Protein AF-A0A6A7C7D3-F1 (afdb_monomer)

Organism: NCBI:txid1314780

Sequence (423 aa):
MATLRCARLTAHRVACPFKRHGLRRAFGSSGRDDGAHNLPMPALSPTMTEGNISRWQVKEGDSYSAGDVLLEIETDKATMDVEAQDDGIIMKVVKGDGSKGVKVGQRIAVFADPGDDVSQLEIPPDDSAQASKPTKDAEPKKARSEPSAKPESKAEGISKPTTQSKDKPAPGSYRRPLYPSVEHLLNVNGLSEADAEGMKATGPGGRLLKGDVLAHIGKIEQSKPTESAIRLEKLSHLDLSNIKRAPPKQTKPAESKLPESKQEPPKIMNFAIPISFTAVAQTQKRVKDTLGITLPLSVFVARATELANEDLPRSRHSPPTADELFDSVIGLDKLPKPTQGHFMPVVTAPIPASKAPPGKKVDIIDILTSAPKQQHKPQPALVTSPDENVFSVSAPAADKHSARVFLERLKLTLEQEPGRLII

Foldseek 3Di:
DDDDDDDDDDDDDDDDDDDDDDPPPDPDPDDPPQDKAFDFAADPDPPDFWWWWAAAPADAFDWDAFQDFGTWIHDPVDIDTDGHHGTWGFLFAPAHHGRGGRGGRATGGITGHDPHDSVPDDDDDGPPPPDDDDDDDDDDDDDDDDDDDDDDDDDDDDDDPDDDDPPDDDQQAADDDADPLVVVLCVVVVHDVNNVSNWQQLDDSRHRDNQRSCCVVVVDPNCVSVVVSVVVVVVVDPPCVPDDPDDDPPDDDDDDDDDDPPDDDFPKDKDKDWAFQPQVVVVQVVCCVPPVDRDDVVLLLVLLLQVLQWQFQDFPPDDDDPVCVVCVVVVNNPDRDGDGDDWDKDKAQPDPPDPPDPDDDCDPVNVVPDDDDDDPDDDPDDPDDNRIIMIMTIDGPRCVRRRVSSVVSSRCCSPPNSVVSVD

Secondary structure (DSSP, 8-state):
------------------------------------EEEE---SSTT-SEEEEEEESS-TT-EE-TT-EEEEEE-SS-EEEEE-SS-EEEEEESS-TT--SEETT-EEEEEE-TT--TTTPPPPPP----S---------------------------PPPP-----PPPTT-PPSSPPHHHHHHHHHHT--HHHHHTS---BTTTB--HHHHHHHTTSS-TTHHHHHHHHHHHHHS---TT-PPPPP---------S-----PPP-EEEEEEEEE-HHHHHHHHHHHHHHS----HHHHHHHHHHHHHTTBPPPTTSPPPHHHHHHHHHT-TTS---B------EEEPPPP---PPPPPP--HHHHHH----------------TTEEEEEEEEEGGGHHHHHHHHHHHHHHHHT-GGGGT-

Mean predicted aligned error: 23.64 Å

InterPro domains:
  IPR000089 Biotin/lipoyl attachment [PF00364] (38-110)
  IPR000089 Biotin/lipoyl attachment [PS50968] (36-112)
  IPR004167 Peripheral subunit-binding domain [PS51826] (177-217)
  IPR011053 Single hybrid motif [SSF51230] (37-130)
  IPR036625 E3-binding domain superfamily [G3DSA:4.10.320.10] (174-219)
  IPR036625 E3-binding domain superfamily [SSF47005] (171-218)
  IPR045257 Dihydrolipoamide acetyltransferase/Pyruvate dehydrogenase protein X component [PTHR23151] (30-314)

Nearest PDB structures (foldseek):
  2dnc-assembly1_A  TM=8.683E-01  e=2.398E-09  Homo sapiens
  1y8n-assembly1_B-2  TM=9.453E-01  e=3.054E-08  Homo sapiens
  2dne-assembly1_A  TM=7.996E-01  e=2.398E-09  Homo sapiens
  1y8p-assembly1_B  TM=9.444E-01  e=1.509E-07  Homo sapiens
  3crl-assembly1_D  TM=9.554E-01  e=2.571E-07  Homo sapiens

Radius of gyration: 41.08 Å; Cα contacts (8 Å, |Δi|>4): 466; chains: 1; bounding box: 118×127×91 Å

pLDDT: mean 73.75, std 20.69, range [31.52, 95.94]

Structure (mmCIF, N/CA/C/O backbone):
data_AF-A0A6A7C7D3-F1
#
_entry.id   AF-A0A6A7C7D3-F1
#
loop_
_atom_site.group_PDB
_atom_site.id
_atom_site.type_symbol
_atom_site.label_atom_id
_atom_site.label_alt_id
_atom_site.label_comp_id
_atom_site.label_asym_id
_atom_site.label_entity_id
_atom_site.label_seq_id
_atom_site.pdbx_PDB_ins_code
_atom_site.Cartn_x
_atom_site.Cartn_y
_atom_site.Cartn_z
_atom_site.occupancy
_atom_site.B_iso_or_equiv
_atom_site.auth_seq_id
_atom_site.auth_comp_id
_atom_site.auth_asym_id
_atom_site.auth_atom_id
_atom_site.pdbx_PDB_model_num
ATOM 1 N N . MET A 1 1 ? -31.965 -80.478 -15.214 1.00 37.16 1 MET A N 1
ATOM 2 C CA . MET A 1 1 ? -30.611 -81.082 -15.216 1.00 37.16 1 MET A CA 1
ATOM 3 C C . MET A 1 1 ? -29.607 -80.083 -14.655 1.00 37.16 1 MET A C 1
ATOM 5 O O . MET A 1 1 ? -29.882 -78.897 -14.728 1.00 37.16 1 MET A O 1
ATOM 9 N N . ALA A 1 2 ? -28.470 -80.581 -14.154 1.00 39.78 2 ALA A N 1
ATOM 10 C CA . ALA A 1 2 ? -27.215 -79.857 -13.901 1.00 39.78 2 ALA A CA 1
ATOM 11 C C . ALA A 1 2 ? -27.260 -78.597 -13.005 1.00 39.78 2 ALA A C 1
ATOM 13 O O . ALA A 1 2 ? -27.394 -77.463 -13.454 1.00 39.78 2 ALA A O 1
ATOM 14 N N . THR A 1 3 ? -26.997 -78.816 -11.718 1.00 41.03 3 THR A N 1
ATOM 15 C CA . THR A 1 3 ? -26.426 -77.817 -10.804 1.00 41.03 3 THR A CA 1
ATOM 16 C C . THR A 1 3 ? -25.016 -77.401 -11.234 1.00 41.03 3 THR A C 1
ATOM 18 O O . THR A 1 3 ? -24.199 -78.276 -11.519 1.00 41.03 3 THR A O 1
ATOM 21 N N . LEU A 1 4 ? -24.667 -76.117 -11.112 1.00 42.81 4 LEU A N 1
ATOM 22 C CA . LEU A 1 4 ? -23.271 -75.666 -11.063 1.00 42.81 4 LEU A CA 1
ATOM 23 C C . LEU A 1 4 ? -23.031 -74.811 -9.813 1.00 42.81 4 LEU A C 1
ATOM 25 O O . LEU A 1 4 ? -23.526 -73.694 -9.690 1.00 42.81 4 LEU A O 1
ATOM 29 N N . ARG A 1 5 ? -22.258 -75.364 -8.872 1.00 44.41 5 ARG A N 1
ATOM 30 C CA . ARG A 1 5 ? -21.625 -74.614 -7.779 1.00 44.41 5 ARG A CA 1
ATOM 31 C C . ARG A 1 5 ? -20.337 -73.989 -8.316 1.00 44.41 5 ARG A C 1
ATOM 33 O O . ARG A 1 5 ? -19.579 -74.699 -8.968 1.00 44.41 5 ARG A O 1
ATOM 40 N N . CYS A 1 6 ? -20.009 -72.758 -7.926 1.00 36.47 6 CYS A N 1
ATOM 41 C CA . CYS A 1 6 ? -18.601 -72.384 -7.775 1.00 36.47 6 CYS A CA 1
ATOM 42 C C . CYS A 1 6 ? -18.386 -71.327 -6.680 1.00 36.47 6 CYS A C 1
ATOM 44 O O . CYS A 1 6 ? -19.290 -70.578 -6.320 1.00 36.47 6 CYS A O 1
ATOM 46 N N . ALA A 1 7 ? -17.191 -71.368 -6.102 1.00 39.59 7 ALA A N 1
ATOM 47 C CA . ALA A 1 7 ? -16.793 -70.860 -4.795 1.00 39.59 7 ALA A CA 1
ATOM 48 C C . ALA A 1 7 ? -17.066 -69.371 -4.485 1.00 39.59 7 ALA A C 1
ATOM 50 O O . ALA A 1 7 ? -16.800 -68.479 -5.287 1.00 39.59 7 ALA A O 1
ATOM 51 N N . ARG A 1 8 ? -17.445 -69.101 -3.225 1.00 39.00 8 ARG A N 1
ATOM 52 C CA . ARG A 1 8 ? -17.222 -67.797 -2.578 1.00 39.00 8 ARG A CA 1
ATOM 53 C C . ARG A 1 8 ? -15.755 -67.699 -2.153 1.00 39.00 8 ARG A C 1
ATOM 55 O O . ARG A 1 8 ? -15.329 -68.453 -1.284 1.00 39.00 8 ARG A O 1
ATOM 62 N N . LEU A 1 9 ? -15.019 -66.742 -2.711 1.00 39.44 9 LEU A N 1
ATOM 63 C CA . LEU A 1 9 ? -13.683 -66.358 -2.250 1.00 39.44 9 LEU A CA 1
ATOM 64 C C . LEU A 1 9 ? -13.804 -65.165 -1.290 1.00 39.44 9 LEU A C 1
ATOM 66 O O . LEU A 1 9 ? -14.065 -64.038 -1.704 1.00 39.44 9 LEU A O 1
ATOM 70 N N . THR A 1 10 ? -13.648 -65.418 0.009 1.00 40.28 10 THR A N 1
ATOM 71 C CA . THR A 1 10 ? -13.638 -64.382 1.050 1.00 40.28 10 THR A CA 1
ATOM 72 C C . THR A 1 10 ? -12.240 -63.789 1.199 1.00 40.28 10 THR A C 1
ATOM 74 O O . THR A 1 10 ? -11.379 -64.380 1.847 1.00 40.28 10 THR A O 1
ATOM 77 N N . ALA A 1 11 ? -12.014 -62.604 0.632 1.00 40.50 11 ALA A N 1
ATOM 78 C CA . ALA A 1 11 ? -10.792 -61.840 0.866 1.00 40.50 11 ALA A CA 1
ATOM 79 C C . ALA A 1 11 ? -10.929 -60.980 2.136 1.00 40.50 11 ALA A C 1
ATOM 81 O O . ALA A 1 11 ? -11.657 -59.984 2.146 1.00 40.50 11 ALA A O 1
ATOM 82 N N . HIS A 1 12 ? -10.213 -61.331 3.208 1.00 38.19 12 HIS A N 1
ATOM 83 C CA . HIS A 1 12 ? -10.052 -60.440 4.358 1.00 38.19 12 HIS A CA 1
ATOM 84 C C . HIS A 1 12 ? -9.154 -59.255 3.978 1.00 38.19 12 HIS A C 1
ATOM 86 O O . HIS A 1 12 ? -7.940 -59.393 3.846 1.00 38.19 12 HIS A O 1
ATOM 92 N N . ARG A 1 13 ? -9.749 -58.065 3.830 1.00 39.88 13 ARG A N 1
ATOM 93 C CA . ARG A 1 13 ? -8.997 -56.806 3.793 1.00 39.88 13 ARG A CA 1
ATOM 94 C C . ARG A 1 13 ? -8.610 -56.405 5.215 1.00 39.88 13 ARG A C 1
ATOM 96 O O . ARG A 1 13 ? -9.460 -55.953 5.977 1.00 39.88 13 ARG A O 1
ATOM 103 N N . VAL A 1 14 ? -7.325 -56.521 5.539 1.00 42.94 14 VAL A N 1
ATOM 104 C CA . VAL A 1 14 ? -6.734 -55.844 6.700 1.00 42.94 14 VAL A CA 1
ATOM 105 C C . VAL A 1 14 ? -6.758 -54.339 6.430 1.00 42.94 14 VAL A C 1
ATOM 107 O O . VAL A 1 14 ? -6.226 -53.874 5.423 1.00 42.94 14 VAL A O 1
ATOM 110 N N . ALA A 1 15 ? -7.411 -53.578 7.306 1.00 39.06 15 ALA A N 1
ATOM 111 C CA . ALA A 1 15 ? -7.516 -52.130 7.191 1.00 39.06 15 ALA A CA 1
ATOM 112 C C . ALA A 1 15 ? -6.400 -51.445 7.995 1.00 39.06 15 ALA A C 1
ATOM 114 O O . ALA A 1 15 ? -6.501 -51.313 9.213 1.00 39.06 15 ALA A O 1
ATOM 115 N N . CYS A 1 16 ? -5.355 -50.970 7.314 1.00 36.25 16 CYS A N 1
ATOM 116 C CA . CYS A 1 16 ? -4.383 -50.055 7.913 1.00 36.25 16 CYS A CA 1
ATOM 117 C C . CYS A 1 16 ? -4.901 -48.604 7.815 1.00 36.25 16 CYS A C 1
ATOM 119 O O . CYS A 1 16 ? -5.254 -48.166 6.715 1.00 36.25 16 CYS A O 1
ATOM 121 N N . PRO A 1 17 ? -4.944 -47.829 8.916 1.00 37.66 17 PRO A N 1
ATOM 122 C CA . PRO A 1 17 ? -5.416 -46.449 8.893 1.00 37.66 17 PRO A CA 1
ATOM 123 C C . PRO A 1 17 ? -4.353 -45.519 8.293 1.00 37.66 17 PRO A C 1
ATOM 125 O O . PRO A 1 17 ? -3.452 -45.038 8.980 1.00 37.66 17 PRO A O 1
ATOM 128 N N . PHE A 1 18 ? -4.467 -45.237 6.995 1.00 34.31 18 PHE A N 1
ATOM 129 C CA . PHE A 1 18 ? -3.604 -44.272 6.315 1.00 34.31 18 PHE A CA 1
ATOM 130 C C . PHE A 1 18 ? -3.925 -42.848 6.807 1.00 34.31 18 PHE A C 1
ATOM 132 O O . PHE A 1 18 ? -4.943 -42.262 6.423 1.00 34.31 18 PHE A O 1
ATOM 139 N N . LYS A 1 19 ? -3.076 -42.287 7.683 1.00 41.31 19 LYS A N 1
ATOM 140 C CA . LYS A 1 19 ? -3.199 -40.894 8.145 1.00 41.31 19 LYS A CA 1
ATOM 141 C C . LYS A 1 19 ? -3.119 -39.950 6.943 1.00 41.31 19 LYS A C 1
ATOM 143 O O . LYS A 1 19 ? -2.084 -39.841 6.291 1.00 41.31 19 LYS A O 1
ATOM 148 N N . ARG A 1 20 ? -4.213 -39.239 6.668 1.00 44.19 20 ARG A N 1
ATOM 149 C CA . ARG A 1 20 ? -4.277 -38.199 5.634 1.00 44.19 20 ARG A CA 1
ATOM 150 C C . ARG A 1 20 ? -3.576 -36.925 6.113 1.00 44.19 20 ARG A C 1
ATOM 152 O O . ARG A 1 20 ? -4.244 -35.989 6.540 1.00 44.19 20 ARG A O 1
ATOM 159 N N . HIS A 1 21 ? -2.250 -36.866 6.006 1.00 41.69 21 HIS A N 1
ATOM 160 C CA . HIS A 1 21 ? -1.579 -35.567 5.952 1.00 41.69 21 HIS A CA 1
ATOM 161 C C . HIS A 1 21 ? -1.791 -34.963 4.563 1.00 41.69 21 HIS A C 1
ATOM 163 O O . HIS A 1 21 ? -1.484 -35.576 3.540 1.00 41.69 21 HIS A O 1
ATOM 169 N N . GLY A 1 22 ? -2.399 -33.778 4.533 1.00 45.03 22 GLY A N 1
ATOM 170 C CA . GLY A 1 22 ? -2.717 -33.078 3.297 1.00 45.03 22 GLY A CA 1
ATOM 171 C C . GLY A 1 22 ? -1.460 -32.520 2.646 1.00 45.03 22 GLY A C 1
ATOM 172 O O . GLY A 1 22 ? -1.027 -31.426 2.994 1.00 45.03 22 GLY A O 1
ATOM 173 N N . LEU A 1 23 ? -0.919 -33.239 1.661 1.00 45.44 23 LEU A N 1
ATOM 174 C CA . LEU A 1 23 ? 0.073 -32.700 0.734 1.00 45.44 23 LEU A CA 1
ATOM 175 C C . LEU A 1 23 ? -0.566 -31.580 -0.100 1.00 45.44 23 LEU A C 1
ATOM 177 O O . LEU A 1 23 ? -1.109 -31.819 -1.182 1.00 45.44 23 LEU A O 1
ATOM 181 N N . ARG A 1 24 ? -0.471 -30.338 0.389 1.00 43.03 24 ARG A N 1
ATOM 182 C CA . ARG A 1 24 ? -0.538 -29.160 -0.478 1.00 43.03 24 ARG A CA 1
ATOM 183 C C . ARG A 1 24 ? 0.673 -29.233 -1.406 1.00 43.03 24 ARG A C 1
ATOM 185 O O . ARG A 1 24 ? 1.774 -28.873 -1.008 1.00 43.03 24 ARG A O 1
ATOM 192 N N . ARG A 1 25 ? 0.478 -29.709 -2.639 1.00 39.62 25 ARG A N 1
ATOM 193 C CA . ARG A 1 25 ? 1.466 -29.504 -3.704 1.00 39.62 25 ARG A CA 1
ATOM 194 C C . ARG A 1 25 ? 1.538 -28.007 -3.988 1.00 39.62 25 ARG A C 1
ATOM 196 O O . ARG A 1 25 ? 0.678 -27.478 -4.689 1.00 39.62 25 ARG A O 1
ATOM 203 N N . ALA A 1 26 ? 2.540 -27.338 -3.431 1.00 48.38 26 ALA A N 1
ATOM 204 C CA . ALA A 1 26 ? 2.980 -26.064 -3.967 1.00 48.38 26 ALA A CA 1
ATOM 205 C C . ALA A 1 26 ? 3.533 -26.311 -5.379 1.00 48.38 26 ALA A C 1
ATOM 207 O O . ALA A 1 26 ? 4.279 -27.267 -5.599 1.00 48.38 26 ALA A O 1
ATOM 208 N N . PHE A 1 27 ? 3.150 -25.472 -6.339 1.00 48.41 27 PHE A N 1
ATOM 209 C CA . PHE A 1 27 ? 3.799 -25.437 -7.647 1.00 48.41 27 PHE A CA 1
ATOM 210 C C . PHE A 1 27 ? 5.141 -24.711 -7.497 1.00 48.41 27 PHE A C 1
ATOM 212 O O . PHE A 1 27 ? 5.233 -23.510 -7.731 1.00 48.41 27 PHE A O 1
ATOM 219 N N . GLY A 1 28 ? 6.166 -25.449 -7.075 1.00 42.53 28 GLY A N 1
ATOM 220 C CA . GLY A 1 28 ? 7.565 -25.041 -7.149 1.00 42.53 28 GLY A CA 1
ATOM 221 C C . GLY A 1 28 ? 8.301 -25.976 -8.100 1.00 42.53 28 GLY A C 1
ATOM 222 O O . GLY A 1 28 ? 8.293 -27.186 -7.892 1.00 42.53 28 GLY A O 1
ATOM 223 N N . SER A 1 29 ? 8.903 -25.427 -9.155 1.00 47.59 29 SER A N 1
ATOM 224 C CA . SER A 1 29 ? 9.822 -26.153 -10.040 1.00 47.59 29 SER A CA 1
ATOM 225 C C . SER A 1 29 ? 11.259 -25.679 -9.823 1.00 47.59 29 SER A C 1
ATOM 227 O O . SER A 1 29 ? 11.944 -25.289 -10.768 1.00 47.59 29 SER A O 1
ATOM 229 N N . SER A 1 30 ? 11.697 -25.682 -8.568 1.00 46.66 30 SER A N 1
ATOM 230 C CA . SER A 1 30 ? 13.104 -25.876 -8.230 1.00 46.66 30 SER A CA 1
ATOM 231 C C . SER A 1 30 ? 13.338 -27.374 -8.025 1.00 46.66 30 SER A C 1
ATOM 233 O O . SER A 1 30 ? 12.397 -28.128 -7.749 1.00 46.66 30 SER A O 1
ATOM 235 N N . GLY A 1 31 ? 14.585 -27.822 -8.160 1.00 47.53 31 GLY A N 1
ATOM 236 C CA . GLY A 1 31 ? 14.959 -29.094 -7.552 1.00 47.53 31 GLY A CA 1
ATOM 237 C C . GLY A 1 31 ? 14.778 -29.020 -6.034 1.00 47.53 31 GLY A C 1
ATOM 238 O O . GLY A 1 31 ? 14.599 -27.939 -5.464 1.00 47.53 31 GLY A O 1
ATOM 239 N N . ARG A 1 32 ? 14.885 -30.173 -5.376 1.00 44.94 32 ARG A N 1
ATOM 240 C CA . ARG A 1 32 ? 15.545 -30.165 -4.074 1.00 44.94 32 ARG A CA 1
ATOM 241 C C . ARG A 1 32 ? 17.001 -29.813 -4.362 1.00 44.94 32 ARG A C 1
ATOM 243 O O . ARG A 1 32 ? 17.737 -30.661 -4.858 1.00 44.94 32 ARG A O 1
ATOM 250 N N . ASP A 1 33 ? 17.349 -28.544 -4.197 1.00 50.25 33 ASP A N 1
ATOM 251 C CA . ASP A 1 33 ? 18.699 -28.229 -3.758 1.00 50.25 33 ASP A CA 1
ATOM 252 C C . ASP A 1 33 ? 18.713 -28.662 -2.294 1.00 50.25 33 ASP A C 1
ATOM 254 O O . ASP A 1 33 ? 18.013 -28.058 -1.486 1.00 50.25 33 ASP A O 1
ATOM 258 N N . ASP A 1 34 ? 19.411 -29.757 -1.986 1.00 54.88 34 ASP A N 1
ATOM 259 C CA . ASP A 1 34 ? 19.628 -30.173 -0.601 1.00 54.88 34 ASP A CA 1
ATOM 260 C C . ASP A 1 34 ? 20.576 -29.112 0.011 1.00 54.88 34 ASP A C 1
ATOM 262 O O . ASP A 1 34 ? 21.769 -29.028 -0.311 1.00 54.88 34 ASP A O 1
ATOM 266 N N . GLY A 1 35 ? 19.987 -28.176 0.758 1.00 65.06 35 GLY A N 1
ATOM 267 C CA . GLY A 1 35 ? 20.444 -26.788 0.873 1.00 65.06 35 GLY A CA 1
ATOM 268 C C . GLY A 1 35 ? 21.502 -26.571 1.949 1.00 65.06 35 GLY A C 1
ATOM 269 O O . GLY A 1 35 ? 21.212 -26.037 3.016 1.00 65.06 35 GLY A O 1
ATOM 270 N N . ALA A 1 36 ? 22.753 -26.962 1.692 1.00 76.19 36 ALA A N 1
ATOM 271 C CA . ALA A 1 36 ? 23.846 -26.747 2.646 1.00 76.19 36 ALA A CA 1
ATOM 272 C C . ALA A 1 36 ? 24.302 -25.268 2.697 1.00 76.19 36 ALA A C 1
ATOM 274 O O . ALA A 1 36 ? 25.117 -24.811 1.888 1.00 76.19 36 ALA A O 1
ATOM 275 N N . HIS A 1 37 ? 23.826 -24.519 3.693 1.00 82.25 37 HIS A N 1
ATOM 276 C CA . HIS A 1 37 ? 24.154 -23.109 3.912 1.00 82.25 37 HIS A CA 1
ATOM 277 C C . HIS A 1 37 ? 25.323 -22.933 4.896 1.00 82.25 37 HIS A C 1
ATOM 279 O O . HIS A 1 37 ? 25.316 -23.449 6.011 1.00 82.25 37 HIS A O 1
ATOM 285 N N . ASN A 1 38 ? 26.355 -22.173 4.516 1.00 87.75 38 ASN A N 1
ATOM 286 C CA . ASN A 1 38 ? 27.475 -21.861 5.413 1.00 87.75 38 ASN A CA 1
ATOM 287 C C . ASN A 1 38 ? 27.104 -20.709 6.365 1.00 87.75 38 ASN A C 1
ATOM 289 O O . ASN A 1 38 ? 26.747 -19.634 5.887 1.00 87.75 38 ASN A O 1
ATOM 293 N N . LEU A 1 39 ? 27.308 -20.876 7.678 1.00 88.88 39 LEU A N 1
ATOM 294 C CA . LEU A 1 39 ? 27.285 -19.775 8.648 1.00 88.88 39 LEU A CA 1
ATOM 295 C C . LEU A 1 39 ? 28.700 -19.182 8.809 1.00 88.88 39 LEU A C 1
ATOM 297 O O . LEU A 1 39 ? 29.567 -19.836 9.406 1.00 88.88 39 LEU A O 1
ATOM 301 N N . PRO A 1 40 ? 28.973 -17.959 8.317 1.00 91.75 40 PRO A N 1
ATOM 302 C CA . PRO A 1 40 ? 30.189 -17.219 8.641 1.00 91.75 40 PRO A CA 1
ATOM 303 C C . PRO A 1 40 ? 30.091 -16.505 10.000 1.00 91.75 40 PRO A C 1
ATOM 305 O O . PRO A 1 40 ? 29.004 -16.211 10.486 1.00 91.75 40 PRO A O 1
ATOM 308 N N . MET A 1 41 ? 31.240 -16.147 10.577 1.00 91.62 41 MET A N 1
ATOM 309 C CA . MET A 1 41 ? 31.349 -15.282 11.758 1.00 91.62 41 MET A CA 1
ATOM 310 C C . MET A 1 41 ? 30.694 -13.910 11.502 1.00 91.62 41 MET A C 1
ATOM 312 O O . MET A 1 41 ? 31.205 -13.167 10.650 1.00 91.62 41 MET A O 1
ATOM 316 N N . PRO A 1 42 ? 29.603 -13.551 12.211 1.00 89.12 42 PRO A N 1
ATOM 317 C CA . PRO A 1 42 ? 28.871 -12.313 11.970 1.00 89.12 42 PRO A CA 1
ATOM 318 C C . PRO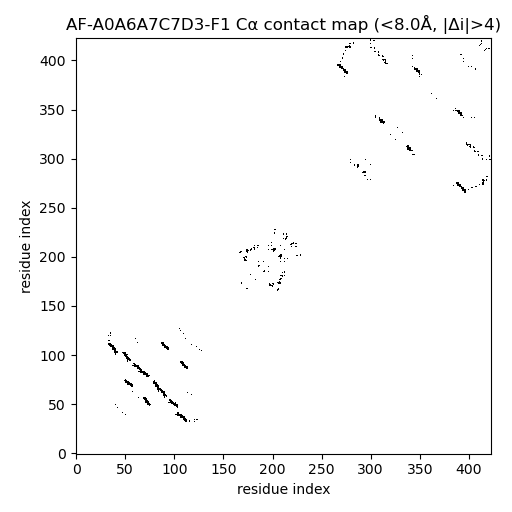 A 1 42 ? 29.637 -11.071 12.446 1.00 89.12 42 PRO A C 1
ATOM 320 O O . PRO A 1 42 ? 30.369 -11.084 13.436 1.00 89.12 42 PRO A O 1
ATOM 323 N N . ALA A 1 43 ? 29.432 -9.956 11.746 1.00 88.75 43 ALA A N 1
ATOM 324 C CA . ALA A 1 43 ? 30.016 -8.663 12.088 1.00 88.75 43 ALA A CA 1
ATOM 325 C C . ALA A 1 43 ? 29.143 -7.916 13.115 1.00 88.75 43 ALA A C 1
ATOM 327 O O . ALA A 1 43 ? 28.342 -7.058 12.754 1.00 88.75 43 ALA A O 1
ATOM 328 N N . LEU A 1 44 ? 29.312 -8.222 14.405 1.00 84.81 44 LEU A N 1
ATOM 329 C CA . LEU A 1 44 ? 28.547 -7.596 15.499 1.00 84.81 44 LEU A CA 1
ATOM 330 C C . LEU A 1 44 ? 28.898 -6.114 15.761 1.00 84.81 44 LEU A C 1
ATOM 332 O O . LEU A 1 44 ? 28.202 -5.424 16.501 1.00 84.81 44 LEU A O 1
ATOM 336 N N . SER A 1 45 ? 29.973 -5.599 15.158 1.00 80.19 45 SER A N 1
ATOM 337 C CA . SER A 1 45 ? 30.367 -4.189 15.236 1.00 80.19 45 SER A CA 1
ATOM 338 C C . SER A 1 45 ? 31.095 -3.755 13.955 1.00 80.19 45 SER A C 1
ATOM 340 O O . SER A 1 45 ? 31.893 -4.533 13.425 1.00 80.19 45 SER A O 1
ATOM 342 N N . PRO A 1 46 ? 30.895 -2.511 13.464 1.00 79.50 46 PRO A N 1
ATOM 343 C CA . PRO A 1 46 ? 31.502 -2.016 12.222 1.00 79.50 46 PRO A CA 1
ATOM 344 C C . PRO A 1 46 ? 33.037 -1.910 12.251 1.00 79.50 46 PRO A C 1
ATOM 346 O O . PRO A 1 46 ? 33.642 -1.650 11.213 1.00 79.50 46 PRO A O 1
ATOM 349 N N . THR A 1 47 ? 33.677 -2.088 13.411 1.00 82.31 47 THR A N 1
ATOM 350 C CA . THR A 1 47 ? 35.144 -2.089 13.560 1.00 82.31 47 THR A CA 1
ATOM 351 C C . THR A 1 47 ? 35.710 -3.441 14.008 1.00 82.31 47 THR A C 1
ATOM 353 O O . THR A 1 47 ? 36.881 -3.510 14.377 1.00 82.31 47 THR A O 1
ATOM 356 N N . MET A 1 48 ? 34.904 -4.507 14.032 1.00 86.38 48 MET A N 1
ATOM 357 C CA . MET A 1 48 ? 35.340 -5.832 14.482 1.00 86.38 48 MET A CA 1
ATOM 358 C C . MET A 1 48 ? 36.035 -6.605 13.355 1.00 86.38 48 MET A C 1
ATOM 360 O O . MET A 1 48 ? 35.474 -6.777 12.277 1.00 86.38 48 MET A O 1
ATOM 364 N N . THR A 1 49 ? 37.246 -7.103 13.614 1.00 84.25 49 THR A N 1
ATOM 365 C CA . THR A 1 49 ? 37.993 -7.970 12.682 1.00 84.25 49 THR A CA 1
ATOM 366 C C . THR A 1 49 ? 37.978 -9.440 13.098 1.00 84.25 49 THR A C 1
ATOM 368 O O . THR A 1 49 ? 38.000 -10.321 12.239 1.00 84.25 49 THR A O 1
ATOM 371 N N . GLU A 1 50 ? 37.941 -9.713 14.405 1.00 87.62 50 GLU A N 1
ATOM 372 C CA . GLU A 1 50 ? 38.008 -11.050 15.006 1.00 87.62 50 GLU A CA 1
ATOM 373 C C . GLU A 1 50 ? 37.086 -11.118 16.238 1.00 87.62 50 GLU A C 1
ATOM 375 O O . GLU A 1 50 ? 36.878 -10.102 16.904 1.00 87.62 50 GLU A O 1
ATOM 380 N N . GLY A 1 51 ? 36.544 -12.302 16.536 1.00 88.25 51 GLY A N 1
ATOM 381 C CA . GLY A 1 51 ? 35.689 -12.581 17.697 1.00 88.25 51 GLY A CA 1
ATOM 382 C C . GLY A 1 51 ? 36.010 -13.932 18.352 1.00 88.25 51 GLY A C 1
ATOM 383 O O . GLY A 1 51 ? 36.727 -14.759 17.779 1.00 88.25 51 GLY A O 1
ATOM 384 N N . ASN A 1 52 ? 35.501 -14.158 19.565 1.00 89.75 52 ASN A N 1
ATOM 385 C CA . ASN A 1 52 ? 35.622 -15.417 20.304 1.00 89.75 52 ASN A CA 1
ATOM 386 C C . ASN A 1 52 ? 34.248 -16.097 20.418 1.00 89.75 52 ASN A C 1
ATOM 388 O 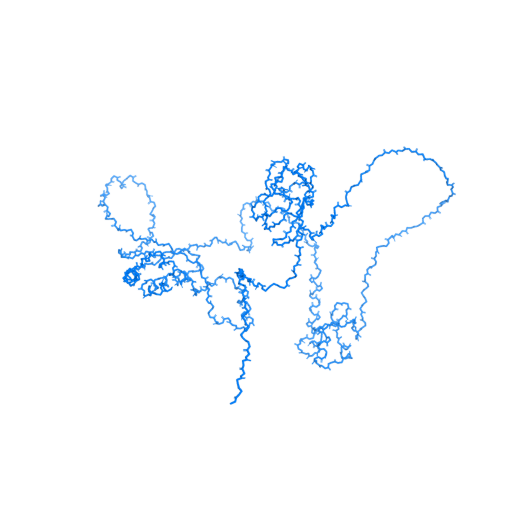O . ASN A 1 52 ? 33.264 -15.438 20.735 1.00 89.75 52 ASN A O 1
ATOM 392 N N . ILE A 1 53 ? 34.168 -17.408 20.194 1.00 91.31 53 ILE A N 1
ATOM 393 C CA . ILE A 1 53 ? 32.940 -18.172 20.459 1.00 91.31 53 ILE A CA 1
ATOM 394 C C . ILE A 1 53 ? 32.951 -18.562 21.939 1.00 91.31 53 ILE A C 1
ATOM 396 O O . ILE A 1 53 ? 33.794 -19.361 22.346 1.00 91.31 53 ILE A O 1
ATOM 400 N N . SER A 1 54 ? 32.034 -18.007 22.737 1.00 89.00 54 SER A N 1
ATOM 401 C CA . SER A 1 54 ? 31.871 -18.368 24.152 1.00 89.00 54 SER A CA 1
ATOM 402 C C . SER A 1 54 ? 31.322 -19.790 24.246 1.00 89.00 54 SER A C 1
ATOM 404 O O . SER A 1 54 ? 32.009 -20.701 24.721 1.00 89.00 54 SER A O 1
ATOM 406 N N . ARG A 1 55 ? 30.107 -19.995 23.720 1.00 90.00 55 ARG A N 1
ATOM 407 C CA . ARG A 1 55 ? 29.366 -21.249 23.851 1.00 90.00 55 ARG A CA 1
ATOM 408 C C . ARG A 1 55 ? 28.280 -21.409 22.785 1.00 90.00 55 ARG A C 1
ATOM 410 O O . ARG A 1 55 ? 27.539 -20.472 22.512 1.00 90.00 55 ARG A O 1
ATOM 417 N N 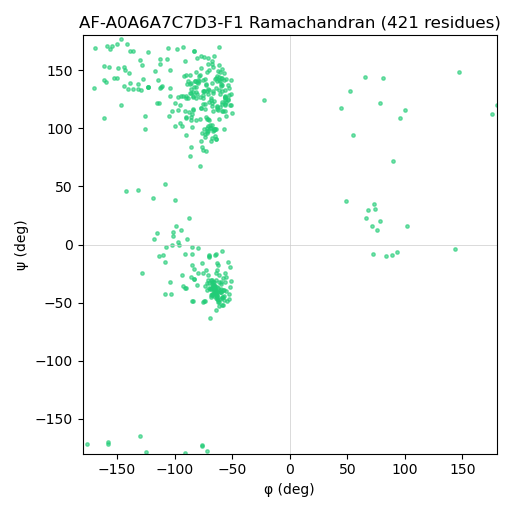. TRP A 1 56 ? 28.129 -22.622 22.270 1.00 90.88 56 TRP A N 1
ATOM 418 C CA . TRP A 1 56 ? 26.974 -23.077 21.501 1.00 90.88 56 TRP A CA 1
ATOM 419 C C . TRP A 1 56 ? 25.818 -23.493 22.420 1.00 90.88 56 TRP A C 1
ATOM 421 O O . TRP A 1 56 ? 26.012 -24.204 23.412 1.00 90.88 56 TRP A O 1
ATOM 431 N N . GLN A 1 57 ? 24.600 -23.069 22.079 1.00 87.75 57 GLN A N 1
ATOM 432 C CA . GLN A 1 57 ? 23.371 -23.516 22.747 1.00 87.75 57 GLN A CA 1
ATOM 433 C C . GLN A 1 57 ? 22.723 -24.706 22.021 1.00 87.75 57 GLN A C 1
ATOM 435 O O . GLN A 1 57 ? 22.062 -25.525 22.658 1.00 87.75 57 GLN A O 1
ATOM 440 N N . VAL A 1 58 ? 22.967 -24.829 20.712 1.00 86.38 58 VAL A N 1
ATOM 441 C CA . VAL A 1 58 ? 22.414 -25.855 19.811 1.00 86.38 58 VAL A CA 1
ATOM 442 C C . VAL A 1 58 ? 23.549 -26.758 19.302 1.00 86.38 58 VAL A C 1
ATOM 444 O O . VAL A 1 58 ? 24.658 -26.271 19.071 1.00 86.38 58 VAL A O 1
ATOM 447 N N . LYS A 1 59 ? 23.320 -28.072 19.162 1.00 86.19 59 LYS A N 1
ATOM 448 C CA . LYS A 1 59 ? 24.353 -29.055 18.772 1.00 86.19 59 LYS A CA 1
ATOM 449 C C . LYS A 1 59 ? 24.191 -29.538 17.331 1.00 86.19 59 LYS A C 1
ATOM 451 O O . LYS A 1 59 ? 23.173 -29.318 16.688 1.00 86.19 59 LYS A O 1
ATOM 456 N N . GLU A 1 60 ? 25.204 -30.250 16.837 1.00 86.62 60 GLU A N 1
ATOM 457 C CA . GLU A 1 60 ? 25.136 -30.968 15.559 1.00 86.62 60 GLU A CA 1
ATOM 458 C C . GLU A 1 60 ? 23.959 -31.962 15.551 1.00 86.62 60 GLU A C 1
ATOM 460 O O . GLU A 1 60 ? 23.848 -32.807 16.440 1.00 86.62 60 GLU A O 1
ATOM 465 N N . GLY A 1 61 ? 23.093 -31.855 14.542 1.00 82.06 61 GLY A N 1
ATOM 466 C CA . GLY A 1 61 ? 21.869 -32.640 14.381 1.00 82.06 61 GLY A CA 1
ATOM 467 C C . GLY A 1 61 ? 20.612 -32.050 15.031 1.00 82.06 61 GLY A C 1
ATOM 468 O O . GLY A 1 61 ? 19.524 -32.560 14.767 1.00 82.06 61 GLY A O 1
ATOM 469 N N . ASP A 1 62 ? 20.719 -30.989 15.838 1.00 85.56 62 ASP A N 1
ATOM 470 C CA . ASP A 1 62 ? 19.550 -30.334 16.439 1.00 85.56 62 ASP A CA 1
ATOM 471 C C . ASP A 1 62 ? 18.853 -29.401 15.424 1.00 85.56 62 ASP A C 1
ATOM 473 O O . ASP A 1 62 ? 19.500 -28.683 14.653 1.00 85.56 62 ASP A O 1
ATOM 477 N N . SER A 1 63 ? 17.516 -29.392 15.451 1.00 87.44 63 SER A N 1
ATOM 478 C CA . SER A 1 63 ? 16.668 -28.453 14.705 1.00 87.44 63 SER A CA 1
ATOM 479 C C . SER A 1 63 ? 16.398 -27.183 15.513 1.00 87.44 63 SER A C 1
ATOM 481 O O . SER A 1 63 ? 16.052 -27.285 16.692 1.00 87.44 63 SER A O 1
ATOM 483 N N . TYR A 1 64 ? 16.455 -26.020 14.870 1.00 88.62 64 TYR A N 1
ATOM 484 C CA . TYR A 1 64 ? 16.189 -24.705 15.461 1.00 88.62 64 TYR A CA 1
ATOM 485 C C . TYR A 1 64 ? 15.195 -23.905 14.602 1.00 88.62 64 TYR A C 1
ATOM 487 O O . TYR A 1 64 ? 15.026 -24.183 13.412 1.00 88.62 64 TYR A O 1
ATOM 495 N N . SER A 1 65 ? 14.541 -22.914 15.208 1.00 89.75 65 SER A N 1
ATOM 496 C CA . SER A 1 65 ? 13.604 -22.001 14.539 1.00 89.75 65 SER A CA 1
ATOM 497 C C . SER A 1 65 ? 14.163 -20.576 14.485 1.00 89.75 65 SER A C 1
ATOM 499 O O . SER A 1 65 ? 15.016 -20.204 15.292 1.00 89.75 65 SER A O 1
ATOM 501 N N . ALA A 1 66 ? 13.651 -19.748 13.577 1.00 89.50 66 ALA A N 1
ATOM 502 C CA . ALA A 1 66 ? 13.989 -18.330 13.507 1.00 89.50 66 ALA A CA 1
ATOM 503 C C . ALA A 1 66 ? 13.708 -17.619 14.851 1.00 89.50 66 ALA A C 1
ATOM 505 O O . ALA A 1 66 ? 12.602 -17.686 15.393 1.00 89.50 66 ALA A O 1
ATOM 506 N N . GLY A 1 67 ? 14.718 -16.922 15.380 1.00 88.50 67 GLY A N 1
ATOM 507 C CA . GLY A 1 67 ? 14.708 -16.287 16.702 1.00 88.50 67 GLY A CA 1
ATOM 508 C C . GLY A 1 67 ? 15.278 -17.133 17.852 1.00 88.50 67 GLY A C 1
ATOM 509 O O . GLY A 1 67 ? 15.450 -16.598 18.947 1.00 88.50 67 GLY A O 1
ATOM 510 N N . ASP A 1 68 ? 15.617 -18.411 17.643 1.00 89.75 68 ASP A N 1
ATOM 511 C CA . ASP A 1 68 ? 16.336 -19.201 18.653 1.00 89.75 68 ASP A CA 1
ATOM 512 C C . ASP A 1 68 ? 17.805 -18.750 18.761 1.00 89.75 68 ASP A C 1
ATOM 514 O O . ASP A 1 68 ? 18.480 -18.533 17.753 1.00 89.75 68 ASP A O 1
ATOM 518 N N . VAL A 1 69 ? 18.343 -18.642 19.982 1.00 91.44 69 VAL A N 1
ATOM 519 C CA . VAL A 1 69 ? 19.767 -18.325 20.202 1.00 91.44 69 VAL A CA 1
ATOM 520 C C . VAL A 1 69 ? 20.628 -19.542 19.864 1.00 91.44 69 VAL A C 1
ATOM 522 O O . VAL A 1 69 ? 20.558 -20.569 20.536 1.00 91.44 69 VAL A O 1
ATOM 525 N N . LEU A 1 70 ? 21.486 -19.411 18.851 1.00 90.06 70 LEU A N 1
ATOM 526 C CA . LEU A 1 70 ? 22.354 -20.483 18.361 1.00 90.06 70 LEU A CA 1
ATOM 527 C C . LEU A 1 70 ? 23.652 -20.589 19.172 1.00 90.06 70 LEU A C 1
ATOM 529 O O . LEU A 1 70 ? 24.054 -21.682 19.587 1.00 90.06 70 LEU A O 1
ATOM 533 N N . LEU A 1 71 ? 24.316 -19.451 19.389 1.00 91.12 71 LEU A N 1
ATOM 534 C CA . LEU A 1 71 ? 25.608 -19.357 20.072 1.00 91.12 71 LEU A CA 1
ATOM 535 C C . LEU A 1 71 ? 25.850 -17.955 20.655 1.00 91.12 71 LEU A C 1
ATOM 537 O O . LEU A 1 71 ? 25.366 -16.956 20.127 1.00 91.12 71 LEU A O 1
ATOM 541 N N . GLU A 1 72 ? 26.653 -17.888 21.713 1.00 90.50 72 GLU A N 1
ATOM 542 C CA . GLU A 1 72 ? 27.116 -16.653 22.354 1.00 90.50 72 GLU A CA 1
ATOM 543 C C . GLU A 1 72 ? 28.519 -16.284 21.830 1.00 90.50 72 GLU A C 1
ATOM 545 O O . GLU A 1 72 ? 29.451 -17.098 21.884 1.00 90.50 72 GLU A O 1
ATOM 550 N N . ILE A 1 73 ? 28.695 -15.052 21.341 1.00 90.81 73 ILE A N 1
ATOM 551 C CA . ILE A 1 73 ? 29.989 -14.502 20.910 1.00 90.81 73 ILE A CA 1
ATOM 552 C C . ILE A 1 73 ? 30.509 -13.531 21.965 1.00 90.81 73 ILE A C 1
ATOM 554 O O . ILE A 1 73 ? 29.849 -12.557 22.317 1.00 90.81 73 ILE A O 1
ATOM 558 N N . GLU A 1 74 ? 31.745 -13.742 22.406 1.00 88.62 74 GLU A N 1
ATOM 559 C CA . GLU A 1 74 ? 32.503 -12.789 23.208 1.00 88.62 74 GLU A CA 1
ATOM 560 C C . GLU A 1 74 ? 33.360 -11.898 22.290 1.00 88.62 74 GLU A C 1
ATOM 562 O O . GLU A 1 74 ? 34.136 -12.369 21.451 1.00 88.62 74 GLU A O 1
ATOM 567 N N . THR A 1 75 ? 33.230 -10.582 22.456 1.00 88.00 75 THR A N 1
ATOM 568 C CA . THR A 1 75 ? 34.011 -9.563 21.741 1.00 88.00 75 THR A CA 1
ATOM 569 C C . THR A 1 75 ? 34.730 -8.653 22.740 1.00 88.00 75 THR A C 1
ATOM 571 O O . THR A 1 75 ? 34.363 -8.583 23.909 1.00 88.00 75 THR A O 1
ATOM 574 N N . ASP A 1 76 ? 35.706 -7.867 22.277 1.00 83.06 76 ASP A N 1
ATOM 575 C CA . ASP A 1 76 ? 36.459 -6.884 23.086 1.00 83.06 76 ASP A CA 1
ATOM 576 C C . ASP A 1 76 ? 35.586 -5.781 23.750 1.00 83.06 76 ASP A C 1
ATOM 578 O O . ASP A 1 76 ? 36.080 -4.941 24.510 1.00 83.06 76 ASP A O 1
ATOM 582 N N . LYS A 1 77 ? 34.279 -5.725 23.453 1.00 79.44 77 LYS A N 1
ATOM 583 C CA . LYS A 1 77 ? 33.361 -4.710 23.996 1.00 79.44 77 LYS A CA 1
ATOM 584 C C . LYS A 1 77 ? 32.088 -5.266 24.636 1.00 79.44 77 LYS A C 1
ATOM 586 O O . LYS A 1 77 ? 31.537 -4.582 25.494 1.00 79.44 77 LYS A O 1
ATOM 591 N N . ALA A 1 78 ? 31.637 -6.460 24.254 1.00 82.75 78 ALA A N 1
ATOM 592 C CA . ALA A 1 78 ? 30.455 -7.112 24.819 1.00 82.75 78 ALA A CA 1
ATOM 593 C C . ALA A 1 78 ? 30.446 -8.619 24.519 1.00 82.75 78 ALA A C 1
ATOM 595 O O . ALA A 1 78 ? 30.974 -9.046 23.488 1.00 82.75 78 ALA A O 1
ATOM 596 N N . THR A 1 79 ? 29.783 -9.403 25.369 1.00 87.44 79 THR A N 1
ATOM 597 C CA . THR A 1 79 ? 29.177 -10.670 24.943 1.00 87.44 79 THR A CA 1
ATOM 598 C C . THR A 1 79 ? 27.841 -10.374 24.261 1.00 87.44 79 THR A C 1
ATOM 600 O O . THR A 1 79 ? 27.119 -9.463 24.671 1.00 87.44 79 THR A O 1
ATOM 603 N N . MET A 1 80 ? 27.539 -11.086 23.177 1.00 89.94 80 MET A N 1
ATOM 604 C CA . MET A 1 80 ? 26.294 -10.946 22.424 1.00 89.94 80 MET A CA 1
ATOM 605 C C . MET A 1 80 ? 25.833 -12.304 21.904 1.00 89.94 80 MET A C 1
ATOM 607 O O . MET A 1 80 ? 26.626 -13.074 21.359 1.00 89.94 80 MET A O 1
ATOM 611 N N . ASP A 1 81 ? 24.537 -12.550 22.029 1.00 91.19 81 ASP A N 1
ATOM 612 C CA . ASP A 1 81 ? 23.878 -13.742 21.515 1.00 91.19 81 ASP A CA 1
ATOM 613 C C . ASP A 1 81 ? 23.609 -13.609 20.008 1.00 91.19 81 ASP A C 1
ATOM 615 O O . ASP A 1 81 ? 23.235 -12.540 19.518 1.00 91.19 81 ASP A O 1
ATOM 619 N N . VAL A 1 82 ? 23.818 -14.695 19.261 1.00 89.62 82 VAL A N 1
ATOM 620 C CA . VAL A 1 82 ? 23.495 -14.787 17.832 1.00 89.62 82 VAL A CA 1
ATOM 621 C C . VAL A 1 82 ? 22.236 -15.625 17.666 1.00 89.62 82 VAL A C 1
ATOM 623 O O . VAL A 1 82 ? 22.248 -16.838 17.878 1.00 89.62 82 VAL A O 1
ATOM 626 N N . GLU A 1 83 ? 21.156 -14.960 17.273 1.00 91.81 83 GLU A N 1
ATOM 627 C CA . GLU A 1 83 ? 19.863 -15.568 16.961 1.00 91.81 83 GLU A CA 1
ATOM 628 C C . GLU A 1 83 ? 19.842 -16.145 15.534 1.00 91.81 83 GLU A C 1
ATOM 630 O O . GLU A 1 83 ? 20.489 -15.627 14.618 1.00 91.81 83 GLU A O 1
ATOM 635 N N . ALA A 1 84 ? 19.078 -17.218 15.336 1.00 89.06 84 ALA A N 1
ATOM 636 C CA . ALA A 1 84 ? 18.788 -17.787 14.028 1.00 89.06 84 ALA A CA 1
ATOM 637 C C . ALA A 1 84 ? 17.934 -16.827 13.184 1.00 89.06 84 ALA A C 1
ATOM 639 O O . ALA A 1 84 ? 16.913 -16.324 13.653 1.00 89.06 84 ALA A O 1
ATOM 640 N N . GLN A 1 85 ? 18.324 -16.596 11.928 1.00 87.38 85 GLN A N 1
ATOM 641 C CA . GLN A 1 85 ? 17.545 -15.760 11.001 1.00 87.38 85 GLN A CA 1
ATOM 642 C C . GLN A 1 85 ? 16.407 -16.536 10.318 1.00 87.38 85 GLN A C 1
ATOM 644 O O . GLN A 1 85 ? 15.367 -15.950 10.030 1.00 87.38 85 GLN A O 1
ATOM 649 N N . ASP A 1 86 ? 16.601 -17.840 10.118 1.00 87.75 86 ASP A N 1
ATOM 650 C CA . ASP A 1 86 ? 15.720 -18.761 9.395 1.00 87.75 86 ASP A CA 1
ATOM 651 C C . ASP A 1 86 ? 15.572 -20.079 10.188 1.00 87.75 86 ASP A C 1
ATOM 653 O O . ASP A 1 86 ? 16.348 -20.332 11.112 1.00 87.75 86 ASP A O 1
ATOM 657 N N . ASP A 1 87 ? 14.600 -20.924 9.834 1.00 87.12 87 ASP A N 1
ATOM 658 C CA . ASP A 1 87 ? 14.427 -22.269 10.413 1.00 87.12 87 ASP A CA 1
ATOM 659 C C . ASP A 1 87 ? 15.407 -23.271 9.768 1.00 87.12 87 ASP A C 1
ATOM 661 O O . ASP A 1 87 ? 15.608 -23.234 8.554 1.00 87.12 87 ASP A O 1
ATOM 665 N N . GLY A 1 88 ? 15.981 -24.214 10.526 1.00 88.25 88 GLY A N 1
ATOM 666 C CA . GLY A 1 88 ? 16.917 -25.191 9.950 1.00 88.25 88 GLY A CA 1
ATOM 667 C C . GLY A 1 88 ? 17.431 -26.272 10.903 1.00 88.25 88 GLY A C 1
ATOM 668 O O . GLY A 1 88 ? 16.963 -26.421 12.033 1.00 88.25 88 GLY A O 1
ATOM 669 N N . ILE A 1 89 ? 18.404 -27.056 10.429 1.00 86.38 89 ILE A N 1
ATOM 670 C CA . ILE A 1 89 ? 19.104 -28.098 11.200 1.00 86.38 89 ILE A CA 1
ATOM 671 C C . ILE A 1 89 ? 20.609 -27.817 11.176 1.00 86.38 89 ILE A C 1
ATOM 673 O O . ILE A 1 89 ? 21.179 -27.532 10.119 1.00 86.38 89 ILE A O 1
ATOM 677 N N . ILE A 1 90 ? 21.291 -27.927 12.323 1.00 87.00 90 ILE A N 1
ATOM 678 C CA . ILE A 1 90 ? 22.755 -27.804 12.354 1.00 87.00 90 ILE A CA 1
ATOM 679 C C . ILE A 1 90 ? 23.387 -29.057 11.749 1.00 87.00 90 ILE A C 1
ATOM 681 O O . ILE A 1 90 ? 23.393 -30.119 12.366 1.00 87.00 90 ILE A O 1
ATOM 685 N N . MET A 1 91 ? 23.982 -28.929 10.563 1.00 82.75 91 MET A N 1
ATOM 686 C CA . MET A 1 91 ? 24.661 -30.040 9.897 1.00 82.75 91 MET A CA 1
ATOM 687 C C . MET A 1 91 ? 26.011 -30.346 10.555 1.00 82.75 91 MET A C 1
ATOM 689 O O . MET A 1 91 ? 26.315 -31.504 10.836 1.00 82.75 91 MET A O 1
ATOM 693 N N . LYS A 1 92 ? 26.840 -29.316 10.780 1.00 83.50 92 LYS A N 1
ATOM 694 C CA . LYS A 1 92 ? 28.169 -29.475 11.391 1.00 83.50 92 LYS A CA 1
ATOM 695 C C . LYS A 1 92 ? 28.734 -28.174 11.952 1.00 83.50 92 LYS A C 1
ATOM 697 O O . LYS A 1 92 ? 28.658 -27.133 11.301 1.00 83.50 92 LYS A O 1
ATOM 702 N N . VAL A 1 93 ? 29.408 -28.254 13.095 1.00 87.19 93 VAL A N 1
ATOM 703 C CA . VAL A 1 93 ? 30.148 -27.153 13.717 1.00 87.19 93 VAL A CA 1
ATOM 704 C C . VAL A 1 93 ? 31.635 -27.258 13.351 1.00 87.19 93 VAL A C 1
ATOM 706 O O . VAL A 1 93 ? 32.341 -28.193 13.720 1.00 87.19 93 VAL A O 1
ATOM 709 N N . VAL A 1 94 ? 32.144 -26.269 12.612 1.00 83.50 94 VAL A N 1
ATOM 710 C CA . VAL A 1 94 ? 33.559 -26.175 12.194 1.00 83.50 94 VAL A CA 1
ATOM 711 C C . VAL A 1 94 ? 34.417 -25.505 13.280 1.00 83.50 94 VAL A C 1
ATOM 713 O O . VAL A 1 94 ? 35.616 -25.777 13.392 1.00 83.50 94 VAL A O 1
ATOM 716 N N . LYS A 1 95 ? 33.811 -24.634 14.100 1.00 84.12 95 LYS A N 1
ATOM 717 C CA . LYS A 1 95 ? 34.434 -23.950 15.244 1.00 84.12 95 LYS A CA 1
ATOM 718 C C . LYS A 1 95 ? 33.618 -24.189 16.517 1.00 84.12 95 LYS A C 1
ATOM 720 O O . LYS A 1 95 ? 32.600 -23.540 16.736 1.00 84.12 95 LYS A O 1
ATOM 725 N N . GLY A 1 96 ? 34.070 -25.139 17.336 1.00 83.50 96 GLY A N 1
ATOM 726 C CA . GLY A 1 96 ? 33.423 -25.502 18.602 1.00 83.50 96 GLY A CA 1
ATOM 727 C C . GLY A 1 96 ? 33.580 -24.455 19.712 1.00 83.50 96 GLY A C 1
ATOM 728 O O . GLY A 1 96 ? 34.192 -23.401 19.514 1.00 83.50 96 GLY A O 1
ATOM 729 N N . ASP A 1 97 ? 33.042 -24.777 20.887 1.00 84.62 97 ASP A N 1
ATOM 730 C CA . ASP A 1 97 ? 33.065 -23.933 22.090 1.00 84.62 97 ASP A CA 1
ATOM 731 C C . ASP A 1 97 ? 34.471 -23.422 22.451 1.00 84.62 97 ASP A C 1
ATOM 733 O O . ASP A 1 97 ? 35.466 -24.142 22.336 1.00 84.62 97 ASP A O 1
ATOM 737 N N . GLY A 1 98 ? 34.566 -22.171 22.913 1.00 82.12 98 GLY A N 1
ATOM 738 C CA . GLY A 1 98 ? 35.829 -21.547 23.325 1.00 82.12 98 GLY A CA 1
ATOM 739 C C . GLY A 1 98 ? 36.802 -21.202 22.185 1.00 82.12 98 GLY A C 1
ATOM 740 O O . GLY A 1 98 ? 37.991 -20.983 22.447 1.00 82.12 98 GLY A O 1
ATOM 741 N N . SER A 1 99 ? 36.345 -21.177 20.927 1.00 85.69 99 SER A N 1
ATOM 742 C CA . SER A 1 99 ? 37.180 -20.862 19.755 1.00 85.69 99 SER A CA 1
ATOM 743 C C . SER A 1 99 ? 37.569 -19.379 19.690 1.00 85.69 99 SER A C 1
ATOM 745 O O . SER A 1 99 ? 36.808 -18.542 19.200 1.00 85.69 99 SER A O 1
ATOM 747 N N . LYS A 1 100 ? 38.800 -19.069 20.116 1.00 85.62 100 LYS A N 1
ATOM 748 C CA . LYS A 1 100 ? 39.374 -17.711 20.143 1.00 85.62 100 LYS A CA 1
ATOM 749 C C . LYS A 1 100 ? 39.936 -17.268 18.790 1.00 85.62 100 LYS A C 1
ATOM 751 O O . LYS A 1 100 ? 40.625 -18.041 18.126 1.00 85.62 100 LYS A O 1
ATOM 756 N N . GLY A 1 101 ? 39.732 -15.995 18.439 1.00 82.94 101 GLY A N 1
ATOM 757 C CA . GLY A 1 101 ? 40.376 -15.353 17.282 1.00 82.94 101 GLY A CA 1
ATOM 758 C C . GLY A 1 101 ? 39.815 -15.796 15.928 1.00 82.94 101 GLY A C 1
ATOM 759 O O . GLY A 1 101 ? 40.561 -15.933 14.959 1.00 82.94 101 GLY A O 1
ATOM 760 N N . VAL A 1 102 ? 38.510 -16.064 15.853 1.00 87.50 102 VAL A N 1
ATOM 761 C CA . VAL A 1 102 ? 37.831 -16.384 14.590 1.00 87.50 102 VAL A CA 1
ATOM 762 C C . VAL A 1 102 ? 37.595 -15.085 13.822 1.00 87.50 102 VAL A C 1
ATOM 764 O O . VAL A 1 102 ? 37.029 -14.133 14.360 1.00 87.50 102 VAL A O 1
ATOM 767 N N . LYS A 1 103 ? 38.031 -15.027 12.561 1.00 89.31 103 LYS A N 1
ATOM 768 C CA . LYS A 1 103 ? 37.907 -13.819 11.728 1.00 89.31 103 LYS A CA 1
ATOM 769 C C . LYS A 1 103 ? 36.469 -13.601 11.279 1.00 89.31 103 LYS A C 1
ATOM 771 O O . LYS A 1 103 ? 35.792 -14.558 10.917 1.00 89.31 103 LYS A O 1
ATOM 776 N N . VAL A 1 104 ? 36.023 -12.347 11.232 1.00 88.19 104 VAL A N 1
ATOM 777 C CA . VAL A 1 104 ? 34.727 -11.988 10.630 1.00 88.19 104 VAL A CA 1
ATOM 778 C C . VAL A 1 104 ? 34.676 -12.493 9.183 1.00 88.19 104 VAL A C 1
ATOM 780 O O . VAL A 1 104 ? 35.642 -12.343 8.435 1.00 88.19 104 VAL A O 1
ATOM 783 N N . GLY A 1 105 ? 33.573 -13.143 8.803 1.00 86.38 105 GLY A N 1
ATOM 784 C CA . GLY A 1 105 ? 33.434 -13.816 7.506 1.00 86.38 105 GLY A CA 1
ATOM 785 C C . GLY A 1 105 ? 34.007 -15.242 7.428 1.00 86.38 105 GLY A C 1
ATOM 786 O O . GLY A 1 105 ? 33.736 -15.938 6.454 1.00 86.38 105 GLY A O 1
ATOM 787 N N . GLN A 1 106 ? 34.762 -15.722 8.424 1.00 87.50 106 GLN A N 1
ATOM 788 C CA . GLN A 1 106 ? 35.241 -17.110 8.458 1.00 87.50 106 GLN A CA 1
ATOM 789 C C . GLN A 1 106 ? 34.095 -18.073 8.788 1.00 87.50 106 GLN A C 1
ATOM 791 O O . GLN A 1 106 ? 33.318 -17.805 9.701 1.00 87.50 106 GLN A O 1
ATOM 796 N N . ARG A 1 107 ? 34.014 -19.217 8.098 1.00 89.00 107 ARG A N 1
ATOM 797 C CA . ARG A 1 107 ? 33.005 -20.248 8.369 1.00 89.00 107 ARG A CA 1
ATOM 798 C C . ARG A 1 107 ? 33.117 -20.812 9.791 1.00 89.00 107 ARG A C 1
ATOM 800 O O . ARG A 1 107 ? 34.192 -21.229 10.227 1.00 89.00 107 ARG A O 1
ATOM 807 N N . ILE A 1 108 ? 31.981 -20.842 10.481 1.00 88.31 108 ILE A N 1
ATOM 808 C CA . ILE A 1 108 ? 31.802 -21.338 11.849 1.00 88.31 108 ILE A CA 1
ATOM 809 C C . ILE A 1 108 ? 31.028 -22.659 11.861 1.00 88.31 108 ILE A C 1
ATOM 811 O O . ILE A 1 108 ? 31.415 -23.579 12.582 1.00 88.31 108 ILE A O 1
ATOM 815 N N . ALA A 1 109 ? 29.971 -22.770 11.056 1.00 86.56 109 ALA A N 1
ATOM 816 C CA . ALA A 1 109 ? 29.141 -23.966 10.936 1.00 86.56 109 ALA A CA 1
ATOM 817 C C . ALA A 1 109 ? 28.530 -24.092 9.533 1.00 86.56 109 ALA A C 1
ATOM 819 O O . ALA A 1 109 ? 28.660 -23.191 8.699 1.00 86.56 109 ALA A O 1
ATOM 820 N N . VAL A 1 110 ? 27.878 -25.225 9.286 1.00 86.31 110 VAL A N 1
ATOM 821 C CA . VAL A 1 110 ? 27.033 -25.484 8.117 1.00 86.31 110 VAL A CA 1
ATOM 822 C C . VAL A 1 110 ? 25.645 -25.884 8.613 1.00 86.31 110 VAL A C 1
ATOM 824 O O . VAL A 1 110 ? 25.525 -26.677 9.550 1.00 86.31 110 VAL A O 1
ATOM 827 N N . PHE A 1 111 ? 24.621 -25.322 7.985 1.00 87.50 111 PHE A N 1
ATOM 828 C CA . PHE A 1 111 ? 23.205 -25.566 8.225 1.00 87.50 111 PHE A CA 1
ATOM 829 C C . PHE A 1 111 ? 22.579 -26.263 7.016 1.00 87.50 111 PHE A C 1
ATOM 831 O O . PHE A 1 111 ? 23.103 -26.155 5.908 1.00 87.50 111 PHE A O 1
ATOM 838 N N . ALA A 1 112 ? 21.486 -26.981 7.245 1.00 83.25 112 ALA A N 1
ATOM 839 C CA . ALA A 1 112 ? 20.683 -27.628 6.214 1.00 83.25 112 ALA A CA 1
ATOM 840 C C . ALA A 1 112 ? 19.206 -27.238 6.364 1.00 83.25 112 ALA A C 1
ATOM 842 O O . ALA A 1 112 ? 18.754 -26.917 7.472 1.00 83.25 112 ALA A O 1
ATOM 843 N N . ASP A 1 113 ? 18.473 -27.292 5.254 1.00 81.00 113 ASP A N 1
ATOM 844 C CA . ASP A 1 113 ? 17.062 -26.917 5.188 1.00 81.00 113 ASP A CA 1
ATOM 845 C C . ASP A 1 113 ? 16.153 -27.889 5.975 1.00 81.00 113 ASP A C 1
ATOM 847 O O . ASP A 1 113 ? 16.493 -29.061 6.199 1.00 81.00 113 ASP A O 1
ATOM 851 N N . PRO A 1 114 ? 14.965 -27.429 6.420 1.00 68.69 114 PRO A N 1
ATOM 852 C CA . PRO A 1 114 ? 14.043 -28.223 7.230 1.00 68.69 114 PRO A CA 1
ATOM 853 C C . PRO A 1 114 ? 13.420 -29.384 6.436 1.00 68.69 114 PRO A C 1
ATOM 855 O O . PRO A 1 114 ? 12.329 -29.284 5.866 1.00 68.69 114 PRO A O 1
ATOM 858 N N . GLY A 1 115 ? 14.101 -30.530 6.453 1.00 64.50 115 GLY A N 1
ATOM 859 C CA . GLY A 1 115 ? 13.671 -31.765 5.794 1.00 64.50 115 GLY A CA 1
ATOM 860 C C . GLY A 1 115 ? 14.797 -32.604 5.186 1.00 64.50 115 GLY A C 1
ATOM 861 O O . GLY A 1 115 ? 14.500 -33.698 4.700 1.00 64.50 115 GLY A O 1
ATOM 862 N N . ASP A 1 116 ? 16.041 -32.121 5.225 1.00 63.75 116 ASP A N 1
ATOM 863 C CA . ASP A 1 116 ? 17.196 -32.795 4.630 1.00 63.75 116 ASP A CA 1
ATOM 864 C C . ASP A 1 116 ? 17.862 -33.792 5.594 1.00 63.75 116 ASP A C 1
ATOM 866 O O . ASP A 1 116 ? 18.016 -33.545 6.794 1.00 63.75 116 ASP A O 1
ATOM 870 N N . ASP A 1 117 ? 18.284 -34.943 5.062 1.00 57.72 117 ASP A N 1
ATOM 871 C CA . ASP A 1 117 ? 18.942 -35.994 5.841 1.00 57.72 117 ASP A CA 1
ATOM 872 C C . ASP A 1 117 ? 20.435 -35.667 6.018 1.00 57.72 117 ASP A C 1
ATOM 874 O O . ASP A 1 117 ? 21.252 -35.832 5.107 1.00 57.72 117 ASP A O 1
ATOM 878 N 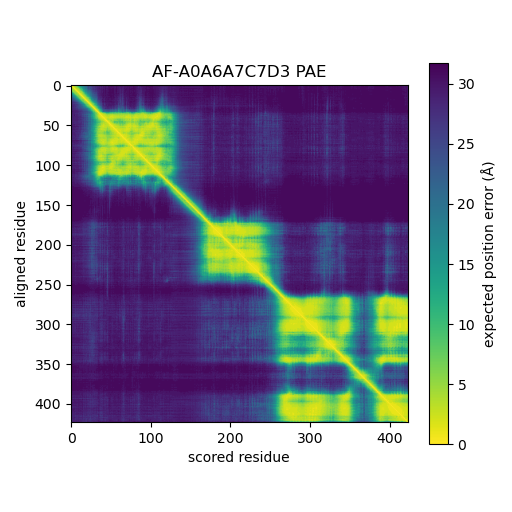N . VAL A 1 118 ? 20.813 -35.266 7.237 1.00 58.16 118 VAL A N 1
ATOM 879 C CA . VAL A 1 118 ? 22.165 -34.809 7.641 1.00 58.16 118 VAL A CA 1
ATOM 880 C C . VAL A 1 118 ? 23.303 -35.793 7.300 1.00 58.16 118 VAL A C 1
ATOM 882 O O . VAL A 1 118 ? 24.477 -35.435 7.329 1.00 58.16 118 VAL A O 1
ATOM 885 N N . SER A 1 119 ? 22.964 -37.048 6.986 1.00 57.75 119 SER A N 1
ATOM 886 C CA . SER A 1 119 ? 23.901 -38.120 6.621 1.00 57.75 119 SER A CA 1
ATOM 887 C C . SER A 1 119 ? 24.190 -38.245 5.115 1.00 57.75 119 SER A C 1
ATOM 889 O O . SER A 1 119 ? 25.045 -39.050 4.749 1.00 57.75 119 SER A O 1
ATOM 891 N N . GLN A 1 120 ? 23.480 -37.518 4.241 1.00 53.78 120 GLN A N 1
ATOM 892 C CA . GLN A 1 120 ? 23.642 -37.601 2.776 1.00 53.78 120 GLN A CA 1
ATOM 893 C C . GLN A 1 120 ? 24.272 -36.351 2.137 1.00 53.78 120 GLN A C 1
ATOM 895 O O . GLN A 1 120 ? 24.633 -36.385 0.963 1.00 53.78 120 GLN A O 1
ATOM 900 N N . LEU A 1 121 ? 24.442 -35.274 2.905 1.00 56.75 121 LEU A N 1
ATOM 901 C CA . LEU A 1 121 ? 25.006 -34.004 2.448 1.00 56.75 121 LEU A CA 1
ATOM 902 C C . LEU A 1 121 ? 26.546 -34.006 2.481 1.00 56.75 121 LEU A C 1
ATOM 904 O O . LEU A 1 121 ? 27.162 -34.325 3.501 1.00 56.75 121 LEU A O 1
ATOM 908 N N . GLU A 1 122 ? 27.185 -33.587 1.384 1.00 56.16 122 GLU A N 1
ATOM 909 C CA . GLU A 1 122 ? 28.631 -33.333 1.346 1.00 56.16 122 GLU A CA 1
ATOM 910 C C . GLU A 1 122 ? 28.947 -31.908 1.826 1.00 56.16 122 GLU A C 1
ATOM 912 O O . GLU A 1 122 ? 28.373 -30.927 1.358 1.00 56.16 122 GLU A O 1
ATOM 917 N N . ILE A 1 123 ? 29.895 -31.778 2.759 1.00 59.06 123 ILE A N 1
ATOM 918 C CA . ILE A 1 123 ? 30.321 -30.479 3.298 1.00 59.06 123 ILE A CA 1
ATOM 919 C C . ILE A 1 123 ? 31.088 -29.710 2.207 1.00 59.06 123 ILE A C 1
ATOM 921 O O . ILE A 1 123 ? 32.138 -30.198 1.774 1.00 59.06 123 ILE A O 1
ATOM 925 N N . PRO A 1 124 ? 30.673 -28.488 1.815 1.00 59.34 124 PRO A N 1
ATOM 926 C CA . PRO A 1 124 ? 31.420 -27.696 0.841 1.00 59.34 124 PRO A CA 1
ATOM 927 C C . PRO A 1 124 ? 32.864 -27.428 1.318 1.00 59.34 124 PRO A C 1
ATOM 929 O O . PRO A 1 124 ? 33.060 -27.114 2.502 1.00 59.34 124 PRO A O 1
ATOM 932 N N . PRO A 1 125 ? 33.889 -27.530 0.452 1.00 55.19 125 PRO A N 1
ATOM 933 C CA . PRO A 1 125 ? 35.278 -27.277 0.839 1.00 55.19 125 PRO A CA 1
ATOM 934 C C . PRO A 1 125 ? 35.501 -25.814 1.274 1.00 55.19 125 PRO A C 1
ATOM 936 O O . PRO A 1 125 ? 34.904 -24.896 0.719 1.00 55.19 125 PRO A O 1
ATOM 939 N N . ASP A 1 126 ? 36.359 -25.593 2.280 1.00 50.81 126 ASP A N 1
ATOM 940 C CA . ASP A 1 126 ? 36.694 -24.246 2.775 1.00 50.81 126 ASP A CA 1
ATOM 941 C C . ASP A 1 126 ? 37.602 -23.491 1.795 1.00 50.81 126 ASP A C 1
ATOM 943 O O . ASP A 1 126 ? 38.747 -23.885 1.568 1.00 50.81 126 ASP A O 1
ATOM 947 N N . ASP A 1 127 ? 37.142 -22.337 1.313 1.00 53.47 127 ASP A N 1
ATOM 948 C CA . ASP A 1 127 ? 37.882 -21.479 0.373 1.00 53.47 127 ASP A CA 1
ATOM 949 C C . ASP A 1 127 ? 38.823 -20.472 1.087 1.00 53.47 127 ASP A C 1
ATOM 951 O O . ASP A 1 127 ? 39.180 -19.416 0.567 1.00 53.47 127 ASP A O 1
ATOM 955 N N . SER A 1 128 ? 39.226 -20.762 2.335 1.00 48.69 128 SER A N 1
ATOM 956 C CA . SER A 1 128 ? 39.960 -19.822 3.208 1.00 48.69 128 SER A CA 1
ATOM 957 C C . SER A 1 128 ? 41.486 -20.028 3.247 1.00 48.69 128 SER A C 1
ATOM 959 O O . SER A 1 128 ? 42.159 -19.533 4.158 1.00 48.69 128 SER A O 1
ATOM 961 N N . ALA A 1 129 ? 42.058 -20.777 2.301 1.00 44.06 129 ALA A N 1
ATOM 962 C CA . ALA A 1 129 ? 43.449 -21.246 2.339 1.00 44.06 129 ALA A CA 1
ATOM 963 C C . ALA A 1 129 ? 44.436 -20.422 1.481 1.00 44.06 129 ALA A C 1
ATOM 965 O O . ALA A 1 129 ? 45.355 -20.984 0.882 1.00 44.06 129 ALA A O 1
ATOM 966 N N . GLN A 1 130 ? 44.296 -19.089 1.422 1.00 43.31 130 GLN A N 1
ATOM 967 C CA . GLN A 1 130 ? 45.252 -18.246 0.681 1.00 43.31 130 GLN A CA 1
ATOM 968 C C . GLN A 1 130 ? 45.591 -16.891 1.334 1.00 43.31 130 GLN A C 1
ATOM 970 O O . GLN A 1 130 ? 45.678 -15.863 0.669 1.00 43.31 130 GLN A O 1
ATOM 975 N N . ALA A 1 131 ? 45.870 -16.888 2.644 1.00 38.69 131 ALA A N 1
ATOM 976 C CA . ALA A 1 131 ? 46.535 -15.759 3.298 1.00 38.69 131 ALA A CA 1
ATOM 977 C C . ALA A 1 131 ? 47.451 -16.191 4.462 1.00 38.69 131 ALA A C 1
ATOM 979 O O . ALA A 1 131 ? 46.981 -16.699 5.476 1.00 38.69 131 ALA A O 1
ATOM 980 N N . SER A 1 132 ? 48.743 -15.853 4.334 1.00 36.47 132 SER A N 1
ATOM 981 C CA . SER A 1 132 ? 49.839 -15.871 5.330 1.00 36.47 132 SER A CA 1
ATOM 982 C C . SER A 1 132 ? 50.790 -17.089 5.411 1.00 36.47 132 SER A C 1
ATOM 984 O O . SER A 1 132 ? 50.493 -18.134 5.980 1.00 36.47 132 SER A O 1
ATOM 986 N N . LYS A 1 133 ? 52.038 -16.855 4.973 1.00 34.50 133 LYS A N 1
ATOM 987 C CA . LYS A 1 133 ? 53.257 -17.182 5.738 1.00 34.50 133 LYS A CA 1
ATOM 988 C C . LYS A 1 133 ? 54.192 -15.952 5.726 1.00 34.50 133 LYS A C 1
ATOM 990 O O . LYS A 1 133 ? 54.265 -15.302 4.684 1.00 34.50 133 LYS A O 1
ATOM 995 N N . PRO A 1 134 ? 54.843 -15.587 6.849 1.00 46.59 134 PRO A N 1
ATOM 996 C CA . PRO A 1 134 ? 55.589 -14.330 6.983 1.00 46.59 134 PRO A CA 1
ATOM 997 C C . PRO A 1 134 ? 57.108 -14.465 6.753 1.00 46.59 134 PRO A C 1
ATOM 999 O O . PRO A 1 134 ? 57.659 -15.564 6.738 1.00 46.59 134 PRO A O 1
ATOM 1002 N N . THR A 1 135 ? 57.782 -13.317 6.628 1.00 33.12 135 THR A N 1
ATOM 1003 C CA . THR A 1 135 ? 59.226 -13.168 6.355 1.00 33.12 135 THR A CA 1
ATOM 1004 C C . THR A 1 135 ? 60.025 -12.776 7.604 1.00 33.12 135 THR A C 1
ATOM 1006 O O . THR A 1 135 ? 59.613 -11.833 8.279 1.00 33.12 135 THR A O 1
ATOM 1009 N N . LYS A 1 136 ? 61.178 -13.442 7.831 1.00 34.62 136 LYS A N 1
ATOM 1010 C CA . LYS A 1 136 ? 62.419 -13.059 8.577 1.00 34.62 136 LYS A CA 1
ATOM 1011 C C . LYS A 1 136 ? 63.043 -14.307 9.241 1.00 34.62 136 LYS A C 1
ATOM 1013 O O . LYS A 1 136 ? 62.290 -15.161 9.687 1.00 34.62 136 LYS A O 1
ATOM 1018 N N . ASP A 1 137 ? 64.354 -14.467 9.441 1.00 33.78 137 ASP A N 1
ATOM 1019 C CA . ASP A 1 137 ? 65.585 -13.896 8.847 1.00 33.78 137 ASP A CA 1
ATOM 1020 C C . ASP A 1 137 ? 66.779 -14.734 9.387 1.00 33.78 137 ASP A C 1
ATOM 1022 O O . ASP A 1 137 ? 66.763 -15.015 10.586 1.00 33.78 137 ASP A O 1
ATOM 1026 N N . ALA A 1 138 ? 67.757 -15.158 8.564 1.00 31.52 138 ALA A N 1
ATOM 1027 C CA . ALA A 1 138 ? 69.086 -15.667 8.992 1.00 31.52 138 ALA A CA 1
ATOM 1028 C C . ALA A 1 138 ? 70.003 -16.087 7.806 1.00 31.52 138 ALA A C 1
ATOM 1030 O O . ALA A 1 138 ? 69.704 -17.013 7.053 1.00 31.52 138 ALA A O 1
ATOM 1031 N N . GLU A 1 139 ? 71.158 -15.427 7.703 1.00 40.97 139 GLU A N 1
ATOM 1032 C CA . GLU A 1 139 ? 72.324 -15.640 6.810 1.00 40.97 139 GLU A CA 1
ATOM 1033 C C . GLU A 1 139 ? 73.246 -16.847 7.210 1.00 40.97 139 GLU A C 1
ATOM 1035 O O . GLU A 1 139 ? 72.982 -17.483 8.231 1.00 40.97 139 GLU A O 1
ATOM 1040 N N . PRO A 1 140 ? 74.439 -17.104 6.595 1.00 49.16 140 PRO A N 1
ATOM 1041 C CA . PRO A 1 140 ? 74.830 -17.134 5.164 1.00 49.16 140 PRO A CA 1
ATOM 1042 C C . PRO A 1 140 ? 75.834 -18.282 4.786 1.00 49.16 140 PRO A C 1
ATOM 1044 O O . PRO A 1 140 ? 76.433 -18.907 5.661 1.00 49.16 140 PRO A O 1
ATOM 1047 N N . LYS A 1 141 ? 76.131 -18.479 3.478 1.00 32.97 141 LYS A N 1
ATOM 1048 C CA . LYS A 1 141 ? 77.430 -18.941 2.863 1.00 32.97 141 LYS A CA 1
ATOM 1049 C C . LYS A 1 141 ? 77.253 -19.120 1.332 1.00 32.97 141 LYS A C 1
ATOM 1051 O O . LYS A 1 141 ? 76.383 -19.871 0.921 1.00 32.97 141 LYS A O 1
ATOM 1056 N N . LYS A 1 142 ? 77.878 -18.318 0.446 1.00 33.53 142 LYS A N 1
ATOM 1057 C CA . LYS A 1 142 ? 79.237 -18.447 -0.170 1.00 33.53 142 LYS A CA 1
ATOM 1058 C C . LYS A 1 142 ? 79.526 -19.817 -0.841 1.00 33.53 142 LYS A C 1
ATOM 1060 O O . LYS A 1 142 ? 79.379 -20.823 -0.166 1.00 33.53 142 LYS A O 1
ATOM 1065 N N . ALA A 1 143 ? 80.052 -19.927 -2.079 1.00 33.84 143 ALA A N 1
ATOM 1066 C CA . ALA A 1 143 ? 80.435 -18.917 -3.094 1.00 33.84 143 ALA A CA 1
ATOM 1067 C C . ALA A 1 143 ? 80.764 -19.525 -4.497 1.00 33.84 143 ALA A C 1
ATOM 1069 O O . ALA A 1 143 ? 81.082 -20.708 -4.574 1.00 33.84 143 ALA A O 1
ATOM 1070 N N . ARG A 1 144 ? 80.894 -18.629 -5.508 1.00 34.59 144 ARG A N 1
ATOM 1071 C CA . ARG A 1 144 ? 81.660 -18.699 -6.797 1.00 34.59 144 ARG A CA 1
ATOM 1072 C C . ARG A 1 144 ? 81.025 -19.455 -7.993 1.00 34.59 144 ARG A C 1
ATOM 1074 O O . ARG A 1 144 ? 80.376 -20.463 -7.778 1.00 34.59 144 ARG A O 1
ATOM 1081 N N . SER A 1 145 ? 81.181 -19.024 -9.262 1.00 33.94 145 SER A N 1
ATOM 1082 C CA . SER A 1 145 ? 82.078 -17.999 -9.869 1.00 33.94 145 SER A CA 1
ATOM 1083 C C . SER A 1 145 ? 81.550 -17.335 -11.171 1.00 33.94 145 SER A C 1
ATOM 1085 O O . SER A 1 145 ? 80.997 -18.017 -12.025 1.00 33.94 145 SER A O 1
ATOM 1087 N N . GLU A 1 146 ? 81.832 -16.033 -11.332 1.00 34.91 146 GLU A N 1
ATOM 1088 C CA . GLU A 1 146 ? 81.881 -15.215 -12.581 1.00 34.91 146 GLU A CA 1
ATOM 1089 C C . GLU A 1 146 ? 83.174 -15.486 -13.413 1.00 34.91 146 GLU A C 1
ATOM 1091 O O . GLU A 1 146 ? 83.940 -16.349 -12.966 1.00 34.91 146 GLU A O 1
ATOM 1096 N N . PRO A 1 147 ? 83.529 -14.773 -14.529 1.00 47.22 147 PRO A N 1
ATOM 1097 C CA . PRO A 1 147 ? 82.902 -13.631 -15.257 1.00 47.22 147 PRO A CA 1
ATOM 1098 C C . PRO A 1 147 ? 82.675 -13.927 -16.774 1.00 47.22 147 PRO A C 1
ATOM 1100 O O . PRO A 1 147 ? 82.990 -15.018 -17.230 1.00 47.22 147 PRO A O 1
ATOM 1103 N N . SER A 1 148 ? 82.150 -13.076 -17.671 1.00 34.94 148 SER A N 1
ATOM 1104 C CA . SER A 1 148 ? 81.967 -11.607 -17.781 1.00 34.94 148 SER A CA 1
ATOM 1105 C C . SER A 1 148 ? 80.804 -11.333 -18.801 1.00 34.94 148 SER A C 1
ATOM 1107 O O . SER A 1 148 ? 80.166 -12.299 -19.206 1.00 34.94 148 SER A O 1
ATOM 1109 N N . ALA A 1 149 ? 80.415 -10.150 -19.315 1.00 36.56 149 ALA A N 1
ATOM 1110 C CA . ALA A 1 149 ? 80.965 -8.783 -19.331 1.00 36.56 149 ALA A CA 1
ATOM 1111 C C . ALA A 1 149 ? 79.869 -7.699 -19.589 1.00 36.56 149 ALA A C 1
ATOM 1113 O O . ALA A 1 149 ? 78.675 -7.987 -19.625 1.00 36.56 149 ALA A O 1
ATOM 1114 N N . LYS A 1 150 ? 80.306 -6.453 -19.830 1.00 36.28 150 LYS A N 1
ATOM 1115 C CA . LYS A 1 150 ? 79.579 -5.250 -20.323 1.00 36.28 150 LYS A CA 1
ATOM 1116 C C . LYS A 1 150 ? 80.569 -4.413 -21.188 1.00 36.28 150 LYS A C 1
ATOM 1118 O O . LYS A 1 150 ? 81.740 -4.806 -21.183 1.00 36.28 150 LYS A O 1
ATOM 1123 N N . PRO A 1 151 ? 80.228 -3.274 -21.856 1.00 41.81 151 PRO A N 1
ATOM 1124 C CA . PRO A 1 151 ? 79.006 -2.432 -21.832 1.00 41.81 151 PRO A CA 1
ATOM 1125 C C . PRO A 1 151 ? 78.471 -2.143 -23.285 1.00 41.81 151 PRO A C 1
ATOM 1127 O O . PRO A 1 151 ? 78.894 -2.836 -24.201 1.00 41.81 151 PRO A O 1
ATOM 1130 N N . GLU A 1 152 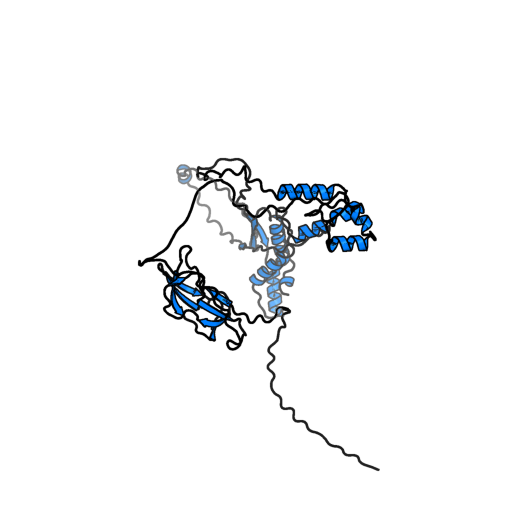? 77.572 -1.203 -23.650 1.00 37.31 152 GLU A N 1
ATOM 1131 C CA . GLU A 1 152 ? 76.612 -0.329 -22.936 1.00 37.31 152 GLU A CA 1
ATOM 1132 C C . GLU A 1 152 ? 75.411 0.084 -23.842 1.00 37.31 152 GLU A C 1
ATOM 1134 O O . GLU A 1 152 ? 75.458 -0.085 -25.054 1.00 37.31 152 GLU A O 1
ATOM 1139 N N . SER A 1 153 ? 74.385 0.713 -23.249 1.00 32.72 153 SER A N 1
ATOM 1140 C CA . SER A 1 153 ? 73.393 1.656 -23.837 1.00 32.72 153 SER A CA 1
ATOM 1141 C C . SER A 1 153 ? 72.719 1.382 -25.208 1.00 32.72 153 SER A C 1
ATOM 1143 O O . SER A 1 153 ? 73.312 1.612 -26.260 1.00 32.72 153 SER A O 1
ATOM 1145 N N . LYS A 1 154 ? 71.382 1.229 -25.204 1.00 32.91 154 LYS A N 1
ATOM 1146 C CA . LYS A 1 154 ? 70.440 2.331 -25.532 1.00 32.91 154 LYS A CA 1
ATOM 1147 C C . LYS A 1 154 ? 69.041 2.033 -24.952 1.00 32.91 154 LYS A C 1
ATOM 1149 O O . LYS A 1 154 ? 68.840 0.981 -24.356 1.00 32.91 154 LYS A O 1
ATOM 1154 N N . ALA A 1 155 ? 68.139 3.010 -25.010 1.00 32.03 155 ALA A N 1
ATOM 1155 C CA . ALA A 1 155 ? 66.908 3.076 -24.220 1.00 32.03 155 ALA A CA 1
ATOM 1156 C C . ALA A 1 155 ? 65.666 2.429 -24.878 1.00 32.03 155 ALA A C 1
ATOM 1158 O O . ALA A 1 155 ? 65.721 1.985 -26.018 1.00 32.03 155 ALA A O 1
ATOM 1159 N N . GLU A 1 156 ? 64.552 2.527 -24.135 1.00 34.03 156 GLU A N 1
ATOM 1160 C CA . GLU A 1 156 ? 63.131 2.422 -24.529 1.00 34.03 156 GLU A CA 1
ATOM 1161 C C . GLU A 1 156 ? 62.374 1.097 -24.287 1.00 34.03 156 GLU A C 1
ATOM 1163 O O . GLU A 1 156 ? 62.579 0.078 -24.933 1.00 34.03 156 GLU A O 1
ATOM 1168 N N . GLY A 1 157 ? 61.360 1.200 -23.413 1.00 31.55 157 GLY A N 1
ATOM 1169 C CA . GLY A 1 157 ? 59.985 0.905 -23.832 1.00 31.55 157 GLY A CA 1
ATOM 1170 C C . GLY A 1 157 ? 59.464 -0.526 -23.693 1.00 31.55 157 GLY A C 1
ATOM 1171 O O . GLY A 1 157 ? 59.153 -1.158 -24.698 1.00 31.55 157 GLY A O 1
ATOM 1172 N N . ILE A 1 158 ? 59.207 -0.994 -22.464 1.00 35.25 158 ILE A N 1
ATOM 1173 C CA . ILE A 1 158 ? 58.326 -2.159 -22.263 1.00 35.25 158 ILE A CA 1
ATOM 1174 C C . ILE A 1 158 ? 56.897 -1.784 -22.682 1.00 35.25 158 ILE A C 1
ATOM 1176 O O . ILE A 1 158 ? 56.248 -0.925 -22.079 1.00 35.25 158 ILE A O 1
ATOM 1180 N N . SER A 1 159 ? 56.415 -2.446 -23.730 1.00 39.09 159 SER A N 1
ATOM 1181 C CA . SER A 1 159 ? 55.089 -2.270 -24.308 1.00 39.09 159 SER A CA 1
ATOM 1182 C C . SER A 1 159 ? 53.981 -2.817 -23.400 1.00 39.09 159 SER A C 1
ATOM 1184 O O . SER A 1 159 ? 53.992 -3.970 -22.972 1.00 39.09 159 SER A O 1
ATOM 1186 N N . LYS A 1 160 ? 52.963 -1.984 -23.152 1.00 40.59 160 LYS A N 1
ATOM 1187 C CA . LYS A 1 160 ? 51.644 -2.448 -22.692 1.00 40.59 160 LYS A CA 1
ATOM 1188 C C . LYS A 1 160 ? 50.960 -3.261 -23.806 1.00 40.59 160 LYS A C 1
ATOM 1190 O O . LYS A 1 160 ? 51.213 -2.978 -24.978 1.00 40.59 160 LYS A O 1
ATOM 1195 N N . PRO A 1 161 ? 50.063 -4.211 -23.473 1.00 36.91 161 PRO A N 1
ATOM 1196 C CA . PRO A 1 161 ? 49.306 -4.956 -24.474 1.00 36.91 161 PRO A CA 1
ATOM 1197 C C . PRO A 1 161 ? 48.451 -4.023 -25.342 1.00 36.91 161 PRO A C 1
ATOM 1199 O O . PRO A 1 161 ? 47.825 -3.079 -24.856 1.00 36.91 161 PRO A O 1
ATOM 1202 N N . THR A 1 162 ? 48.469 -4.298 -26.643 1.00 31.72 162 THR A N 1
ATOM 1203 C CA . THR A 1 162 ? 48.020 -3.388 -27.696 1.00 31.72 162 THR A CA 1
ATOM 1204 C C . THR A 1 162 ? 46.502 -3.220 -27.751 1.00 31.72 162 THR A C 1
ATOM 1206 O O . THR A 1 162 ? 45.741 -4.184 -27.816 1.00 31.72 162 THR A O 1
ATOM 1209 N N . THR A 1 163 ? 46.096 -1.953 -27.814 1.00 33.09 163 THR A N 1
ATOM 1210 C CA . THR A 1 163 ? 44.857 -1.413 -28.389 1.00 33.09 163 THR A CA 1
ATOM 1211 C C . THR A 1 163 ? 44.192 -2.327 -29.427 1.00 33.09 163 THR A C 1
ATOM 1213 O O . THR A 1 163 ? 44.799 -2.631 -30.452 1.00 33.09 163 THR A O 1
ATOM 1216 N N . GLN A 1 164 ? 42.919 -2.693 -29.234 1.00 41.19 164 GLN A N 1
ATOM 1217 C CA . GLN A 1 164 ? 42.147 -3.334 -30.305 1.00 41.19 164 GLN A CA 1
ATOM 1218 C C . GLN A 1 164 ? 41.879 -2.335 -31.441 1.00 41.19 164 GLN A C 1
ATOM 1220 O O . GLN A 1 164 ? 41.340 -1.247 -31.223 1.00 41.19 164 GLN A O 1
ATOM 1225 N N . SER A 1 165 ? 42.283 -2.719 -32.651 1.00 36.72 165 SER A N 1
ATOM 1226 C CA . SER A 1 165 ? 42.215 -1.910 -33.867 1.00 36.72 165 SER A CA 1
ATOM 1227 C C . SER A 1 165 ? 40.791 -1.485 -34.225 1.00 36.72 165 SER A C 1
ATOM 1229 O O . SER A 1 165 ? 39.854 -2.284 -34.202 1.00 36.72 165 SER A O 1
ATOM 1231 N N . LYS A 1 166 ? 40.639 -0.225 -34.650 1.00 44.69 166 LYS A N 1
ATOM 1232 C CA . LYS A 1 166 ? 39.430 0.263 -35.328 1.00 44.69 166 LYS A CA 1
ATOM 1233 C C . LYS A 1 166 ? 39.423 -0.181 -36.795 1.00 44.69 166 LYS A C 1
ATOM 1235 O O . LYS A 1 166 ? 39.490 0.660 -37.691 1.00 44.69 166 LYS A O 1
ATOM 1240 N N . ASP A 1 167 ? 39.290 -1.479 -37.039 1.00 42.66 167 ASP A N 1
ATOM 1241 C CA . ASP A 1 167 ? 38.993 -1.978 -38.382 1.00 42.66 167 ASP A CA 1
ATOM 1242 C C . ASP A 1 167 ? 37.524 -1.684 -38.709 1.00 42.66 167 ASP A C 1
ATOM 1244 O O . ASP A 1 167 ? 36.608 -2.436 -38.367 1.00 42.66 167 ASP A O 1
ATOM 1248 N N . LYS A 1 168 ? 37.291 -0.534 -39.353 1.00 48.50 168 LYS A N 1
ATOM 1249 C CA . LYS A 1 168 ? 36.038 -0.285 -40.071 1.00 48.50 168 LYS A CA 1
ATOM 1250 C C . LYS A 1 168 ? 35.975 -1.264 -41.251 1.00 48.50 168 LYS A C 1
ATOM 1252 O O . LYS A 1 168 ? 36.885 -1.215 -42.080 1.00 48.50 168 LYS A O 1
ATOM 1257 N N . PRO A 1 169 ? 34.928 -2.098 -41.386 1.00 46.38 169 PRO A N 1
ATOM 1258 C CA . PRO A 1 169 ? 34.712 -2.821 -42.631 1.00 46.38 169 PRO A CA 1
ATOM 1259 C C . PRO A 1 169 ? 34.478 -1.834 -43.785 1.00 46.38 169 PRO A C 1
ATOM 1261 O O . PRO A 1 169 ? 34.052 -0.691 -43.576 1.00 46.38 169 PRO A O 1
ATOM 1264 N N . ALA A 1 170 ? 34.789 -2.279 -45.002 1.00 47.38 170 ALA A N 1
ATOM 1265 C CA . ALA A 1 170 ? 34.617 -1.496 -46.220 1.00 47.38 170 ALA A CA 1
ATOM 1266 C C . ALA A 1 170 ? 33.144 -1.068 -46.423 1.00 47.38 170 ALA A C 1
ATOM 1268 O O . ALA A 1 170 ? 32.233 -1.778 -45.984 1.00 47.38 170 ALA A O 1
ATOM 1269 N N . PRO A 1 171 ? 32.880 0.076 -47.085 1.00 48.44 171 PRO A N 1
ATOM 1270 C CA . PRO A 1 171 ? 31.513 0.500 -47.378 1.00 48.44 171 PRO A CA 1
ATOM 1271 C C . PRO A 1 171 ? 30.813 -0.544 -48.262 1.00 48.44 171 PRO A C 1
ATOM 1273 O O . PRO A 1 171 ? 31.262 -0.799 -49.375 1.00 48.44 171 PRO A O 1
ATOM 1276 N N . GLY A 1 172 ? 29.725 -1.135 -47.756 1.00 58.28 172 GLY A N 1
ATOM 1277 C CA . GLY A 1 172 ? 28.979 -2.210 -48.431 1.00 58.28 172 GLY A CA 1
ATOM 1278 C C . GLY A 1 172 ? 29.240 -3.630 -47.908 1.00 58.28 172 GLY A C 1
ATOM 1279 O O . GLY A 1 172 ? 28.911 -4.590 -48.591 1.00 58.28 172 GLY A O 1
ATOM 1280 N N . SER A 1 173 ? 29.842 -3.802 -46.724 1.00 67.31 173 SER A N 1
ATOM 1281 C CA . SER A 1 173 ? 29.927 -5.117 -46.072 1.00 67.31 173 SER A CA 1
ATOM 1282 C C . SER A 1 173 ? 29.723 -5.020 -44.558 1.00 67.31 173 SER A C 1
ATOM 1284 O O . SER A 1 173 ? 30.309 -4.165 -43.890 1.00 67.31 173 SER A O 1
ATOM 1286 N N . TYR A 1 174 ? 28.895 -5.911 -44.006 1.00 81.44 174 TYR A N 1
ATOM 1287 C CA . TYR A 1 174 ? 28.625 -6.014 -42.571 1.00 81.44 174 TYR A CA 1
ATOM 1288 C C . TYR A 1 174 ? 29.360 -7.202 -41.937 1.00 81.44 174 TYR A C 1
ATOM 1290 O O . TYR A 1 174 ? 29.589 -8.249 -42.544 1.00 81.44 174 TYR A O 1
ATOM 1298 N N . ARG A 1 175 ? 29.707 -7.076 -40.655 1.00 85.75 175 ARG A N 1
ATOM 1299 C CA . ARG A 1 175 ? 30.429 -8.121 -39.923 1.00 85.75 175 ARG A CA 1
ATOM 1300 C C . ARG A 1 175 ? 29.502 -9.275 -39.515 1.00 85.75 175 ARG A C 1
ATOM 1302 O O . ARG A 1 175 ? 28.610 -9.094 -38.687 1.00 85.75 175 ARG A O 1
ATOM 1309 N N . ARG A 1 176 ? 29.765 -10.485 -40.026 1.00 84.75 176 ARG A N 1
ATOM 1310 C CA . ARG A 1 176 ? 29.100 -11.744 -39.614 1.00 84.75 176 ARG A CA 1
ATOM 1311 C C . ARG A 1 176 ? 29.580 -12.253 -38.231 1.00 84.75 176 ARG A C 1
ATOM 1313 O O . ARG A 1 176 ? 30.620 -11.800 -37.738 1.00 84.75 176 ARG A O 1
ATOM 1320 N N . PRO A 1 177 ? 28.845 -13.150 -37.539 1.00 87.25 177 PRO A N 1
ATOM 1321 C CA . PRO A 1 177 ? 27.466 -13.574 -37.815 1.00 87.25 177 PRO A CA 1
ATOM 1322 C C . PRO A 1 177 ? 26.447 -12.438 -37.628 1.00 87.25 177 PRO A C 1
ATOM 1324 O O . PRO A 1 177 ? 26.746 -11.417 -36.999 1.00 87.25 177 PRO A O 1
ATOM 1327 N N . LEU A 1 178 ? 25.256 -12.626 -38.199 1.00 89.19 178 LEU A N 1
ATOM 1328 C CA . LEU A 1 178 ? 24.090 -11.776 -37.963 1.00 89.19 178 LEU A CA 1
ATOM 1329 C C . LEU A 1 178 ? 23.533 -11.994 -36.547 1.00 89.19 178 LEU A C 1
ATOM 1331 O O . LEU A 1 178 ? 23.795 -13.012 -35.908 1.00 89.19 178 LEU A O 1
ATOM 1335 N N . TYR A 1 179 ? 22.749 -11.035 -36.054 1.00 92.25 179 TYR A N 1
ATOM 1336 C CA . TYR A 1 179 ? 21.948 -11.242 -34.847 1.00 92.25 179 TYR A CA 1
ATOM 1337 C C . TYR A 1 179 ? 20.680 -12.051 -35.184 1.00 92.25 179 TYR A C 1
ATOM 1339 O O . TYR A 1 179 ? 20.078 -11.781 -36.226 1.00 92.25 179 TYR A O 1
ATOM 1347 N N . PRO A 1 180 ? 20.184 -12.935 -34.294 1.00 94.00 180 PRO A N 1
ATOM 1348 C CA . PRO A 1 180 ? 18.971 -13.727 -34.553 1.00 94.00 180 PRO A CA 1
ATOM 1349 C C . PRO A 1 180 ? 17.736 -12.877 -34.891 1.00 94.00 180 PRO A C 1
ATOM 1351 O O . PRO A 1 180 ? 16.888 -13.265 -35.688 1.00 94.00 180 PRO A O 1
ATOM 1354 N N . SER A 1 181 ? 17.646 -11.670 -34.322 1.00 93.62 181 SER A N 1
ATOM 1355 C CA . SER A 1 181 ? 16.574 -10.708 -34.603 1.00 93.62 181 SER A CA 1
ATOM 1356 C C . SER A 1 181 ? 16.670 -10.047 -35.983 1.00 93.62 181 SER A C 1
ATOM 1358 O O . SER A 1 181 ? 15.663 -9.546 -36.478 1.00 93.62 181 SER A O 1
ATOM 1360 N N . VAL A 1 182 ? 17.858 -10.028 -36.590 1.00 93.25 182 VAL A N 1
ATOM 1361 C CA . VAL A 1 182 ? 18.108 -9.530 -37.949 1.00 93.25 182 VAL A CA 1
ATOM 1362 C C . VAL A 1 182 ? 17.818 -10.632 -38.958 1.00 93.25 182 VAL A C 1
ATOM 1364 O O . VAL A 1 182 ? 17.035 -10.409 -39.870 1.00 93.25 182 VAL A O 1
ATOM 1367 N N . GLU A 1 183 ? 18.350 -11.832 -38.731 1.00 92.56 183 GLU A N 1
ATOM 1368 C CA . GLU A 1 183 ? 18.071 -13.031 -39.532 1.00 92.56 183 GLU A CA 1
ATOM 1369 C C . GLU A 1 183 ? 16.562 -13.320 -39.619 1.00 92.56 183 GLU A C 1
ATOM 1371 O O . GLU A 1 183 ? 16.007 -13.433 -40.710 1.00 92.56 183 GLU A O 1
ATOM 1376 N N . HIS A 1 184 ? 15.858 -13.305 -38.481 1.00 93.50 184 HIS A N 1
ATOM 1377 C CA . HIS A 1 184 ? 14.401 -13.445 -38.452 1.00 93.50 184 HIS A CA 1
ATOM 1378 C C . HIS A 1 184 ? 13.679 -12.361 -39.273 1.00 93.50 184 HIS A C 1
ATOM 1380 O O . HIS A 1 184 ? 12.700 -12.661 -39.952 1.00 93.50 184 HIS A O 1
ATOM 1386 N N . LEU A 1 185 ? 14.146 -11.107 -39.249 1.00 92.00 185 LEU A N 1
ATOM 1387 C CA . LEU A 1 185 ? 13.524 -10.030 -40.025 1.00 92.00 185 LEU A CA 1
ATOM 1388 C C . LEU A 1 185 ? 13.817 -10.122 -41.523 1.00 92.00 185 LEU A C 1
ATOM 1390 O O . LEU A 1 185 ? 12.921 -9.813 -42.306 1.00 92.00 185 LEU A O 1
ATOM 1394 N N . LEU A 1 186 ? 15.010 -10.556 -41.931 1.00 92.50 186 LEU A N 1
ATOM 1395 C CA . LEU A 1 186 ? 15.306 -10.819 -43.341 1.00 92.50 186 LEU A CA 1
ATOM 1396 C C . LEU A 1 186 ? 14.381 -11.929 -43.864 1.00 92.50 186 LEU A C 1
ATOM 1398 O O . LEU A 1 186 ? 13.644 -11.703 -44.823 1.00 92.50 186 LEU A O 1
ATOM 1402 N N . ASN A 1 187 ? 14.283 -13.044 -43.130 1.00 92.75 187 ASN A N 1
ATOM 1403 C CA . ASN A 1 187 ? 13.404 -14.171 -43.457 1.00 92.75 187 ASN A CA 1
ATOM 1404 C C . ASN A 1 187 ? 11.916 -13.772 -43.533 1.00 92.75 187 ASN A C 1
ATOM 1406 O O . ASN A 1 187 ? 11.227 -14.136 -44.482 1.00 92.75 187 ASN A O 1
ATOM 1410 N N . VAL A 1 188 ? 11.408 -12.995 -42.566 1.00 93.62 188 VAL A N 1
ATOM 1411 C CA . VAL A 1 188 ? 9.992 -12.567 -42.524 1.00 93.62 188 VAL A CA 1
ATOM 1412 C C . VAL A 1 188 ? 9.627 -11.583 -43.639 1.00 93.62 188 VAL A C 1
ATOM 1414 O O . VAL A 1 188 ? 8.479 -11.569 -44.076 1.00 93.62 188 VAL A O 1
ATOM 1417 N N . ASN A 1 189 ? 10.565 -10.748 -44.098 1.00 90.38 189 ASN A N 1
ATOM 1418 C CA . ASN A 1 189 ? 10.305 -9.763 -45.157 1.00 90.38 189 ASN A CA 1
ATOM 1419 C C . ASN A 1 189 ? 10.827 -10.225 -46.537 1.00 90.38 189 ASN A C 1
ATOM 1421 O O . ASN A 1 189 ? 10.776 -9.445 -47.482 1.00 90.38 189 ASN A O 1
ATOM 1425 N N . GLY A 1 190 ? 11.304 -11.472 -46.663 1.00 88.25 190 GLY A N 1
ATOM 1426 C CA . GLY A 1 190 ? 11.779 -12.054 -47.926 1.00 88.25 190 GLY A CA 1
ATOM 1427 C C . GLY A 1 190 ? 13.050 -11.412 -48.495 1.00 88.25 190 GLY A C 1
ATOM 1428 O O . GLY A 1 190 ? 13.267 -11.478 -49.701 1.00 88.25 190 GLY A O 1
ATOM 1429 N N . LEU A 1 191 ? 13.861 -10.769 -47.650 1.00 86.44 191 LEU A N 1
ATOM 1430 C CA . LEU A 1 191 ? 15.084 -10.072 -48.056 1.00 86.44 191 LEU A CA 1
ATOM 1431 C C . LEU A 1 191 ? 16.261 -11.052 -48.114 1.00 86.44 191 LEU A C 1
ATOM 1433 O O . LEU A 1 191 ? 16.462 -11.840 -47.189 1.00 86.44 191 LEU A O 1
ATOM 1437 N N . SER A 1 192 ? 17.042 -10.991 -49.190 1.00 83.00 192 SER A N 1
ATOM 1438 C CA . SER A 1 192 ? 18.192 -11.867 -49.414 1.00 83.00 192 SER A CA 1
ATOM 1439 C C . SER A 1 192 ? 19.457 -11.368 -48.700 1.00 83.00 192 SER A C 1
ATOM 1441 O O . SER A 1 192 ? 19.539 -10.214 -48.270 1.00 83.00 192 SER A O 1
ATOM 1443 N N . GLU A 1 193 ? 20.488 -12.217 -48.601 1.00 79.44 193 GLU A N 1
ATOM 1444 C CA . GLU A 1 193 ? 21.792 -11.797 -48.058 1.00 79.44 193 GLU A CA 1
ATOM 1445 C C . GLU A 1 193 ? 22.416 -10.645 -48.871 1.00 79.44 193 GLU A C 1
ATOM 1447 O O . GLU A 1 193 ? 23.042 -9.761 -48.291 1.00 79.44 193 GLU A O 1
ATOM 1452 N N . ALA A 1 194 ? 22.171 -10.588 -50.186 1.00 80.06 194 ALA A N 1
ATOM 1453 C CA . ALA A 1 194 ? 22.646 -9.503 -51.048 1.00 80.06 194 ALA A CA 1
ATOM 1454 C C . ALA A 1 194 ? 21.976 -8.154 -50.718 1.00 80.06 194 ALA A C 1
ATOM 1456 O O . ALA A 1 194 ? 22.636 -7.114 -50.719 1.00 80.06 194 ALA A O 1
ATOM 1457 N N . ASP A 1 195 ? 20.686 -8.163 -50.363 1.00 82.00 195 ASP A N 1
ATOM 1458 C CA . ASP A 1 195 ? 19.982 -6.953 -49.919 1.00 82.00 195 ASP A CA 1
ATOM 1459 C C . ASP A 1 195 ? 20.542 -6.458 -48.578 1.00 82.00 195 ASP A C 1
ATOM 1461 O O . ASP A 1 195 ? 20.674 -5.253 -48.362 1.00 82.00 195 ASP A O 1
ATOM 1465 N N . ALA A 1 196 ? 20.928 -7.384 -47.691 1.00 81.56 196 ALA A N 1
ATOM 1466 C CA . ALA A 1 196 ? 21.573 -7.073 -46.418 1.00 81.56 196 ALA A CA 1
ATOM 1467 C C . ALA A 1 196 ? 22.984 -6.477 -46.589 1.00 81.56 196 ALA A C 1
ATOM 1469 O O . ALA A 1 196 ? 23.369 -5.609 -45.803 1.00 81.56 196 ALA A O 1
ATOM 1470 N N . GLU A 1 197 ? 23.748 -6.883 -47.612 1.00 83.69 197 GLU A N 1
ATOM 1471 C CA . GLU A 1 197 ? 25.066 -6.301 -47.926 1.00 83.69 197 GLU A CA 1
ATOM 1472 C C . GLU A 1 197 ? 24.953 -4.837 -48.388 1.00 83.69 197 GLU A C 1
ATOM 1474 O O . GLU A 1 197 ? 25.797 -4.005 -48.043 1.00 83.69 197 GLU A O 1
ATOM 1479 N N . GLY A 1 198 ? 23.853 -4.481 -49.061 1.00 83.12 198 GLY A N 1
ATOM 1480 C CA . GLY A 1 198 ? 23.520 -3.098 -49.416 1.00 83.12 198 GLY A CA 1
ATOM 1481 C C . GLY A 1 198 ? 23.111 -2.197 -48.237 1.00 83.12 198 GLY A C 1
ATOM 1482 O O . GLY A 1 198 ? 22.997 -0.980 -48.410 1.00 83.12 198 GLY A O 1
ATOM 1483 N N . MET A 1 199 ? 22.885 -2.742 -47.035 1.00 87.44 199 MET A N 1
ATOM 1484 C CA . MET A 1 199 ? 22.440 -1.962 -45.874 1.00 87.44 199 MET A CA 1
ATOM 1485 C C . MET A 1 199 ? 23.606 -1.334 -45.100 1.00 87.44 199 MET A C 1
ATOM 1487 O O . MET A 1 199 ? 24.624 -1.961 -44.803 1.00 87.44 199 MET A O 1
ATOM 1491 N N . LYS A 1 200 ? 23.421 -0.082 -44.667 1.00 87.94 200 LYS A N 1
ATOM 1492 C CA . LYS A 1 200 ? 24.369 0.601 -43.779 1.00 87.94 200 LYS A CA 1
ATOM 1493 C C . LYS A 1 200 ? 24.314 -0.012 -42.374 1.00 87.94 200 LYS A C 1
ATOM 1495 O O . LYS A 1 200 ? 23.426 0.309 -41.590 1.00 87.94 200 LYS A O 1
ATOM 1500 N N . ALA A 1 201 ? 25.295 -0.848 -42.048 1.00 89.12 201 ALA A N 1
ATOM 1501 C CA . ALA A 1 201 ? 25.459 -1.425 -40.718 1.00 89.12 201 ALA A CA 1
ATOM 1502 C C . ALA A 1 201 ? 25.830 -0.360 -39.668 1.00 89.12 201 ALA A C 1
ATOM 1504 O O . ALA A 1 201 ? 26.888 0.270 -39.756 1.00 89.12 201 ALA A O 1
ATOM 1505 N N . THR A 1 202 ? 24.982 -0.191 -38.651 1.00 89.62 202 THR A N 1
ATOM 1506 C CA . THR A 1 202 ? 25.163 0.816 -37.588 1.00 89.62 202 THR A CA 1
ATOM 1507 C C . THR A 1 202 ? 25.584 0.203 -36.239 1.00 89.62 202 THR A C 1
ATOM 1509 O O . THR A 1 202 ? 25.816 0.913 -35.262 1.00 89.62 202 THR A O 1
ATOM 1512 N N . GLY A 1 203 ? 25.688 -1.125 -36.151 1.00 86.12 203 GLY A N 1
ATOM 1513 C CA . GLY A 1 203 ? 25.962 -1.845 -34.909 1.00 86.12 203 GLY A CA 1
ATOM 1514 C C . GLY A 1 203 ? 27.435 -1.938 -34.496 1.00 86.12 203 GLY A C 1
ATOM 1515 O O . GLY A 1 203 ? 28.340 -1.711 -35.306 1.00 86.12 203 GLY A O 1
ATOM 1516 N N . PRO A 1 204 ? 27.699 -2.340 -33.234 1.00 84.38 204 PRO A N 1
ATOM 1517 C CA . PRO A 1 204 ? 29.048 -2.451 -32.684 1.00 84.38 204 PRO A CA 1
ATOM 1518 C C . PRO A 1 204 ? 29.970 -3.313 -33.555 1.00 84.38 204 PRO A C 1
ATOM 1520 O O . PRO A 1 204 ? 29.668 -4.469 -33.856 1.00 84.38 204 PRO A O 1
ATOM 1523 N N . GLY A 1 205 ? 31.108 -2.746 -33.965 1.00 82.12 205 GLY A N 1
ATOM 1524 C CA . GLY A 1 205 ? 32.063 -3.420 -34.850 1.00 82.12 205 GLY A CA 1
ATOM 1525 C C . GLY A 1 205 ? 31.550 -3.654 -36.277 1.00 82.12 205 GLY A C 1
ATOM 1526 O O . GLY A 1 205 ? 31.945 -4.643 -36.891 1.00 82.12 205 GLY A O 1
ATOM 1527 N N . GLY A 1 206 ? 30.658 -2.792 -36.784 1.00 86.31 206 GLY A N 1
ATOM 1528 C CA . GLY A 1 206 ? 30.146 -2.851 -38.158 1.00 86.31 206 GLY A CA 1
ATOM 1529 C C . GLY A 1 206 ? 29.139 -3.977 -38.399 1.00 86.31 206 GLY A C 1
ATOM 1530 O O . GLY A 1 206 ? 29.090 -4.534 -39.493 1.00 86.31 206 GLY A O 1
ATOM 1531 N N . ARG A 1 207 ? 28.369 -4.364 -37.376 1.00 91.12 207 ARG A N 1
ATOM 1532 C CA . ARG A 1 207 ? 27.301 -5.374 -37.491 1.00 91.12 207 ARG A CA 1
ATOM 1533 C C . ARG A 1 207 ? 25.982 -4.738 -37.922 1.00 91.12 207 ARG A C 1
ATOM 1535 O O . ARG A 1 207 ? 25.668 -3.629 -37.498 1.00 91.12 207 ARG A O 1
ATOM 1542 N N . LEU A 1 208 ? 25.191 -5.459 -38.710 1.00 92.19 208 LEU A N 1
ATOM 1543 C CA . LEU A 1 208 ? 23.837 -5.043 -39.076 1.00 92.19 208 LEU A CA 1
ATOM 1544 C C . LEU A 1 208 ? 22.899 -5.159 -37.860 1.00 92.19 208 LEU A C 1
ATOM 1546 O O . LEU A 1 208 ? 22.927 -6.172 -37.158 1.00 92.19 208 LEU A O 1
ATOM 1550 N N . LEU A 1 209 ? 22.082 -4.136 -37.591 1.00 93.06 209 LEU A N 1
ATOM 1551 C CA . LEU A 1 209 ? 21.101 -4.124 -36.499 1.00 93.06 209 LEU A CA 1
ATOM 1552 C C . LEU A 1 209 ? 19.661 -4.264 -37.004 1.00 93.06 209 LEU A C 1
ATOM 1554 O O . LEU A 1 209 ? 19.328 -3.898 -38.128 1.00 93.06 209 LEU A O 1
ATOM 1558 N N . LYS A 1 210 ? 18.755 -4.674 -36.103 1.00 93.19 210 LYS A N 1
ATOM 1559 C CA . LYS A 1 210 ? 17.297 -4.654 -36.333 1.00 93.19 210 LYS A CA 1
ATOM 1560 C C . LYS A 1 210 ? 16.796 -3.279 -36.804 1.00 93.19 210 LYS A C 1
ATOM 1562 O O . LYS A 1 210 ? 15.900 -3.215 -37.640 1.00 93.19 210 LYS A O 1
ATOM 1567 N N . GLY A 1 211 ? 17.373 -2.193 -36.285 1.00 93.00 211 GLY A N 1
ATOM 1568 C CA . GLY A 1 211 ? 17.042 -0.829 -36.707 1.00 93.00 211 GLY A CA 1
ATOM 1569 C C . GLY A 1 211 ? 17.417 -0.532 -38.162 1.00 93.00 211 GLY A C 1
ATOM 1570 O O . GLY A 1 211 ? 16.642 0.124 -38.847 1.00 93.00 211 GLY A O 1
ATOM 1571 N N . ASP A 1 212 ? 18.544 -1.064 -38.645 1.00 92.19 212 ASP A N 1
ATOM 1572 C CA . ASP A 1 212 ? 19.023 -0.854 -40.018 1.00 92.19 212 ASP A CA 1
ATOM 1573 C C . ASP A 1 212 ? 18.088 -1.546 -41.030 1.00 92.19 212 ASP A C 1
ATOM 1575 O O . ASP A 1 212 ? 17.644 -0.927 -41.997 1.00 92.19 212 ASP A O 1
ATOM 1579 N N . VAL A 1 213 ? 17.686 -2.794 -40.751 1.00 92.31 213 VAL A N 1
ATOM 1580 C CA . VAL A 1 213 ? 16.724 -3.546 -41.585 1.00 92.31 213 VAL A CA 1
ATOM 1581 C C . VAL A 1 213 ? 15.345 -2.879 -41.596 1.00 92.31 213 VAL A C 1
ATOM 1583 O O . VAL A 1 213 ? 14.729 -2.728 -42.648 1.00 92.31 213 VAL A O 1
ATOM 1586 N N . LEU A 1 214 ? 14.845 -2.431 -40.438 1.00 92.69 214 LEU A N 1
ATOM 1587 C CA . LEU A 1 214 ? 13.547 -1.747 -40.357 1.00 92.69 214 LEU A CA 1
ATOM 1588 C C . LEU A 1 214 ? 13.552 -0.370 -41.037 1.00 92.69 214 LEU A C 1
ATOM 1590 O O . LEU A 1 214 ? 12.517 0.041 -41.566 1.00 92.69 214 LEU A O 1
ATOM 1594 N N . ALA A 1 215 ? 14.697 0.316 -41.049 1.00 91.94 215 ALA A N 1
ATOM 1595 C CA . ALA A 1 215 ? 14.897 1.545 -41.806 1.00 91.94 215 ALA A CA 1
ATOM 1596 C C . ALA A 1 215 ? 14.930 1.294 -43.324 1.00 91.94 215 ALA A C 1
ATOM 1598 O O . ALA A 1 215 ? 14.352 2.071 -44.081 1.00 91.94 215 ALA A O 1
ATOM 1599 N N . HIS A 1 216 ? 15.528 0.184 -43.773 1.00 88.69 216 HIS A N 1
ATOM 1600 C CA . HIS A 1 216 ? 15.507 -0.223 -45.182 1.00 88.69 216 HIS A CA 1
ATOM 1601 C C . HIS A 1 216 ? 14.089 -0.590 -45.666 1.00 88.69 216 HIS A C 1
ATOM 1603 O O . HIS A 1 216 ? 13.681 -0.177 -46.745 1.00 88.69 216 HIS A O 1
ATOM 1609 N N . ILE A 1 217 ? 13.293 -1.273 -44.832 1.00 90.25 217 ILE A N 1
ATOM 1610 C CA . ILE A 1 217 ? 11.872 -1.591 -45.105 1.00 90.25 217 ILE A CA 1
ATOM 1611 C C . ILE A 1 217 ? 10.966 -0.333 -45.043 1.00 90.25 217 ILE A C 1
ATOM 1613 O O . ILE A 1 217 ? 9.785 -0.394 -45.379 1.00 90.25 217 ILE A O 1
ATOM 1617 N N . GLY A 1 218 ? 11.478 0.818 -44.590 1.00 88.25 218 GLY A N 1
ATOM 1618 C CA . GLY A 1 218 ? 10.710 2.064 -44.466 1.00 88.25 218 GLY A CA 1
ATOM 1619 C C . GLY A 1 218 ? 9.738 2.110 -43.279 1.00 88.25 218 GLY A C 1
ATOM 1620 O O . GLY A 1 218 ? 8.911 3.013 -43.193 1.00 88.25 218 GLY A O 1
ATOM 1621 N N . LYS A 1 219 ? 9.845 1.169 -42.329 1.00 90.38 219 LYS A N 1
ATOM 1622 C CA . LYS A 1 219 ? 9.087 1.181 -41.058 1.00 90.38 219 LYS A CA 1
ATOM 1623 C C . LYS A 1 219 ? 9.645 2.201 -40.053 1.00 90.38 219 LYS A C 1
ATOM 1625 O O . LYS A 1 219 ? 8.988 2.506 -39.061 1.00 90.38 219 LYS A O 1
ATOM 1630 N N . ILE A 1 220 ? 10.868 2.687 -40.280 1.00 90.06 220 ILE A N 1
ATOM 1631 C CA . ILE A 1 220 ? 11.595 3.666 -39.460 1.00 90.06 220 ILE A CA 1
ATOM 1632 C C . ILE A 1 220 ? 12.326 4.636 -40.408 1.00 90.06 220 ILE A C 1
ATOM 1634 O O . ILE A 1 220 ? 12.762 4.236 -41.483 1.00 90.06 220 ILE A O 1
ATOM 1638 N N . GLU A 1 221 ? 12.487 5.903 -40.019 1.00 90.31 221 GLU A N 1
ATOM 1639 C CA . GLU A 1 221 ? 13.318 6.872 -40.757 1.00 90.31 221 GLU A CA 1
ATOM 1640 C C . GLU A 1 221 ? 14.788 6.425 -40.852 1.00 90.31 221 GLU A C 1
ATOM 1642 O O . GLU A 1 221 ? 15.378 5.957 -39.876 1.00 90.31 221 GLU A O 1
ATOM 1647 N N . GLN A 1 222 ? 15.409 6.647 -42.014 1.00 87.25 222 GLN A N 1
ATOM 1648 C CA . GLN A 1 222 ? 16.764 6.171 -42.325 1.00 87.25 222 GLN A CA 1
ATOM 1649 C C . GLN A 1 222 ? 17.877 6.756 -41.433 1.00 87.25 222 GLN A C 1
ATOM 1651 O O . GLN A 1 222 ? 18.938 6.146 -41.299 1.00 87.25 222 GLN A O 1
ATOM 1656 N N . SER A 1 223 ? 17.659 7.912 -40.796 1.00 88.88 223 SER A N 1
ATOM 1657 C CA . SER A 1 223 ? 18.652 8.551 -39.921 1.00 88.88 223 SER A CA 1
ATOM 1658 C C . SER A 1 223 ? 18.660 7.999 -38.489 1.00 88.88 223 SER A C 1
ATOM 1660 O O . SER A 1 223 ? 19.722 7.934 -37.862 1.00 88.88 223 SER A O 1
ATOM 1662 N N . LYS A 1 224 ? 17.511 7.522 -37.986 1.00 90.19 224 LYS A N 1
ATOM 1663 C CA . LYS A 1 224 ? 17.309 7.083 -36.593 1.00 90.19 224 LYS A CA 1
ATOM 1664 C C . LYS A 1 224 ? 18.319 6.058 -36.059 1.00 90.19 224 LYS A C 1
ATOM 1666 O O . LYS A 1 224 ? 18.763 6.253 -34.923 1.00 90.19 224 LYS A O 1
ATOM 1671 N N . PRO A 1 225 ? 18.739 4.998 -36.787 1.00 88.38 225 PRO A N 1
ATOM 1672 C CA . PRO A 1 225 ? 19.778 4.105 -36.272 1.00 88.38 225 PRO A CA 1
ATOM 1673 C C . PRO A 1 225 ? 21.121 4.831 -36.094 1.00 88.38 225 PRO A C 1
ATOM 1675 O O . PRO A 1 225 ? 21.782 4.654 -35.072 1.00 88.38 225 PRO A O 1
ATOM 1678 N N . THR A 1 226 ? 21.498 5.710 -37.033 1.00 89.38 226 THR A N 1
ATOM 1679 C CA . THR A 1 226 ? 22.756 6.479 -36.966 1.00 89.38 226 THR A CA 1
ATOM 1680 C C . THR A 1 226 ? 22.735 7.506 -35.831 1.00 89.38 226 THR A C 1
ATOM 1682 O O . THR A 1 226 ? 23.698 7.597 -35.074 1.00 89.38 226 THR A O 1
ATOM 1685 N N . GLU A 1 227 ? 21.630 8.231 -35.652 1.00 91.31 227 GLU A N 1
ATOM 1686 C CA . GLU A 1 227 ? 21.440 9.151 -34.520 1.00 91.31 227 GLU A CA 1
ATOM 1687 C C . GLU A 1 227 ? 21.505 8.424 -33.170 1.00 91.31 227 GLU A C 1
ATOM 1689 O O . GLU A 1 227 ? 22.129 8.910 -32.224 1.00 91.31 227 GLU A O 1
ATOM 1694 N N . SER A 1 228 ? 20.907 7.230 -33.091 1.00 89.94 228 SER A N 1
ATOM 1695 C CA . SER A 1 228 ? 20.926 6.397 -31.886 1.00 89.94 228 SER A CA 1
ATOM 1696 C C . SER A 1 228 ? 22.345 5.953 -31.530 1.00 89.94 228 SER A C 1
ATOM 1698 O O . SER A 1 228 ? 22.730 6.052 -30.367 1.00 89.94 228 SER A O 1
ATOM 1700 N N . ALA A 1 229 ? 23.151 5.537 -32.514 1.00 88.06 229 ALA A N 1
ATOM 1701 C CA . ALA A 1 229 ? 24.556 5.204 -32.289 1.00 88.06 229 ALA A CA 1
ATOM 1702 C C . ALA A 1 229 ? 25.364 6.412 -31.791 1.00 88.06 229 ALA A C 1
ATOM 1704 O O . ALA A 1 229 ? 26.032 6.305 -30.767 1.00 88.06 229 ALA A O 1
ATOM 1705 N N . ILE A 1 230 ? 25.231 7.583 -32.428 1.00 89.81 230 ILE A N 1
ATOM 1706 C CA . ILE A 1 230 ? 25.916 8.819 -32.001 1.00 89.81 230 ILE A CA 1
ATOM 1707 C C . ILE A 1 230 ? 25.517 9.207 -30.566 1.00 89.81 230 ILE A C 1
ATOM 1709 O O . ILE A 1 230 ? 26.361 9.602 -29.758 1.00 89.81 230 ILE A O 1
ATOM 1713 N N . ARG A 1 231 ? 24.230 9.071 -30.213 1.00 89.94 231 ARG A N 1
ATOM 1714 C CA . ARG A 1 231 ? 23.742 9.318 -28.848 1.00 89.94 231 ARG A CA 1
ATOM 1715 C C . ARG A 1 231 ? 24.342 8.332 -27.845 1.00 89.94 231 ARG A C 1
ATOM 1717 O O . ARG A 1 231 ? 24.728 8.758 -26.759 1.00 89.94 231 ARG A O 1
ATOM 1724 N N . LEU A 1 232 ? 24.416 7.045 -28.183 1.00 88.75 232 LEU A N 1
ATOM 1725 C CA . LEU A 1 232 ? 24.996 6.018 -27.316 1.00 88.75 232 LEU A CA 1
ATOM 1726 C C . LEU A 1 232 ? 26.506 6.210 -27.142 1.00 88.75 232 LEU A C 1
ATOM 1728 O O . LEU A 1 232 ? 26.977 6.152 -26.012 1.00 88.75 232 LEU A O 1
ATOM 1732 N N . GLU A 1 233 ? 27.249 6.534 -28.204 1.00 87.19 233 GLU A N 1
ATOM 1733 C CA . GLU A 1 233 ? 28.670 6.892 -28.105 1.00 87.19 233 GLU A CA 1
ATOM 1734 C C . GLU A 1 233 ? 28.866 8.089 -27.160 1.00 87.19 233 GLU A C 1
ATOM 1736 O O . GLU A 1 233 ? 29.658 8.009 -26.219 1.00 87.19 233 GLU A O 1
ATOM 1741 N N . LYS A 1 234 ? 28.065 9.155 -27.319 1.00 87.69 234 LYS A N 1
ATOM 1742 C CA . LYS A 1 234 ? 28.094 10.331 -26.432 1.00 87.69 234 LYS A CA 1
ATOM 1743 C C . LYS A 1 234 ? 27.777 10.002 -24.967 1.00 87.69 234 LYS A C 1
ATOM 1745 O O . LYS A 1 234 ? 28.396 10.582 -24.085 1.00 87.69 234 LYS A O 1
ATOM 1750 N N . LEU A 1 235 ? 26.820 9.111 -24.698 1.00 87.31 235 LEU A N 1
ATOM 1751 C CA . LEU A 1 235 ? 26.449 8.711 -23.331 1.00 87.31 235 LEU A CA 1
ATOM 1752 C C . LEU A 1 235 ? 27.416 7.684 -22.721 1.00 87.31 235 LEU A C 1
ATOM 1754 O O . LEU A 1 235 ? 27.529 7.615 -21.501 1.00 87.31 235 LEU A O 1
ATOM 1758 N N . SER A 1 236 ? 28.127 6.911 -23.547 1.00 86.94 236 SER A N 1
ATOM 1759 C CA . SER A 1 236 ? 29.150 5.963 -23.088 1.00 86.94 236 SER A CA 1
ATOM 1760 C C . SER A 1 236 ? 30.407 6.658 -22.556 1.00 86.94 236 SER A C 1
ATOM 1762 O O . SER A 1 236 ? 31.105 6.112 -21.701 1.00 86.94 236 SER A O 1
ATOM 1764 N N . HIS A 1 237 ? 30.686 7.879 -23.024 1.00 83.38 237 HIS A N 1
ATOM 1765 C CA . HIS A 1 237 ? 31.789 8.692 -22.534 1.00 83.38 237 HIS A CA 1
ATOM 1766 C C . HIS A 1 237 ? 31.343 9.573 -21.359 1.00 83.38 237 HIS A C 1
ATOM 1768 O O . HIS A 1 237 ? 30.850 10.687 -21.539 1.00 83.38 237 HIS A O 1
ATOM 1774 N N . LEU A 1 238 ? 31.545 9.075 -20.138 1.00 80.56 238 LEU A N 1
ATOM 1775 C CA . LEU A 1 238 ? 31.402 9.876 -18.923 1.00 80.56 238 LEU A CA 1
ATOM 1776 C C . LEU A 1 238 ? 32.563 10.878 -18.833 1.00 80.56 238 LEU A C 1
ATOM 1778 O O . LEU A 1 238 ? 33.655 10.536 -18.381 1.00 80.56 238 LEU A O 1
ATOM 1782 N N . ASP A 1 239 ? 32.329 12.117 -19.265 1.00 80.00 239 ASP A N 1
ATOM 1783 C CA . ASP A 1 239 ? 33.307 13.198 -19.132 1.00 80.00 239 ASP A CA 1
ATOM 1784 C C . ASP A 1 239 ? 33.399 13.673 -17.671 1.00 80.00 239 ASP A C 1
ATOM 1786 O O . ASP A 1 239 ? 32.623 14.505 -17.196 1.00 80.00 239 ASP A O 1
ATOM 1790 N N . LEU A 1 240 ? 34.374 13.122 -16.947 1.00 77.44 240 LEU A N 1
ATOM 1791 C CA . LEU A 1 240 ? 34.657 13.474 -15.555 1.00 77.44 240 LEU A CA 1
ATOM 1792 C C . LEU A 1 240 ? 35.578 14.705 -15.422 1.00 77.44 240 LEU A C 1
ATOM 1794 O O . LEU A 1 240 ? 35.857 15.126 -14.299 1.00 77.44 240 LEU A O 1
ATOM 1798 N N . SER A 1 241 ? 36.053 15.300 -16.528 1.00 81.44 241 SER A N 1
ATOM 1799 C CA . SER A 1 241 ? 37.081 16.361 -16.511 1.00 81.44 241 SER A CA 1
ATOM 1800 C C . SER A 1 241 ? 36.653 17.630 -15.764 1.00 81.44 241 SER A C 1
ATOM 1802 O O . SER A 1 241 ? 37.490 18.340 -15.205 1.00 81.44 241 SER A O 1
ATOM 1804 N N . ASN A 1 242 ? 35.345 17.887 -15.697 1.00 77.81 242 ASN A N 1
ATOM 1805 C CA . ASN A 1 242 ? 34.760 19.054 -15.039 1.00 77.81 242 ASN A CA 1
ATOM 1806 C C . ASN A 1 242 ? 34.277 18.795 -13.598 1.00 77.81 242 ASN A C 1
ATOM 1808 O O . ASN A 1 242 ? 33.753 19.712 -12.957 1.00 77.81 242 ASN A O 1
ATOM 1812 N N . ILE A 1 243 ? 34.461 17.586 -13.048 1.00 79.62 243 ILE A N 1
ATOM 1813 C CA . ILE A 1 243 ? 34.025 17.257 -11.681 1.00 79.62 243 ILE A CA 1
ATOM 1814 C C . ILE A 1 243 ? 35.003 17.843 -10.657 1.00 79.62 243 ILE A C 1
ATOM 1816 O O . ILE A 1 243 ? 35.953 17.208 -10.196 1.00 79.62 243 ILE A O 1
ATOM 1820 N N . LYS A 1 244 ? 34.734 19.083 -10.249 1.00 81.19 244 LYS A N 1
ATOM 1821 C CA . LYS A 1 244 ? 35.364 19.700 -9.078 1.00 81.19 244 LYS A CA 1
ATOM 1822 C C . LYS A 1 244 ? 34.733 19.113 -7.816 1.00 81.19 244 LYS A C 1
ATOM 1824 O O . LYS A 1 244 ? 33.511 19.134 -7.677 1.00 81.19 244 LYS A O 1
ATOM 1829 N N . ARG A 1 245 ? 35.550 18.621 -6.874 1.00 75.75 245 ARG A N 1
ATOM 1830 C CA . ARG A 1 245 ? 35.059 18.224 -5.542 1.00 75.75 245 ARG A CA 1
ATOM 1831 C C . ARG A 1 245 ? 34.355 19.421 -4.905 1.00 75.75 245 ARG A C 1
ATOM 1833 O O . ARG A 1 245 ? 34.982 20.461 -4.707 1.00 75.75 245 ARG A O 1
ATOM 1840 N N . ALA A 1 246 ? 33.070 19.270 -4.590 1.00 75.50 246 ALA A N 1
ATOM 1841 C CA . ALA A 1 246 ? 32.344 20.283 -3.841 1.00 75.50 246 ALA A CA 1
ATOM 1842 C C . ALA A 1 246 ? 33.051 20.503 -2.489 1.00 75.50 246 ALA A C 1
ATOM 1844 O O . ALA A 1 246 ? 33.382 19.515 -1.823 1.00 75.50 246 ALA A O 1
ATOM 1845 N N . PRO A 1 247 ? 33.314 21.756 -2.072 1.00 78.19 247 PRO A N 1
ATOM 1846 C CA . PRO A 1 247 ? 33.838 22.007 -0.737 1.00 78.19 247 PRO A CA 1
ATOM 1847 C C . PRO A 1 247 ? 32.842 21.462 0.299 1.00 78.19 247 PRO A C 1
ATOM 1849 O O . PRO A 1 247 ? 31.630 21.551 0.070 1.00 78.19 247 PRO A O 1
ATOM 1852 N N . PRO A 1 248 ? 33.313 20.899 1.429 1.00 66.38 248 PRO A N 1
ATOM 1853 C CA . PRO A 1 248 ? 32.424 20.385 2.462 1.00 66.38 248 PRO A CA 1
ATOM 1854 C C . PRO A 1 248 ? 31.472 21.500 2.895 1.00 66.38 248 PRO A C 1
ATOM 1856 O O . PRO A 1 248 ? 31.906 22.591 3.272 1.00 66.38 248 PRO A O 1
ATOM 1859 N N . LYS A 1 249 ? 30.168 21.234 2.768 1.00 61.62 249 LYS A N 1
ATOM 1860 C CA . LYS A 1 249 ? 29.095 22.216 2.941 1.00 61.62 249 LYS A CA 1
ATOM 1861 C C . LYS A 1 249 ? 29.086 22.694 4.392 1.00 61.62 249 LYS A C 1
ATOM 1863 O O . LYS A 1 249 ? 28.488 22.051 5.250 1.00 61.62 249 LYS A O 1
ATOM 1868 N N . GLN A 1 250 ? 29.779 23.802 4.661 1.00 52.41 250 GLN A N 1
ATOM 1869 C CA . GLN A 1 250 ? 29.811 24.415 5.985 1.00 52.41 250 GLN A CA 1
ATOM 1870 C C . GLN A 1 250 ? 28.377 24.703 6.425 1.00 52.41 250 GLN A C 1
ATOM 1872 O O . GLN A 1 250 ? 27.640 25.429 5.756 1.00 52.41 250 GLN A O 1
ATOM 1877 N N . THR A 1 251 ? 27.986 24.125 7.554 1.00 55.59 251 THR A N 1
ATOM 1878 C CA . THR A 1 251 ? 26.703 24.366 8.203 1.00 55.59 251 THR A CA 1
ATOM 1879 C C . THR A 1 251 ? 26.654 25.802 8.719 1.00 55.59 251 THR A C 1
ATOM 1881 O O . THR A 1 251 ? 27.060 26.099 9.840 1.00 55.59 251 THR A O 1
ATOM 1884 N N . LYS A 1 252 ? 26.135 26.713 7.892 1.00 52.00 252 LYS A N 1
ATOM 1885 C CA . LYS A 1 252 ? 25.651 28.028 8.328 1.00 52.00 252 LYS A CA 1
ATOM 1886 C C . LYS A 1 252 ? 24.146 28.156 8.057 1.00 52.00 252 LYS A C 1
ATOM 1888 O O . LYS A 1 252 ? 23.655 27.498 7.136 1.00 52.00 252 LYS A O 1
ATOM 1893 N N . PRO A 1 253 ? 23.402 28.919 8.883 1.00 49.22 253 PRO A N 1
ATOM 1894 C CA . PRO A 1 253 ? 21.941 28.884 8.873 1.00 49.22 253 PRO A CA 1
ATOM 1895 C C . PRO A 1 253 ? 21.326 29.448 7.586 1.00 49.22 253 PRO A C 1
ATOM 1897 O O . PRO A 1 253 ? 21.958 30.196 6.848 1.00 49.22 253 PRO A O 1
ATOM 1900 N N . ALA A 1 254 ? 20.085 29.039 7.332 1.00 56.84 254 ALA A N 1
ATOM 1901 C CA . ALA A 1 254 ? 19.350 29.216 6.083 1.00 56.84 254 ALA A CA 1
ATOM 1902 C C . ALA A 1 254 ? 19.245 30.659 5.546 1.00 56.84 254 ALA A C 1
ATOM 1904 O O . ALA A 1 254 ? 18.804 31.529 6.286 1.00 56.84 254 ALA A O 1
ATOM 1905 N N . GLU A 1 255 ? 19.435 30.838 4.223 1.00 48.91 255 GLU A N 1
ATOM 1906 C CA . GLU A 1 255 ? 18.428 31.522 3.380 1.00 48.91 255 GLU A CA 1
ATOM 1907 C C . GLU A 1 255 ? 18.538 31.286 1.844 1.00 48.91 255 GLU A C 1
ATOM 1909 O O . GLU A 1 255 ? 19.370 31.859 1.153 1.00 48.91 255 GLU A O 1
ATOM 1914 N N . SER A 1 256 ? 17.571 30.519 1.313 1.00 49.75 256 SER A N 1
ATOM 1915 C CA . SER A 1 256 ? 16.891 30.632 -0.007 1.00 49.75 256 SER A CA 1
ATOM 1916 C C . SER A 1 256 ? 17.590 30.431 -1.387 1.00 49.75 256 SER A C 1
ATOM 1918 O O . SER A 1 256 ? 18.676 30.928 -1.658 1.00 49.75 256 SER A O 1
ATOM 1920 N N . LYS A 1 257 ? 16.794 29.833 -2.310 1.00 44.62 257 LYS A N 1
ATOM 1921 C CA . LYS A 1 257 ? 16.936 29.658 -3.790 1.00 44.62 257 LYS A CA 1
ATOM 1922 C C . LYS A 1 257 ? 17.907 28.538 -4.238 1.00 44.62 257 LYS A C 1
ATOM 1924 O O . LYS A 1 257 ? 19.079 28.587 -3.908 1.00 44.62 257 LYS A O 1
ATOM 1929 N N . LEU A 1 258 ? 17.523 27.513 -5.020 1.00 43.97 258 LEU A N 1
ATOM 1930 C CA . LEU A 1 258 ? 16.297 27.194 -5.792 1.00 43.97 258 LEU A CA 1
ATOM 1931 C C . LEU A 1 258 ? 16.178 25.647 -5.995 1.00 43.97 258 LEU A C 1
ATOM 1933 O O . LEU A 1 258 ? 17.126 24.932 -5.687 1.00 43.97 258 LEU A O 1
ATOM 1937 N N . PRO A 1 259 ? 15.024 25.122 -6.454 1.00 47.88 259 PRO A N 1
ATOM 1938 C CA . PRO A 1 259 ? 14.058 24.373 -5.656 1.00 47.88 259 PRO A CA 1
ATOM 1939 C C . PRO A 1 259 ? 14.357 22.863 -5.534 1.00 47.88 259 PRO A C 1
ATOM 1941 O O . PRO A 1 259 ? 14.079 22.081 -6.440 1.00 47.88 259 PRO A O 1
ATOM 1944 N N . GLU A 1 260 ? 14.799 22.429 -4.358 1.00 41.44 260 GLU A N 1
ATOM 1945 C CA . GLU A 1 260 ? 14.643 21.037 -3.927 1.00 41.44 260 GLU A CA 1
ATOM 1946 C C . GLU A 1 260 ? 13.300 20.944 -3.188 1.00 41.44 260 GLU A C 1
ATOM 1948 O O . GLU A 1 260 ? 13.017 21.782 -2.323 1.00 41.44 260 GLU A O 1
ATOM 1953 N N . SER A 1 261 ? 12.427 20.003 -3.567 1.00 53.09 261 SER A N 1
ATOM 1954 C CA . SER A 1 261 ? 11.053 19.929 -3.056 1.00 53.09 261 SER A CA 1
ATOM 1955 C C . SER A 1 261 ? 11.028 19.446 -1.607 1.00 53.09 261 SER A C 1
ATOM 1957 O O . SER A 1 261 ? 10.757 18.280 -1.316 1.00 53.09 261 SER A O 1
ATOM 1959 N N . LYS A 1 262 ? 11.300 20.372 -0.689 1.00 47.94 262 LYS A N 1
ATOM 1960 C CA . LYS A 1 262 ? 11.102 20.203 0.744 1.00 47.94 262 LYS A CA 1
ATOM 1961 C C . LYS A 1 262 ? 9.604 20.035 0.983 1.00 47.94 262 LYS A C 1
ATOM 1963 O O . LYS A 1 262 ? 8.886 21.023 1.109 1.00 47.94 262 LYS A O 1
ATOM 1968 N N . GLN A 1 263 ? 9.139 18.786 0.970 1.00 55.59 263 GLN A N 1
ATOM 1969 C CA . GLN A 1 263 ? 7.771 18.441 1.332 1.00 55.59 263 GLN A CA 1
ATOM 1970 C C . GLN A 1 263 ? 7.515 18.998 2.732 1.00 55.59 263 GLN A C 1
ATOM 1972 O O . GLN A 1 263 ? 8.113 18.552 3.713 1.00 55.59 263 GLN A O 1
ATOM 1977 N N . GLU A 1 264 ? 6.662 20.018 2.816 1.00 60.25 264 GLU A N 1
ATOM 1978 C CA . GLU A 1 264 ? 6.085 20.418 4.092 1.00 60.25 264 GLU A CA 1
ATOM 1979 C C . GLU A 1 264 ? 5.357 19.198 4.676 1.00 60.25 264 GLU A C 1
ATOM 1981 O O . GLU A 1 264 ? 4.750 18.440 3.908 1.00 60.25 264 GLU A O 1
ATOM 1986 N N . PRO A 1 265 ? 5.411 18.972 6.003 1.00 63.66 265 PRO A N 1
ATOM 1987 C CA . PRO A 1 265 ? 4.681 17.868 6.614 1.00 63.66 265 PRO A CA 1
ATOM 1988 C C . PRO A 1 265 ? 3.209 17.961 6.183 1.00 63.66 265 PRO A C 1
ATOM 1990 O O . PRO A 1 265 ? 2.624 19.047 6.282 1.00 63.66 265 PRO A O 1
ATOM 1993 N N . PRO A 1 266 ? 2.616 16.872 5.656 1.00 69.38 266 PRO A N 1
ATOM 1994 C CA . PRO A 1 266 ? 1.322 16.935 4.995 1.00 69.38 266 PRO A CA 1
ATOM 1995 C C . PRO A 1 266 ? 0.297 17.524 5.954 1.00 69.38 266 PRO A C 1
ATOM 1997 O O . PRO A 1 266 ? 0.123 17.031 7.066 1.00 69.38 266 PRO A O 1
ATOM 2000 N N . LYS A 1 267 ? -0.370 18.605 5.538 1.00 80.19 267 LYS A N 1
ATOM 2001 C CA . LYS A 1 267 ? -1.314 19.318 6.399 1.00 80.19 267 LYS A CA 1
ATOM 2002 C C . LYS A 1 267 ? -2.512 18.420 6.701 1.00 80.19 267 LYS A C 1
ATOM 2004 O O . LYS A 1 267 ? -3.425 18.294 5.883 1.00 80.19 267 LYS A O 1
ATOM 2009 N N . ILE A 1 268 ? -2.471 17.795 7.872 1.00 85.50 268 ILE A N 1
ATOM 2010 C CA . ILE A 1 268 ? -3.518 16.924 8.393 1.00 85.50 268 ILE A CA 1
ATOM 2011 C C . ILE A 1 268 ? -4.765 17.771 8.665 1.00 85.50 268 ILE A C 1
ATOM 2013 O O . ILE A 1 268 ? -4.695 18.832 9.289 1.00 85.50 268 ILE A O 1
ATOM 2017 N N . MET A 1 269 ? -5.909 17.308 8.173 1.00 87.88 269 MET A N 1
ATOM 2018 C CA . MET A 1 269 ? -7.216 17.912 8.391 1.00 87.88 269 MET A CA 1
ATOM 2019 C C . MET A 1 269 ? -8.160 16.883 9.008 1.00 87.88 269 MET A C 1
ATOM 2021 O O . MET A 1 269 ? -8.243 15.747 8.544 1.00 87.88 269 MET A O 1
ATOM 2025 N N . ASN A 1 270 ? -8.904 17.311 10.025 1.00 90.31 270 ASN A N 1
ATOM 2026 C CA . ASN A 1 270 ? -9.956 16.507 10.634 1.00 90.31 270 ASN A CA 1
ATOM 2027 C C . ASN A 1 270 ? -11.281 16.782 9.913 1.00 90.31 270 ASN A C 1
ATOM 2029 O O . ASN A 1 270 ? -11.710 17.934 9.807 1.00 90.31 270 ASN A O 1
ATOM 2033 N N . PHE A 1 271 ? -11.931 15.726 9.440 1.00 91.25 271 PHE A N 1
ATOM 2034 C CA . PHE A 1 271 ? -13.271 15.755 8.858 1.00 91.25 271 PHE A CA 1
ATOM 2035 C C . PHE A 1 271 ? -14.225 15.045 9.812 1.00 91.25 271 PHE A C 1
ATOM 2037 O O . PHE A 1 271 ? -13.865 14.000 10.342 1.00 91.25 271 PHE A O 1
ATOM 2044 N N . ALA A 1 272 ? -15.413 15.601 10.053 1.00 92.75 272 ALA A N 1
ATOM 2045 C CA . ALA A 1 272 ? -16.369 15.047 11.008 1.00 92.75 272 ALA A CA 1
ATOM 2046 C C . ALA A 1 272 ? -17.806 15.100 10.473 1.00 92.75 272 ALA A C 1
ATOM 2048 O O . ALA A 1 272 ? -18.198 16.104 9.874 1.00 92.75 272 ALA A O 1
ATOM 2049 N N . ILE A 1 273 ? -18.577 14.033 10.702 1.00 93.31 273 ILE A N 1
ATOM 2050 C CA . ILE A 1 273 ? -19.996 13.911 10.338 1.00 93.31 273 ILE A CA 1
ATOM 2051 C C . ILE A 1 273 ? -20.771 13.292 11.521 1.00 93.31 273 ILE A C 1
ATOM 2053 O O . ILE A 1 273 ? -20.304 12.302 12.090 1.00 93.31 273 ILE A O 1
ATOM 2057 N N . PRO A 1 274 ? -21.943 13.839 11.906 1.00 92.38 274 PRO A N 1
ATOM 2058 C CA . PRO A 1 274 ? -22.847 13.197 12.856 1.00 92.38 274 PRO A CA 1
ATOM 2059 C C . PRO A 1 274 ? -23.597 12.022 12.206 1.00 92.38 274 PRO A C 1
ATOM 2061 O O . PRO A 1 274 ? -24.153 12.155 11.107 1.00 92.38 274 PRO A O 1
ATOM 2064 N N . ILE A 1 275 ? -23.609 10.880 12.896 1.00 91.94 275 ILE A N 1
ATOM 2065 C CA . ILE A 1 275 ? -24.245 9.622 12.479 1.00 91.94 275 ILE A CA 1
ATOM 2066 C C . ILE A 1 275 ? -25.080 9.075 13.644 1.00 91.94 275 ILE A C 1
ATOM 2068 O O . ILE A 1 275 ? -24.620 9.011 14.789 1.00 91.94 275 ILE A O 1
ATOM 2072 N N . SER A 1 276 ? -26.310 8.664 13.350 1.00 91.81 276 SER A N 1
ATOM 2073 C CA . SER A 1 276 ? -27.229 8.054 14.311 1.00 91.81 276 SER A CA 1
ATOM 2074 C C . SER A 1 276 ? -27.120 6.519 14.318 1.00 91.81 276 SER A C 1
ATOM 2076 O O . SER A 1 276 ? -26.910 5.883 13.288 1.00 91.81 276 SER A O 1
ATOM 2078 N N . PHE A 1 277 ? -27.278 5.888 15.489 1.00 91.81 277 PHE A N 1
ATOM 2079 C CA . PHE A 1 277 ? -27.249 4.417 15.634 1.00 91.81 277 PHE A CA 1
ATOM 2080 C C . PHE A 1 277 ? -28.642 3.777 15.766 1.00 91.81 277 PHE A C 1
ATOM 2082 O O . PHE A 1 277 ? -28.761 2.596 16.096 1.00 91.81 277 PHE A O 1
ATOM 2089 N N . THR A 1 278 ? -29.717 4.527 15.516 1.00 93.19 278 THR A N 1
ATOM 2090 C CA . THR A 1 278 ? -31.103 4.064 15.713 1.00 93.19 278 THR A CA 1
ATOM 2091 C C . THR A 1 278 ? -31.417 2.808 14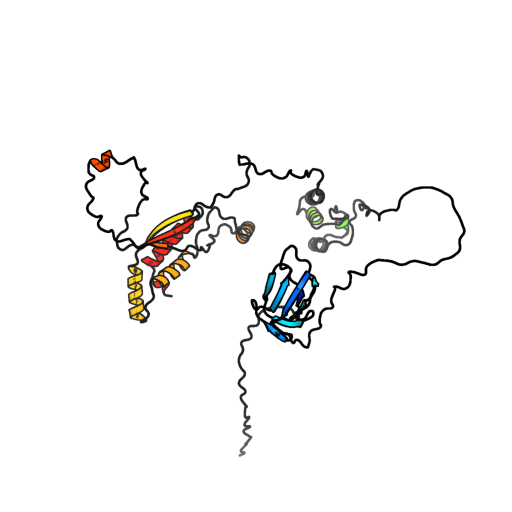.889 1.00 93.19 278 THR A C 1
ATOM 2093 O O . THR A 1 278 ? -31.942 1.831 15.430 1.00 93.19 278 THR A O 1
ATOM 2096 N N . ALA A 1 279 ? -31.021 2.785 13.613 1.00 93.38 279 ALA A N 1
ATOM 2097 C CA . ALA A 1 279 ? -31.197 1.646 12.711 1.00 93.38 279 ALA A CA 1
ATOM 2098 C C . ALA A 1 279 ? -30.319 0.436 13.096 1.00 93.38 279 ALA A C 1
ATOM 2100 O O . ALA A 1 279 ? -30.787 -0.708 13.068 1.00 93.38 279 ALA A O 1
ATOM 2101 N N . VAL A 1 280 ? -29.077 0.673 13.540 1.00 94.25 280 VAL A N 1
ATOM 2102 C CA . VAL A 1 280 ? -28.180 -0.380 14.054 1.00 94.25 280 VAL A CA 1
ATOM 2103 C C . VAL A 1 280 ? -28.769 -1.029 15.309 1.00 94.25 280 VAL A C 1
ATOM 2105 O O . VAL A 1 280 ? -28.832 -2.252 15.393 1.00 94.25 280 VAL A O 1
ATOM 2108 N N . ALA A 1 281 ? -29.290 -0.242 16.253 1.00 93.75 281 ALA A N 1
ATOM 2109 C CA . ALA A 1 281 ? -29.908 -0.753 17.477 1.00 93.75 281 ALA A CA 1
ATOM 2110 C C . ALA A 1 281 ? -31.193 -1.563 17.208 1.00 93.75 281 ALA A C 1
ATOM 2112 O O . ALA A 1 281 ? -31.445 -2.569 17.874 1.00 93.75 281 ALA A O 1
ATOM 2113 N N . GLN A 1 282 ? -32.005 -1.174 16.216 1.00 94.00 282 GLN A N 1
ATOM 2114 C CA . GLN A 1 282 ? -33.140 -1.990 15.756 1.00 94.00 282 GLN A CA 1
ATOM 2115 C C . GLN A 1 282 ? -32.671 -3.317 15.144 1.00 94.00 282 GLN A C 1
ATOM 2117 O O . GLN A 1 282 ? -33.249 -4.370 15.410 1.00 94.00 282 GLN A O 1
ATOM 2122 N N . THR A 1 283 ? -31.603 -3.271 14.353 1.00 94.00 283 THR A N 1
ATOM 2123 C CA . THR A 1 283 ? -31.014 -4.435 13.682 1.00 94.00 283 THR A CA 1
ATOM 2124 C C . THR A 1 283 ? -30.401 -5.414 14.685 1.00 94.00 283 THR A C 1
ATOM 2126 O O . THR A 1 283 ? -30.656 -6.612 14.609 1.00 94.00 283 THR A O 1
ATOM 2129 N N . GLN A 1 284 ? -29.694 -4.909 15.697 1.00 94.69 284 GLN A N 1
ATOM 2130 C CA . GLN A 1 284 ? -29.146 -5.693 16.804 1.00 94.69 284 GLN A CA 1
ATOM 2131 C C . GLN A 1 284 ? -30.243 -6.430 17.591 1.00 94.69 284 GLN A C 1
ATOM 2133 O O . GLN A 1 284 ? -30.065 -7.600 17.927 1.00 94.69 284 GLN A O 1
ATOM 2138 N N . LYS A 1 285 ? -31.391 -5.778 17.847 1.00 94.75 285 LYS A N 1
ATOM 2139 C CA . LYS A 1 285 ? -32.568 -6.426 18.455 1.00 94.75 285 LYS A CA 1
ATOM 2140 C C . LYS A 1 285 ? -33.084 -7.559 17.569 1.00 94.75 285 LYS A C 1
ATOM 2142 O O . LYS A 1 285 ? -33.120 -8.692 18.026 1.00 94.75 285 LYS A O 1
ATOM 2147 N N . ARG A 1 286 ? -33.339 -7.290 16.280 1.00 94.25 286 ARG A N 1
ATOM 2148 C CA . ARG A 1 286 ? -33.790 -8.312 15.315 1.00 94.25 286 ARG A CA 1
ATOM 2149 C C . ARG A 1 286 ? -32.870 -9.536 15.282 1.00 94.25 286 ARG A C 1
ATOM 2151 O O . ARG A 1 286 ? -33.373 -10.646 15.348 1.00 94.25 286 ARG A O 1
ATOM 2158 N N . VAL A 1 287 ? -31.548 -9.348 15.215 1.00 94.31 287 VAL A N 1
ATOM 2159 C CA . VAL A 1 287 ? -30.564 -10.452 15.222 1.00 94.31 287 VAL A CA 1
ATOM 2160 C C . VAL A 1 287 ? -30.610 -11.249 16.526 1.00 94.31 287 VAL A C 1
ATOM 2162 O O . VAL A 1 287 ? -30.544 -12.477 16.501 1.00 94.31 287 VAL A O 1
ATOM 2165 N N . LYS A 1 288 ? -30.756 -10.567 17.666 1.00 94.69 288 LYS A N 1
ATOM 2166 C CA . LYS A 1 288 ? -30.897 -11.224 18.966 1.00 94.69 288 LYS A CA 1
ATOM 2167 C C . LYS A 1 288 ? -32.197 -12.029 19.058 1.00 94.69 288 LYS A C 1
ATOM 2169 O O . LYS A 1 288 ? -32.171 -13.136 19.584 1.00 94.69 288 LYS A O 1
ATOM 2174 N N . ASP A 1 289 ? -33.292 -11.504 18.519 1.00 95.94 289 ASP A N 1
ATOM 2175 C CA . ASP A 1 289 ? -34.603 -12.157 18.532 1.00 95.94 289 ASP A CA 1
ATOM 2176 C C . ASP A 1 289 ? -34.661 -13.364 17.571 1.00 95.94 289 ASP A C 1
ATOM 2178 O O . ASP A 1 289 ? -35.329 -14.351 17.872 1.00 95.94 289 ASP A O 1
ATOM 2182 N N . THR A 1 290 ? -33.950 -13.324 16.433 1.00 95.19 290 THR A N 1
ATOM 2183 C CA . THR A 1 290 ? -33.956 -14.408 15.428 1.00 95.19 290 THR A CA 1
ATOM 2184 C C . THR A 1 290 ? -32.884 -15.474 15.638 1.00 95.19 290 THR A C 1
ATOM 2186 O O . THR A 1 290 ? -33.148 -16.646 15.379 1.00 95.19 290 THR A O 1
ATOM 2189 N N . LEU A 1 291 ? -31.677 -15.095 16.074 1.00 92.81 291 LEU A N 1
ATOM 2190 C CA . LEU A 1 291 ? -30.524 -15.998 16.198 1.00 92.81 291 LEU A CA 1
ATOM 2191 C C . LEU A 1 291 ? -30.077 -16.225 17.651 1.00 92.81 291 LEU A C 1
ATOM 2193 O O . LEU A 1 291 ? -29.199 -17.049 17.890 1.00 92.81 291 LEU A O 1
ATOM 2197 N N . GLY A 1 292 ? -30.600 -15.472 18.625 1.00 93.50 292 GLY A N 1
ATOM 2198 C CA . GLY A 1 292 ? -30.124 -15.485 20.018 1.00 93.50 292 GLY A CA 1
ATOM 2199 C C . GLY A 1 292 ? -28.761 -14.806 20.236 1.00 93.50 292 GLY A C 1
ATOM 2200 O O . GLY A 1 292 ? -28.345 -14.592 21.375 1.00 93.50 292 GLY A O 1
ATOM 2201 N N . ILE A 1 293 ? -28.061 -14.433 19.161 1.00 93.00 293 ILE A N 1
ATOM 2202 C CA . ILE A 1 293 ? -26.704 -13.877 19.189 1.00 93.00 293 ILE A CA 1
ATOM 2203 C C . ILE A 1 293 ? -26.770 -12.358 19.378 1.00 93.00 293 ILE A C 1
ATOM 2205 O O . ILE A 1 293 ? -27.466 -11.655 18.651 1.00 93.00 293 ILE A O 1
ATOM 2209 N N . THR A 1 294 ? -26.007 -11.823 20.333 1.00 93.12 294 THR A N 1
ATOM 2210 C CA . THR A 1 294 ? -25.872 -10.369 20.523 1.00 93.12 294 THR A CA 1
ATOM 2211 C C . THR A 1 294 ? -24.571 -9.881 19.888 1.00 93.12 294 THR A C 1
ATOM 2213 O O . THR A 1 294 ? -23.501 -10.029 20.472 1.00 93.12 294 THR A O 1
ATOM 2216 N N . LEU A 1 295 ? -24.656 -9.280 18.699 1.00 93.19 295 LEU A N 1
ATOM 2217 C CA . LEU A 1 295 ? -23.517 -8.614 18.057 1.00 93.19 295 LEU A CA 1
ATOM 2218 C C . LEU A 1 295 ? -23.241 -7.258 18.740 1.00 93.19 295 LEU A C 1
ATOM 2220 O O . LEU A 1 295 ? -24.190 -6.495 18.941 1.00 93.19 295 LEU A O 1
ATOM 2224 N N . PRO A 1 296 ? -21.992 -6.919 19.110 1.00 93.94 296 PRO A N 1
ATOM 2225 C CA . PRO A 1 296 ? -21.664 -5.618 19.692 1.00 93.94 296 PRO A CA 1
ATOM 2226 C C . PRO A 1 296 ? -21.595 -4.522 18.615 1.00 93.94 296 PRO A C 1
ATOM 2228 O O . PRO A 1 296 ? -21.243 -4.784 17.465 1.00 93.94 296 PRO A O 1
ATOM 2231 N N . LEU A 1 297 ? -21.871 -3.268 18.996 1.00 91.38 297 LEU A N 1
ATOM 2232 C CA . LEU A 1 297 ? -21.842 -2.118 18.073 1.00 91.38 297 LEU A CA 1
ATOM 2233 C C . LEU A 1 297 ? -20.473 -1.921 17.396 1.00 91.38 297 LEU A C 1
ATOM 2235 O O . LEU A 1 297 ? -20.416 -1.459 16.259 1.00 91.38 297 LEU A O 1
ATOM 2239 N N . SER A 1 298 ? -19.382 -2.325 18.052 1.00 92.81 298 SER A N 1
ATOM 2240 C CA . SER A 1 298 ? -18.029 -2.300 17.484 1.00 92.81 298 SER A CA 1
ATOM 2241 C C . SER A 1 298 ? -17.886 -3.146 16.215 1.00 92.81 298 SER A C 1
ATOM 2243 O O . SER A 1 298 ? -17.159 -2.738 15.317 1.00 92.81 298 SER A O 1
ATOM 2245 N N . VAL A 1 299 ? -18.600 -4.273 16.095 1.00 94.44 299 VAL A N 1
ATOM 2246 C CA . VAL A 1 299 ? -18.567 -5.126 14.891 1.00 94.44 299 VAL A CA 1
ATOM 2247 C C . VAL A 1 299 ? -19.295 -4.461 13.724 1.00 94.44 299 VAL A C 1
ATOM 2249 O O . VAL A 1 299 ? -18.800 -4.505 12.601 1.00 94.44 299 VAL A O 1
ATOM 2252 N N . PHE A 1 300 ? -20.419 -3.784 13.982 1.00 94.56 300 PHE A N 1
ATOM 2253 C CA . PHE A 1 300 ? -21.104 -2.988 12.957 1.00 94.56 300 PHE A CA 1
ATOM 2254 C C . PHE A 1 300 ? -20.221 -1.838 12.466 1.00 94.56 300 PHE A C 1
ATOM 2256 O O . PHE A 1 300 ? -20.108 -1.638 11.261 1.00 94.56 300 PHE A O 1
ATOM 2263 N N . VAL A 1 301 ? -19.550 -1.120 13.375 1.00 94.44 301 VAL A N 1
ATOM 2264 C CA . VAL A 1 301 ? -18.606 -0.057 12.995 1.00 94.44 301 VAL A CA 1
ATOM 2265 C C . VAL A 1 301 ? -17.421 -0.628 12.210 1.00 94.44 301 VAL A C 1
ATOM 2267 O O . VAL A 1 301 ? -17.122 -0.099 11.148 1.00 94.44 301 VAL A O 1
ATOM 2270 N N . ALA A 1 302 ? -16.793 -1.720 12.659 1.00 94.88 302 ALA A N 1
ATOM 2271 C CA . ALA A 1 302 ?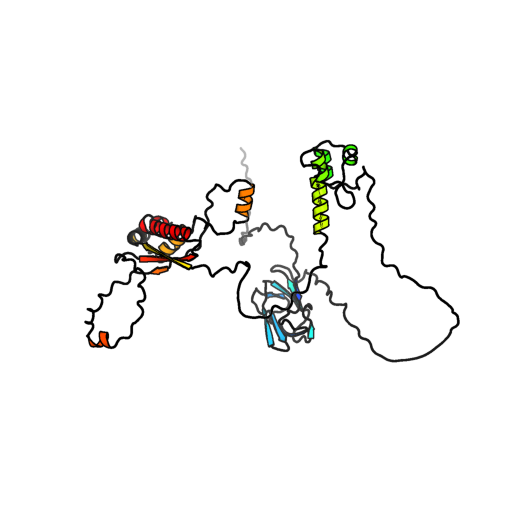 -15.657 -2.334 11.965 1.00 94.88 302 ALA A CA 1
ATOM 2272 C C . ALA A 1 302 ? -16.012 -2.764 10.528 1.00 94.88 302 ALA A C 1
ATOM 2274 O O . ALA A 1 302 ? -15.381 -2.308 9.575 1.00 94.88 302 ALA A O 1
ATOM 2275 N N . ARG A 1 303 ? -17.095 -3.531 10.351 1.00 95.38 303 ARG A N 1
ATOM 2276 C CA . ARG A 1 303 ? -17.559 -3.964 9.021 1.00 95.38 303 ARG A CA 1
ATOM 2277 C C . ARG A 1 303 ? -17.981 -2.786 8.140 1.00 95.38 303 ARG A C 1
ATOM 2279 O O . ARG A 1 303 ? -17.703 -2.777 6.945 1.00 95.38 303 ARG A O 1
ATOM 2286 N N . ALA A 1 304 ? -18.598 -1.752 8.718 1.00 94.88 304 ALA A N 1
ATOM 2287 C CA . ALA A 1 304 ? -18.906 -0.530 7.980 1.00 94.88 304 ALA A CA 1
ATOM 2288 C C . ALA A 1 304 ? -17.628 0.209 7.548 1.00 94.88 304 ALA A C 1
ATOM 2290 O O . ALA A 1 304 ? -17.595 0.757 6.451 1.00 94.88 304 ALA A O 1
ATOM 2291 N N . THR A 1 305 ? -16.559 0.203 8.357 1.00 95.06 305 THR A N 1
ATOM 2292 C CA . THR A 1 305 ? -15.268 0.797 7.966 1.00 95.06 305 THR A CA 1
ATOM 2293 C C . THR A 1 305 ? -14.547 0.011 6.886 1.00 95.06 305 THR A C 1
ATOM 2295 O O . THR A 1 305 ? -13.895 0.627 6.051 1.00 95.06 305 THR A O 1
ATOM 2298 N N . GLU A 1 306 ? -14.683 -1.314 6.855 1.00 93.88 306 GLU A N 1
ATOM 2299 C CA . GLU A 1 306 ? -14.168 -2.151 5.768 1.00 93.88 306 GLU A CA 1
ATOM 2300 C C . GLU A 1 306 ? -14.892 -1.800 4.456 1.00 93.88 306 GLU A C 1
ATOM 2302 O O . GLU A 1 306 ? -14.255 -1.309 3.525 1.00 93.88 306 GLU A O 1
ATOM 2307 N N . LEU A 1 307 ? -16.230 -1.882 4.432 1.00 93.75 307 LEU A N 1
ATOM 2308 C CA . LEU A 1 307 ? -17.050 -1.536 3.257 1.00 93.75 307 LEU A CA 1
ATOM 2309 C C . LEU A 1 307 ? -16.919 -0.069 2.810 1.00 93.75 307 LEU A C 1
ATOM 2311 O O . LEU A 1 307 ? -17.037 0.238 1.627 1.00 93.75 307 LEU A O 1
ATOM 2315 N N . ALA A 1 308 ? -16.702 0.873 3.731 1.00 93.69 308 ALA A N 1
ATOM 2316 C CA . ALA A 1 308 ? -16.506 2.278 3.374 1.00 93.69 308 ALA A CA 1
ATOM 2317 C C . ALA A 1 308 ? -15.109 2.553 2.787 1.00 93.69 308 ALA A C 1
ATOM 2319 O O . ALA A 1 308 ? -14.954 3.533 2.054 1.00 93.69 308 ALA A O 1
ATOM 2320 N N . ASN A 1 309 ? -14.114 1.716 3.109 1.00 93.88 309 ASN A N 1
ATOM 2321 C CA . ASN A 1 309 ? -12.758 1.772 2.561 1.00 93.88 309 ASN A CA 1
ATOM 2322 C C . ASN A 1 309 ? -12.626 1.075 1.196 1.00 93.88 309 ASN A C 1
ATOM 2324 O O . ASN A 1 309 ? -11.695 1.392 0.455 1.00 93.88 309 ASN A O 1
ATOM 2328 N N . GLU A 1 310 ? -13.538 0.166 0.845 1.00 91.62 310 GLU A N 1
ATOM 2329 C CA . GLU A 1 310 ? -13.686 -0.330 -0.527 1.00 91.62 310 GLU A CA 1
ATOM 2330 C C . GLU A 1 310 ? -14.021 0.824 -1.488 1.00 91.62 310 GLU A C 1
ATOM 2332 O O . GLU A 1 310 ? -14.676 1.800 -1.123 1.00 91.62 310 GLU A O 1
ATOM 2337 N N . ASP A 1 311 ? -13.568 0.722 -2.735 1.00 86.31 311 ASP A N 1
ATOM 2338 C CA . ASP A 1 311 ? -13.925 1.603 -3.850 1.00 86.31 311 ASP A CA 1
ATOM 2339 C C . ASP A 1 311 ? -13.839 3.119 -3.615 1.00 86.31 311 ASP A C 1
ATOM 2341 O O . ASP A 1 311 ? -14.693 3.883 -4.085 1.00 86.31 311 ASP A O 1
ATOM 2345 N N . LEU A 1 312 ? -12.848 3.602 -2.865 1.00 89.75 312 LEU A N 1
ATOM 2346 C CA . LEU A 1 312 ? -12.668 5.037 -2.650 1.00 89.75 312 LEU A CA 1
ATOM 2347 C C . LEU A 1 312 ? -12.021 5.721 -3.866 1.00 89.75 312 LEU A C 1
ATOM 2349 O O . LEU A 1 312 ? -11.173 5.130 -4.544 1.00 89.75 312 LEU A O 1
ATOM 2353 N N . PRO A 1 313 ? -12.392 6.986 -4.155 1.00 86.38 313 PRO A N 1
ATOM 2354 C CA . PRO A 1 313 ? -11.785 7.746 -5.238 1.00 86.38 313 PRO A CA 1
ATOM 2355 C C . PRO A 1 313 ? -10.340 8.108 -4.885 1.00 86.38 313 PRO A C 1
ATOM 2357 O O . PRO A 1 313 ? -10.071 8.635 -3.799 1.00 86.38 313 PRO A O 1
ATOM 2360 N N . ARG A 1 314 ? -9.418 7.887 -5.825 1.00 79.62 314 ARG A N 1
ATOM 2361 C CA . ARG A 1 314 ? -8.007 8.256 -5.679 1.00 79.62 314 ARG A CA 1
ATOM 2362 C C . ARG A 1 314 ? -7.833 9.775 -5.548 1.00 79.62 314 ARG A C 1
ATOM 2364 O O . ARG A 1 314 ? -8.552 10.556 -6.179 1.00 79.62 314 ARG A O 1
ATOM 2371 N N . SER A 1 315 ? -6.867 10.223 -4.747 1.00 80.56 315 SER A N 1
ATOM 2372 C CA . SER A 1 315 ? -6.559 11.649 -4.624 1.00 80.56 315 SER A CA 1
ATOM 2373 C C . SER A 1 315 ? -5.790 12.188 -5.833 1.00 80.56 315 SER A C 1
ATOM 2375 O O . SER A 1 315 ? -4.882 11.553 -6.365 1.00 80.56 315 SER A O 1
ATOM 2377 N N . ARG A 1 316 ? -6.127 13.418 -6.247 1.00 73.69 316 ARG A N 1
ATOM 2378 C CA . ARG A 1 316 ? -5.606 14.076 -7.469 1.00 73.69 316 ARG A CA 1
ATOM 2379 C C . ARG A 1 316 ? -4.097 14.357 -7.468 1.00 73.69 316 ARG A C 1
ATOM 2381 O O . ARG A 1 316 ? -3.572 14.834 -8.468 1.00 73.69 316 ARG A O 1
ATOM 2388 N N . HIS A 1 317 ? -3.429 14.145 -6.337 1.00 73.38 317 HIS A N 1
ATOM 2389 C CA . HIS A 1 317 ? -2.011 14.446 -6.130 1.00 73.38 317 HIS A CA 1
ATOM 2390 C C . HIS A 1 317 ? -1.180 13.193 -5.809 1.00 73.38 317 HIS A C 1
ATOM 2392 O O . HIS A 1 317 ? 0.010 13.309 -5.526 1.00 73.38 317 HIS A O 1
ATOM 2398 N N . SER A 1 318 ? -1.793 12.006 -5.849 1.00 77.31 318 SER A N 1
ATOM 2399 C CA . SER A 1 318 ? -1.090 10.728 -5.735 1.00 77.31 318 SER A CA 1
ATOM 2400 C C . SER A 1 318 ? -0.340 10.427 -7.048 1.00 77.31 318 SER A C 1
ATOM 2402 O O . SER A 1 318 ? -0.941 10.574 -8.113 1.00 77.31 318 SER A O 1
ATOM 2404 N N . PRO A 1 319 ? 0.949 10.033 -7.017 1.00 80.25 319 PRO A N 1
ATOM 2405 C CA . PRO A 1 319 ? 1.702 9.701 -8.230 1.00 80.25 319 PRO A CA 1
ATOM 2406 C C . PRO A 1 319 ? 1.152 8.419 -8.877 1.00 80.25 319 PRO A C 1
ATOM 2408 O O . PRO A 1 319 ? 0.845 7.479 -8.140 1.00 80.25 319 PRO A O 1
ATOM 2411 N N . PRO A 1 320 ? 1.033 8.343 -10.216 1.00 81.62 320 PRO A N 1
ATOM 2412 C CA . PRO A 1 320 ? 0.401 7.208 -10.884 1.00 81.62 320 PRO A CA 1
ATOM 2413 C C . PRO A 1 320 ? 1.137 5.892 -10.605 1.00 81.62 320 PRO A C 1
ATOM 2415 O O . PRO A 1 320 ? 2.363 5.864 -10.473 1.00 81.62 320 PRO A O 1
ATOM 2418 N N . THR A 1 321 ? 0.383 4.800 -10.489 1.00 82.56 321 THR A N 1
ATOM 2419 C CA . THR A 1 321 ? 0.950 3.454 -10.281 1.00 82.56 321 THR A CA 1
ATOM 2420 C C . THR A 1 321 ? 1.525 2.880 -11.577 1.00 82.56 321 THR A C 1
ATOM 2422 O O . THR A 1 321 ? 1.204 3.340 -12.670 1.00 82.56 321 THR A O 1
ATOM 2425 N N . ALA A 1 322 ? 2.377 1.852 -11.473 1.00 86.69 322 ALA A N 1
ATOM 2426 C CA . ALA A 1 322 ? 2.931 1.171 -12.647 1.00 86.69 322 ALA A CA 1
ATOM 2427 C C . ALA A 1 322 ? 1.827 0.623 -13.572 1.00 86.69 322 ALA A C 1
ATOM 2429 O O . ALA A 1 322 ? 1.932 0.762 -14.789 1.00 86.69 322 ALA A O 1
ATOM 2430 N N . ASP A 1 323 ? 0.750 0.093 -12.984 1.00 84.44 323 ASP A N 1
ATOM 2431 C CA . ASP A 1 323 ? -0.420 -0.383 -13.723 1.00 84.44 323 ASP A CA 1
ATOM 2432 C C . ASP A 1 323 ? -1.127 0.758 -14.458 1.00 84.44 323 ASP A C 1
ATOM 2434 O O . ASP A 1 323 ? -1.354 0.629 -15.649 1.00 84.44 323 ASP A O 1
ATOM 2438 N N . GLU A 1 324 ? -1.375 1.909 -13.818 1.00 80.50 324 GLU A N 1
ATOM 2439 C CA . GLU A 1 324 ? -1.981 3.079 -14.484 1.00 80.50 324 GLU A CA 1
ATOM 2440 C C . GLU A 1 324 ? -1.101 3.631 -15.615 1.00 80.50 324 GLU A C 1
ATOM 2442 O O . GLU A 1 324 ? -1.598 4.030 -16.666 1.00 80.50 324 GLU A O 1
ATOM 2447 N N . LEU A 1 325 ? 0.223 3.634 -15.434 1.00 88.31 325 LEU A N 1
ATOM 2448 C CA . LEU A 1 325 ? 1.147 4.008 -16.504 1.00 88.31 325 LEU A CA 1
ATOM 2449 C C . LEU A 1 325 ? 1.057 3.016 -17.672 1.00 88.31 325 LEU A C 1
ATOM 2451 O O . LEU A 1 325 ? 1.048 3.439 -18.827 1.00 88.31 325 LEU A O 1
ATOM 2455 N N . PHE A 1 326 ? 0.928 1.718 -17.397 1.00 88.81 326 PHE A N 1
ATOM 2456 C CA . PHE A 1 326 ? 0.677 0.705 -18.420 1.00 88.81 326 PHE A CA 1
ATOM 2457 C C . PHE A 1 326 ? -0.706 0.867 -19.079 1.00 88.81 326 PHE A C 1
ATOM 2459 O O . PHE A 1 326 ? -0.787 0.851 -20.306 1.00 88.81 326 PHE A O 1
ATOM 2466 N N . ASP A 1 327 ? -1.766 1.113 -18.302 1.00 88.38 327 ASP A N 1
ATOM 2467 C CA . ASP A 1 327 ? -3.125 1.405 -18.774 1.00 88.38 327 ASP A CA 1
ATOM 2468 C C . ASP A 1 327 ? -3.139 2.593 -19.741 1.00 88.38 327 ASP A C 1
ATOM 2470 O O . ASP A 1 327 ? -3.814 2.529 -20.767 1.00 88.38 327 ASP A O 1
ATOM 2474 N N . SER A 1 328 ? -2.347 3.636 -19.468 1.00 88.00 328 SER A N 1
ATOM 2475 C CA . SER A 1 328 ? -2.225 4.811 -20.339 1.00 88.00 328 SER A CA 1
ATOM 2476 C C . SER A 1 328 ? -1.559 4.500 -21.681 1.00 88.00 328 SER A C 1
ATOM 2478 O O . SER A 1 328 ? -1.937 5.051 -22.716 1.00 88.00 328 SER A O 1
ATOM 2480 N N . VAL A 1 329 ? -0.630 3.537 -21.704 1.00 92.00 329 VAL A N 1
ATOM 2481 C CA . VAL A 1 329 ? -0.006 3.030 -22.937 1.00 92.00 329 VAL A CA 1
ATOM 2482 C C . VAL A 1 329 ? -0.992 2.193 -23.764 1.00 92.00 329 VAL A C 1
ATOM 2484 O O . VAL A 1 329 ? -0.908 2.204 -24.992 1.00 92.00 329 VAL A O 1
ATOM 2487 N N . ILE A 1 330 ? -1.951 1.509 -23.126 1.00 91.56 330 ILE A N 1
ATOM 2488 C CA . ILE A 1 330 ? -3.015 0.737 -23.804 1.00 91.56 330 ILE A CA 1
ATOM 2489 C C . ILE A 1 330 ? -4.346 1.503 -23.962 1.00 91.56 330 ILE A C 1
ATOM 2491 O O . ILE A 1 330 ? -5.289 0.977 -24.552 1.00 91.56 330 ILE A O 1
ATOM 2495 N N . GLY A 1 331 ? -4.429 2.750 -23.486 1.00 88.00 331 GLY A N 1
ATOM 2496 C CA . GLY A 1 331 ? -5.585 3.642 -23.629 1.00 88.00 331 GLY A CA 1
ATOM 2497 C C . GLY A 1 331 ? -6.769 3.382 -22.682 1.00 88.00 331 GLY A C 1
ATOM 2498 O O . GLY A 1 331 ? -7.884 3.814 -22.985 1.00 88.00 331 GLY A O 1
ATOM 2499 N N . LEU A 1 332 ? -6.564 2.693 -21.551 1.00 85.69 332 LEU A N 1
ATOM 2500 C CA . LEU A 1 332 ? -7.621 2.329 -20.588 1.00 85.69 332 LEU A CA 1
ATOM 2501 C C . LEU A 1 332 ? -7.890 3.371 -19.478 1.00 85.69 332 LEU A C 1
ATOM 2503 O O . LEU A 1 332 ? -8.763 3.148 -18.638 1.00 85.69 332 LEU A O 1
ATOM 2507 N N . ASP A 1 333 ? -7.241 4.540 -19.521 1.00 75.50 333 ASP A N 1
ATOM 2508 C CA . ASP A 1 333 ? -7.317 5.634 -18.523 1.00 75.50 333 ASP A CA 1
ATOM 2509 C C . ASP A 1 333 ? -8.727 6.120 -18.143 1.00 75.50 333 ASP A C 1
ATOM 2511 O O . ASP A 1 333 ? -8.917 6.808 -17.140 1.00 75.50 333 ASP A O 1
ATOM 2515 N N . LYS A 1 334 ? -9.733 5.837 -18.976 1.00 74.25 334 LYS A N 1
ATOM 2516 C CA . LYS A 1 334 ? -11.105 6.344 -18.808 1.00 74.25 334 LYS A CA 1
ATOM 2517 C C . LYS A 1 334 ? -11.964 5.499 -17.868 1.00 74.25 334 LYS A C 1
ATOM 2519 O O . LYS A 1 334 ? -13.088 5.901 -17.569 1.00 74.25 334 LYS A O 1
ATOM 2524 N N . LEU A 1 335 ? -11.482 4.336 -17.434 1.00 71.75 335 LEU A N 1
ATOM 2525 C CA . LEU A 1 335 ? -12.203 3.492 -16.488 1.00 71.75 335 LEU A CA 1
ATOM 2526 C C . LEU A 1 335 ? -11.983 4.014 -15.058 1.00 71.75 335 LEU A C 1
ATOM 2528 O O . LEU A 1 335 ? -10.832 4.157 -14.646 1.00 71.75 335 LEU A O 1
ATOM 2532 N N . PRO A 1 336 ? -13.045 4.291 -14.276 1.00 66.12 336 PRO A N 1
ATOM 2533 C CA . PRO A 1 336 ? -12.888 4.688 -12.883 1.00 66.12 336 PRO A CA 1
ATOM 2534 C C . PRO A 1 336 ? -12.337 3.499 -12.091 1.00 66.12 336 PRO A C 1
ATOM 2536 O O . PRO A 1 336 ? -13.074 2.565 -11.781 1.00 66.12 336 PRO A O 1
ATOM 2539 N N . LYS A 1 337 ? -11.036 3.520 -11.785 1.00 71.12 337 LYS A N 1
ATOM 2540 C CA . LYS A 1 337 ? -10.405 2.470 -10.986 1.00 71.12 337 LYS A CA 1
ATOM 2541 C C . LYS A 1 337 ? -10.600 2.761 -9.493 1.00 71.12 337 LYS A C 1
ATOM 2543 O O . LYS A 1 337 ? -10.111 3.789 -9.015 1.00 71.12 337 LYS A O 1
ATOM 2548 N N . PRO A 1 338 ? -11.333 1.907 -8.757 1.00 74.50 338 PRO A N 1
ATOM 2549 C CA . PRO A 1 338 ? -11.437 2.031 -7.312 1.00 74.50 338 PRO A CA 1
ATOM 2550 C C . PRO A 1 338 ? -10.068 1.880 -6.644 1.00 74.50 338 PRO A C 1
ATOM 2552 O O . PRO A 1 338 ? -9.270 1.031 -7.037 1.00 74.50 338 PRO A O 1
ATOM 2555 N N . THR A 1 339 ? -9.815 2.671 -5.601 1.00 81.38 339 THR A N 1
ATOM 2556 C CA . THR A 1 339 ? -8.670 2.465 -4.703 1.00 81.38 339 THR A CA 1
ATOM 2557 C C . THR A 1 339 ? -9.164 2.051 -3.325 1.00 81.38 339 THR A C 1
ATOM 2559 O O . THR A 1 339 ? -10.097 2.655 -2.798 1.00 81.38 339 THR A O 1
ATOM 2562 N N . GLN A 1 340 ? -8.543 1.030 -2.733 1.00 84.94 340 GLN A N 1
ATOM 2563 C CA . GLN A 1 340 ? -8.829 0.648 -1.354 1.00 84.94 340 GLN A CA 1
ATOM 2564 C C . GLN A 1 340 ? -8.172 1.658 -0.405 1.00 84.94 340 GLN A C 1
ATOM 2566 O O . GLN A 1 340 ? -6.976 1.929 -0.509 1.00 84.94 340 GLN A O 1
ATOM 2571 N N . GLY A 1 341 ? -8.957 2.243 0.497 1.00 84.94 341 GLY A N 1
ATOM 2572 C CA . GLY A 1 341 ? -8.461 3.145 1.533 1.00 84.94 341 GLY A CA 1
ATOM 2573 C C . GLY A 1 341 ? -8.146 2.441 2.849 1.00 84.94 341 GLY A C 1
ATOM 2574 O O . GLY A 1 341 ? -8.501 1.284 3.074 1.00 84.94 341 GLY A O 1
ATOM 2575 N N . HIS A 1 342 ? -7.507 3.182 3.752 1.00 88.75 342 HIS A N 1
ATOM 2576 C CA . HIS A 1 342 ? -7.201 2.747 5.117 1.00 88.75 342 HIS A CA 1
ATOM 2577 C C . HIS A 1 342 ? -7.601 3.828 6.136 1.00 88.75 342 HIS A C 1
ATOM 2579 O O . HIS A 1 342 ? -6.825 4.209 7.011 1.00 88.75 342 HIS A O 1
ATOM 2585 N N . PHE A 1 343 ? -8.813 4.373 6.003 1.00 92.50 343 PHE A N 1
ATOM 2586 C CA . PHE A 1 343 ? -9.351 5.338 6.958 1.00 92.50 343 PHE A CA 1
ATOM 2587 C C . PHE A 1 343 ? -9.941 4.625 8.181 1.00 92.50 343 PHE A C 1
ATOM 2589 O O . PHE A 1 343 ? -10.752 3.706 8.060 1.00 92.50 343 PHE A O 1
ATOM 2596 N N . MET A 1 344 ? -9.552 5.090 9.368 1.00 93.69 344 MET A N 1
ATOM 2597 C CA . MET A 1 344 ? -10.075 4.650 10.664 1.00 93.69 344 MET A CA 1
ATOM 2598 C C . MET A 1 344 ? -10.846 5.810 11.312 1.00 93.69 344 MET A C 1
ATOM 2600 O O . MET A 1 344 ? -10.258 6.877 11.513 1.00 93.69 344 MET A O 1
ATOM 2604 N N . PRO A 1 345 ? -12.144 5.656 11.634 1.00 93.44 345 PRO A N 1
ATOM 2605 C CA . PRO A 1 345 ? -12.916 6.702 12.280 1.00 93.44 345 PRO A CA 1
ATOM 2606 C C . PRO A 1 345 ? -12.705 6.696 13.796 1.00 93.44 345 PRO A C 1
ATOM 2608 O O . PRO A 1 345 ? -12.810 5.668 14.463 1.00 93.44 345 PRO A O 1
ATOM 2611 N N . VAL A 1 346 ? -12.508 7.881 14.359 1.00 93.12 346 VAL A N 1
ATOM 2612 C CA . VAL A 1 346 ? -12.601 8.134 15.795 1.00 93.12 346 VAL A CA 1
ATOM 2613 C C . VAL A 1 346 ? -14.035 8.551 16.107 1.00 93.12 346 VAL A C 1
ATOM 2615 O O . VAL A 1 346 ? -14.501 9.601 15.649 1.00 93.12 346 VAL A O 1
ATOM 2618 N N . VAL A 1 347 ? -14.736 7.722 16.882 1.00 90.25 347 VAL A N 1
ATOM 2619 C CA . VAL A 1 347 ? -16.115 7.973 17.324 1.00 90.25 347 VAL A CA 1
ATOM 2620 C C . VAL A 1 347 ? -16.090 8.784 18.614 1.00 90.25 347 VAL A C 1
ATOM 2622 O O . VAL A 1 347 ? -15.644 8.305 19.654 1.00 90.25 347 VAL A O 1
ATOM 2625 N N . THR A 1 348 ? -16.582 10.017 18.550 1.00 87.94 348 THR A N 1
ATOM 2626 C CA . THR A 1 348 ? -16.784 10.883 19.715 1.00 87.94 348 THR A CA 1
ATOM 2627 C C . THR A 1 348 ? -18.264 10.886 20.070 1.00 87.94 348 THR A C 1
ATOM 2629 O O . THR A 1 348 ? -19.093 11.360 19.291 1.00 87.94 348 THR A O 1
ATOM 2632 N N . ALA A 1 349 ? -18.603 10.353 21.243 1.00 77.75 349 ALA A N 1
ATOM 2633 C CA . ALA A 1 349 ? -19.959 10.456 21.772 1.00 77.75 349 ALA A CA 1
ATOM 2634 C C . ALA A 1 349 ? -20.296 11.931 22.069 1.00 77.75 349 ALA A C 1
ATOM 2636 O O . ALA A 1 349 ? -19.414 12.665 22.533 1.00 77.75 349 ALA A O 1
ATOM 2637 N N . PRO A 1 350 ? -21.541 12.384 21.833 1.00 67.25 350 PRO A N 1
ATOM 2638 C CA . PRO A 1 350 ? -21.945 13.729 22.204 1.00 67.25 350 PRO A CA 1
ATOM 2639 C C . PRO A 1 350 ? -21.852 13.843 23.727 1.00 67.25 350 PRO A C 1
ATOM 2641 O O . PRO A 1 350 ? -22.511 13.109 24.465 1.00 67.25 350 PRO A O 1
ATOM 2644 N N . ILE A 1 351 ? -21.008 14.753 24.216 1.00 60.44 351 ILE A N 1
ATOM 2645 C CA . ILE A 1 351 ? -20.966 15.059 25.646 1.00 60.44 351 ILE A CA 1
ATOM 2646 C C . ILE A 1 351 ? -22.344 15.642 25.981 1.00 60.44 351 ILE A C 1
ATOM 2648 O O . ILE A 1 351 ? -22.692 16.678 25.406 1.00 60.44 351 ILE A O 1
ATOM 2652 N N . PRO A 1 352 ? -23.139 15.019 26.875 1.00 56.38 352 PRO A N 1
ATOM 2653 C CA . PRO A 1 352 ? -24.426 15.576 27.253 1.00 56.38 352 PRO A CA 1
ATOM 2654 C C . PRO A 1 352 ? -24.151 16.962 27.818 1.00 56.38 352 PRO A C 1
ATOM 2656 O O . PRO A 1 352 ? -23.341 17.092 28.739 1.00 56.38 352 PRO A O 1
ATOM 2659 N N . ALA A 1 353 ? -24.771 17.988 27.233 1.00 53.81 353 ALA A N 1
ATOM 2660 C CA . ALA A 1 353 ? -24.521 19.371 27.607 1.00 53.81 353 ALA A CA 1
ATOM 2661 C C . ALA A 1 353 ? -24.814 19.540 29.101 1.00 53.81 353 ALA A C 1
ATOM 2663 O O . ALA A 1 353 ? -25.970 19.667 29.517 1.00 53.81 353 ALA A O 1
ATOM 2664 N N . SER A 1 354 ? -23.759 19.519 29.920 1.00 50.66 354 SER A N 1
ATOM 2665 C CA . SER A 1 354 ? -23.876 19.855 31.324 1.00 50.66 354 SER A CA 1
ATOM 2666 C C . SER A 1 354 ? -24.411 21.275 31.347 1.00 50.66 354 SER A C 1
ATOM 2668 O O . SER A 1 354 ? -23.835 22.176 30.733 1.00 50.66 354 SER A O 1
ATOM 2670 N N . LYS A 1 355 ? -25.578 21.465 31.980 1.00 53.19 355 LYS A N 1
ATOM 2671 C CA . LYS A 1 355 ? -26.134 22.803 32.184 1.00 53.19 355 LYS A CA 1
ATOM 2672 C C . LYS A 1 355 ? -25.011 23.638 32.772 1.00 53.19 355 LYS A C 1
ATOM 2674 O O . LYS A 1 355 ? -24.564 23.337 33.880 1.00 53.19 355 LYS A O 1
ATOM 2679 N N . ALA A 1 356 ? -24.540 24.626 32.010 1.00 48.09 356 ALA A N 1
ATOM 2680 C CA . ALA A 1 356 ? -23.473 25.493 32.469 1.00 48.09 356 ALA A CA 1
ATOM 2681 C C . ALA A 1 356 ? -23.884 26.015 33.853 1.00 48.09 356 ALA A C 1
ATOM 2683 O O . ALA A 1 356 ? -25.034 26.456 33.996 1.00 48.09 356 ALA A O 1
ATOM 2684 N N . PRO A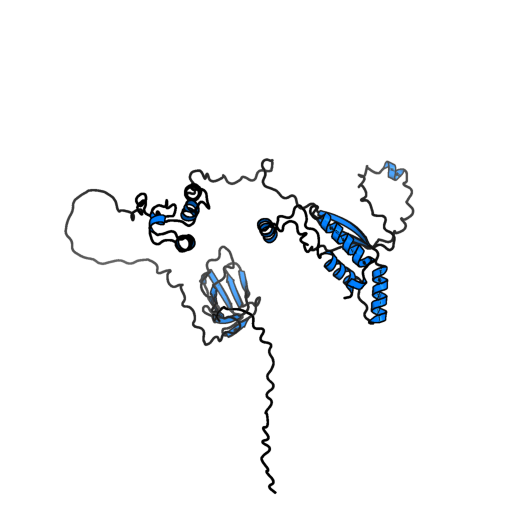 1 357 ? -23.017 25.918 34.881 1.00 55.03 357 PRO A N 1
ATOM 2685 C CA . PRO A 1 357 ? -23.342 26.487 36.179 1.00 55.03 357 PRO A CA 1
ATOM 2686 C C . PRO A 1 357 ? -23.726 27.952 35.945 1.00 55.03 357 PRO A C 1
ATOM 2688 O O . PRO A 1 357 ? -23.052 28.611 35.144 1.00 55.03 357 PRO A O 1
ATOM 2691 N N . PRO A 1 358 ? -24.824 28.446 36.553 1.00 55.16 358 PRO A N 1
ATOM 2692 C CA . PRO A 1 358 ? -25.369 29.759 36.235 1.00 55.16 358 PRO A CA 1
ATOM 2693 C C . PRO A 1 358 ? -24.246 30.784 36.332 1.00 55.16 358 PRO A C 1
ATOM 2695 O O . PRO A 1 358 ? -23.592 30.880 37.373 1.00 55.16 358 PRO A O 1
ATOM 2698 N N . GLY A 1 359 ? -23.975 31.457 35.209 1.00 56.44 359 GLY A N 1
ATOM 2699 C CA . GLY A 1 359 ? -22.756 32.236 35.035 1.00 56.44 359 GLY A CA 1
ATOM 2700 C C . GLY A 1 359 ? -22.568 33.184 36.209 1.00 56.44 359 GLY A C 1
ATOM 2701 O O . GLY A 1 359 ? -23.442 34.015 36.472 1.00 56.44 359 GLY A O 1
ATOM 2702 N N . LYS A 1 360 ? -21.450 33.037 36.933 1.00 65.12 360 LYS A N 1
ATOM 2703 C CA . LYS A 1 360 ? -21.091 33.988 37.985 1.00 65.12 360 LYS A CA 1
ATOM 2704 C C . LYS A 1 360 ? -21.106 35.374 37.353 1.00 65.12 360 LYS A C 1
ATOM 2706 O O . LYS A 1 360 ? -20.478 35.582 36.314 1.00 65.12 360 LYS A O 1
ATOM 2711 N N . LYS A 1 361 ? -21.874 36.288 37.949 1.00 68.75 361 LYS A N 1
ATOM 2712 C CA . LYS A 1 361 ? -21.900 37.685 37.520 1.00 68.75 361 LYS A CA 1
ATOM 2713 C C . LYS A 1 361 ? -20.460 38.185 37.586 1.00 68.75 361 LYS A C 1
ATOM 2715 O O . LYS A 1 361 ? -19.804 37.981 38.602 1.00 68.75 361 LYS A O 1
ATOM 2720 N N . VAL A 1 362 ? -19.965 38.746 36.487 1.00 65.50 362 VAL A N 1
ATOM 2721 C CA . VAL A 1 362 ? -18.604 39.281 36.445 1.00 65.50 362 VAL A CA 1
ATOM 2722 C C . VAL A 1 362 ? -18.609 40.543 37.296 1.00 65.50 362 VAL A C 1
ATOM 2724 O O . VAL A 1 362 ? -19.223 41.542 36.915 1.00 65.50 362 VAL A O 1
ATOM 2727 N N . ASP A 1 363 ? -17.988 40.473 38.468 1.00 71.94 363 ASP A N 1
ATOM 2728 C CA . ASP A 1 363 ? -17.906 41.614 39.368 1.00 71.94 363 ASP A CA 1
ATOM 2729 C C . ASP A 1 363 ? -16.973 42.681 38.779 1.00 71.94 363 ASP A C 1
ATOM 2731 O O . ASP A 1 363 ? -16.009 42.386 38.071 1.00 71.94 363 ASP A O 1
ATOM 2735 N N . ILE A 1 364 ? -17.237 43.949 39.101 1.00 75.81 364 ILE A N 1
ATOM 2736 C CA . ILE A 1 364 ? -16.483 45.107 38.579 1.00 75.81 364 ILE A CA 1
ATOM 2737 C C . ILE A 1 364 ? -14.971 44.974 38.863 1.00 75.81 364 ILE A C 1
ATOM 2739 O O . ILE A 1 364 ? -14.142 45.457 38.095 1.00 75.81 364 ILE A O 1
ATOM 2743 N N . ILE A 1 365 ? -14.605 44.261 39.932 1.00 69.56 365 ILE A N 1
ATOM 2744 C CA . ILE A 1 365 ? -13.218 44.005 40.334 1.00 69.56 365 ILE A CA 1
ATOM 2745 C C . ILE A 1 365 ? -12.496 43.071 39.341 1.00 69.56 365 ILE A C 1
ATOM 2747 O O . ILE A 1 365 ? -11.337 43.330 39.021 1.00 69.56 365 ILE A O 1
ATOM 2751 N N . ASP A 1 366 ? -13.164 42.056 38.776 1.00 67.81 366 ASP A N 1
ATOM 2752 C CA . ASP A 1 366 ? -12.578 41.187 37.735 1.00 67.81 366 ASP A CA 1
ATOM 2753 C C . ASP A 1 366 ? -12.323 41.969 36.433 1.00 67.81 366 ASP A C 1
ATOM 2755 O O . ASP A 1 366 ? -11.326 41.743 35.745 1.00 67.81 366 ASP A O 1
ATOM 2759 N N . ILE A 1 367 ? -13.193 42.931 36.106 1.00 69.88 367 ILE A N 1
ATOM 2760 C CA . ILE A 1 367 ? -13.069 43.782 34.909 1.00 69.88 367 ILE A CA 1
ATOM 2761 C C . ILE A 1 367 ? -11.882 44.748 35.036 1.00 69.88 367 ILE A C 1
ATOM 2763 O O . ILE A 1 367 ? -11.181 44.993 34.059 1.00 69.88 367 ILE A O 1
ATOM 2767 N N . LEU A 1 368 ? -11.642 45.289 36.234 1.00 68.56 368 LEU A N 1
ATOM 2768 C CA . LEU A 1 368 ? -10.584 46.277 36.478 1.00 68.56 368 LEU A CA 1
ATOM 2769 C C . LEU A 1 368 ? -9.199 45.666 36.750 1.00 68.56 368 LEU A C 1
ATOM 2771 O O . LEU A 1 368 ? -8.202 46.377 36.652 1.00 68.56 368 LEU A O 1
ATOM 2775 N N . THR A 1 369 ? -9.117 44.378 37.099 1.00 71.75 369 THR A N 1
ATOM 2776 C CA . THR A 1 369 ? -7.847 43.718 37.469 1.00 71.75 369 THR A CA 1
ATOM 2777 C C . THR A 1 369 ? -7.320 42.734 36.424 1.00 71.75 369 THR A C 1
ATOM 2779 O O . THR A 1 369 ? -6.146 42.358 36.478 1.00 71.75 369 THR A O 1
ATOM 2782 N N . SER A 1 370 ? -8.136 42.319 35.450 1.00 59.00 370 SER A N 1
ATOM 2783 C CA . SER A 1 370 ? -7.713 41.350 34.435 1.00 59.00 370 SER A CA 1
ATOM 2784 C C . SER A 1 370 ? -6.958 42.001 33.267 1.00 59.00 370 SER A C 1
ATOM 2786 O O . SER A 1 370 ? -7.491 42.786 32.486 1.00 59.00 370 SER A O 1
ATOM 2788 N N . ALA A 1 371 ? -5.686 41.621 33.103 1.00 64.31 371 ALA A N 1
ATOM 2789 C CA . ALA A 1 371 ? -4.919 41.924 31.895 1.00 64.31 371 ALA A CA 1
ATOM 2790 C C . ALA A 1 371 ? -5.570 41.260 30.657 1.00 64.31 371 ALA A C 1
ATOM 2792 O O . ALA A 1 371 ? -6.152 40.176 30.787 1.00 64.31 371 ALA A O 1
ATOM 2793 N N . PRO A 1 372 ? -5.465 41.854 29.450 1.00 54.22 372 PRO A N 1
ATOM 2794 C CA . PRO A 1 372 ? -6.205 41.397 28.276 1.00 54.22 372 PRO A CA 1
ATOM 2795 C C . PRO A 1 372 ? -5.769 39.994 27.831 1.00 54.22 372 PRO A C 1
ATOM 2797 O O . PRO A 1 372 ? -4.774 39.817 27.125 1.00 54.22 372 PRO A O 1
ATOM 2800 N N . LYS A 1 373 ? -6.546 38.973 28.210 1.00 51.00 373 LYS A N 1
ATOM 2801 C CA . LYS A 1 373 ? -6.389 37.616 27.676 1.00 51.00 373 LYS A CA 1
ATOM 2802 C C . LYS A 1 373 ? -6.791 37.593 26.205 1.00 51.00 373 LYS A C 1
ATOM 2804 O O . LYS A 1 373 ? -7.906 37.967 25.847 1.00 51.00 373 LYS A O 1
ATOM 2809 N N . GLN A 1 374 ? -5.881 37.106 25.364 1.00 49.09 374 GLN A N 1
ATOM 2810 C CA . GLN A 1 374 ? -6.144 36.884 23.946 1.00 49.09 374 GLN A CA 1
ATOM 2811 C C . GLN A 1 374 ? -7.360 35.967 23.771 1.00 49.09 374 GLN A C 1
ATOM 2813 O O . GLN A 1 374 ? -7.429 34.880 24.349 1.00 49.09 374 GLN A O 1
ATOM 2818 N N . GLN A 1 375 ? -8.317 36.409 22.956 1.00 43.81 375 GLN A N 1
ATOM 2819 C CA . GLN A 1 375 ? -9.487 35.616 22.607 1.00 43.81 375 GLN A CA 1
ATOM 2820 C C . GLN A 1 375 ? -9.054 34.428 21.741 1.00 43.81 375 GLN A C 1
ATOM 2822 O O . GLN A 1 375 ? -8.867 34.562 20.530 1.00 43.81 375 GLN A O 1
ATOM 2827 N N . HIS A 1 376 ? -8.931 33.244 22.345 1.00 43.50 376 HIS A N 1
ATOM 2828 C CA . HIS A 1 376 ? -8.915 32.006 21.575 1.00 43.50 376 HIS A CA 1
ATOM 2829 C C . HIS A 1 376 ? -10.253 31.886 20.847 1.00 43.50 376 HIS A C 1
ATOM 2831 O O . HIS A 1 376 ? -11.291 31.648 21.462 1.00 43.50 376 HIS A O 1
ATOM 2837 N N . LYS A 1 377 ? -10.217 32.078 19.526 1.00 32.16 377 LYS A N 1
ATOM 2838 C CA . LYS A 1 377 ? -11.375 31.922 18.647 1.00 32.16 377 LYS A CA 1
ATOM 2839 C C . LYS A 1 377 ? -11.933 30.504 18.838 1.00 32.16 377 LYS A C 1
ATOM 2841 O O . LYS A 1 377 ? -11.210 29.555 18.521 1.00 32.16 377 LYS A O 1
ATOM 2846 N N . PRO A 1 378 ? -13.160 30.329 19.365 1.00 41.41 378 PRO A N 1
ATOM 2847 C CA . PRO A 1 378 ? -13.710 28.998 19.560 1.00 41.41 378 PRO A CA 1
ATOM 2848 C C . PRO A 1 378 ? -13.820 28.311 18.199 1.00 41.41 378 PRO A C 1
ATOM 2850 O O . PRO A 1 378 ? -14.288 28.907 17.223 1.00 41.41 378 PRO A O 1
ATOM 2853 N N . GLN A 1 379 ? -13.366 27.059 18.124 1.00 48.66 379 GLN A N 1
ATOM 2854 C CA . GLN A 1 379 ? -13.684 26.218 16.975 1.00 48.66 379 GLN A CA 1
ATOM 2855 C C . GLN A 1 379 ? -15.213 26.076 16.899 1.00 48.66 379 GLN A C 1
ATOM 2857 O O . GLN A 1 379 ? -15.858 26.025 17.950 1.00 48.66 379 GLN A O 1
ATOM 2862 N N . PRO A 1 380 ? -15.812 26.037 15.696 1.00 41.59 380 PRO A N 1
ATOM 2863 C CA . PRO A 1 380 ? -17.251 25.869 15.566 1.00 41.59 380 PRO A CA 1
ATOM 2864 C C . PRO A 1 380 ? -17.638 24.478 16.075 1.00 41.59 380 PRO A C 1
ATOM 2866 O O . PRO A 1 380 ? -17.493 23.484 15.366 1.00 41.59 380 PRO A O 1
ATOM 2869 N N . ALA A 1 381 ? -18.116 24.414 17.318 1.00 48.56 381 ALA A N 1
ATOM 2870 C CA . ALA A 1 381 ? -18.741 23.220 17.855 1.00 48.56 381 ALA A CA 1
ATOM 2871 C C . ALA A 1 381 ? -19.983 22.928 17.009 1.00 48.56 381 ALA A C 1
ATOM 2873 O O . ALA A 1 381 ? -20.913 23.737 16.958 1.00 48.56 381 ALA A O 1
ATOM 2874 N N . LEU A 1 382 ? -19.971 21.796 16.307 1.00 52.84 382 LEU A N 1
ATOM 2875 C CA . LEU A 1 382 ? -21.125 21.338 15.550 1.00 52.84 382 LEU A CA 1
ATOM 2876 C C . LEU A 1 382 ? -22.250 21.066 16.557 1.00 52.84 382 LEU A C 1
ATOM 2878 O O . LEU A 1 382 ? -22.092 20.226 17.444 1.00 52.84 382 LEU A O 1
ATOM 2882 N N . VAL A 1 383 ? -23.355 21.808 16.455 1.00 51.00 383 VAL A N 1
ATOM 2883 C CA . VAL A 1 383 ? -24.518 21.625 17.332 1.00 51.00 383 VAL A CA 1
ATOM 2884 C C . VAL A 1 383 ? -25.192 20.317 16.929 1.00 51.00 383 VAL A C 1
ATOM 2886 O O . VAL A 1 383 ? -25.944 20.273 15.959 1.00 51.00 383 VAL A O 1
ATOM 2889 N N . THR A 1 384 ? -24.850 19.246 17.635 1.00 54.06 384 THR A N 1
ATOM 2890 C CA . THR A 1 384 ? -25.378 17.897 17.418 1.00 54.06 384 THR A CA 1
ATOM 2891 C C . THR A 1 384 ? -26.623 17.674 18.262 1.00 54.06 384 THR A C 1
ATOM 2893 O O . THR A 1 384 ? -26.743 18.210 19.368 1.00 54.06 384 THR A O 1
ATOM 2896 N N . SER A 1 385 ? -27.570 16.899 17.736 1.00 63.44 385 SER A N 1
ATOM 2897 C CA . SER A 1 385 ? -28.694 16.422 18.541 1.00 63.44 385 SER A CA 1
ATOM 2898 C C . SER A 1 385 ? -28.202 15.369 19.555 1.00 63.44 385 SER A C 1
ATOM 2900 O O . SER A 1 385 ? -27.160 14.748 19.331 1.00 63.44 385 SER A O 1
ATOM 2902 N N . PRO A 1 386 ? -28.898 15.158 20.690 1.00 60.69 386 PRO A N 1
ATOM 2903 C CA . PRO A 1 386 ? -28.392 14.310 21.777 1.00 60.69 386 PRO A CA 1
ATOM 2904 C C . PRO A 1 386 ? -28.190 12.828 21.405 1.00 60.69 386 PRO A C 1
ATOM 2906 O O . PRO A 1 386 ? -27.482 12.130 22.127 1.00 60.69 386 PRO A O 1
ATOM 2909 N N . ASP A 1 387 ? -28.764 12.367 20.289 1.00 66.31 387 ASP A N 1
ATOM 2910 C CA . ASP A 1 387 ? -28.716 10.970 19.833 1.00 66.31 387 ASP A CA 1
ATOM 2911 C 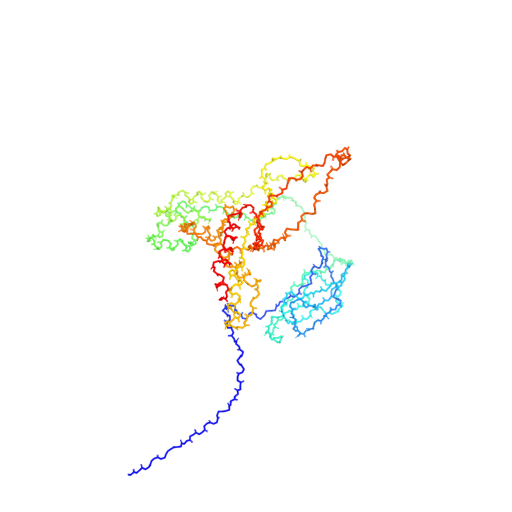C . ASP A 1 387 ? -27.694 10.725 18.693 1.00 66.31 387 ASP A C 1
ATOM 2913 O O . ASP A 1 387 ? -27.552 9.598 18.206 1.00 66.31 387 ASP A O 1
ATOM 2917 N N . GLU A 1 388 ? -26.976 11.763 18.244 1.00 79.00 388 GLU A N 1
ATOM 2918 C CA . GLU A 1 388 ? -26.015 11.695 17.134 1.00 79.00 388 GLU A CA 1
ATOM 2919 C C . GLU A 1 388 ? -24.565 11.575 17.623 1.00 79.00 388 GLU A C 1
ATOM 2921 O O . GLU A 1 388 ? -24.033 12.460 18.292 1.00 79.00 388 GLU A O 1
ATOM 2926 N N . ASN A 1 389 ? -23.876 10.505 17.217 1.00 87.56 389 ASN A N 1
ATOM 2927 C CA . ASN A 1 389 ? -22.450 10.333 17.487 1.00 87.56 389 ASN A CA 1
ATOM 2928 C C . ASN A 1 389 ? -21.615 11.007 16.398 1.00 87.56 389 ASN A C 1
ATOM 2930 O O . ASN A 1 389 ? -21.913 10.888 15.210 1.00 87.56 389 ASN A O 1
ATOM 2934 N N . VAL A 1 390 ? -20.541 11.696 16.786 1.00 91.62 390 VAL A N 1
ATOM 2935 C CA . VAL A 1 390 ? -19.659 12.385 15.840 1.00 91.62 390 VAL A CA 1
ATOM 2936 C C . VAL A 1 390 ? -18.555 11.434 15.401 1.00 91.62 390 VAL A C 1
ATOM 2938 O O . VAL A 1 390 ? -17.647 11.113 16.168 1.00 91.62 390 VAL A O 1
ATOM 2941 N N . PHE A 1 391 ? -18.612 11.001 14.147 1.00 93.19 391 PHE A N 1
ATOM 2942 C CA . PHE A 1 391 ? -17.548 10.229 13.519 1.00 93.19 391 PHE A CA 1
ATOM 2943 C C . PHE A 1 391 ? -16.552 11.190 12.890 1.00 93.19 391 PHE A C 1
ATOM 2945 O O . PHE A 1 391 ? -16.940 12.052 12.100 1.00 93.19 391 PHE A O 1
ATOM 2952 N N . SER A 1 392 ? -15.274 11.046 13.234 1.00 93.81 392 SER A N 1
ATOM 2953 C CA . SER A 1 392 ? -14.206 11.906 12.730 1.00 93.81 392 SER A CA 1
ATOM 2954 C C . SER A 1 392 ? -13.059 11.108 12.121 1.00 93.81 392 SER A C 1
ATOM 2956 O O . SER A 1 392 ? -12.703 10.046 12.619 1.00 93.81 392 SER A O 1
ATOM 2958 N N . VAL A 1 393 ? -12.481 11.611 11.033 1.00 93.81 393 VAL A N 1
ATOM 2959 C CA . VAL A 1 393 ? -11.331 11.017 10.338 1.00 93.81 393 VAL A CA 1
ATOM 2960 C C . VAL A 1 393 ? -10.271 12.088 10.130 1.00 93.81 393 VAL A C 1
ATOM 2962 O O . VAL A 1 393 ? -10.563 13.200 9.687 1.00 93.81 393 VAL A O 1
ATOM 2965 N N . SER A 1 394 ? -9.034 11.724 10.449 1.00 92.06 394 SER A N 1
ATOM 2966 C CA . SER A 1 394 ? -7.833 12.525 10.237 1.00 92.06 394 SER A CA 1
ATOM 2967 C C . SER A 1 394 ? -7.194 12.109 8.912 1.00 92.06 394 SER A C 1
ATOM 2969 O O . SER A 1 394 ? -6.862 10.938 8.738 1.00 92.06 394 SER A O 1
ATOM 2971 N N . ALA A 1 395 ? -7.062 13.036 7.959 1.00 89.88 395 ALA A N 1
ATOM 2972 C CA . ALA A 1 395 ? -6.518 12.745 6.631 1.00 89.88 395 ALA A CA 1
ATOM 2973 C C . ALA A 1 395 ? -5.680 13.913 6.074 1.00 89.88 395 ALA A C 1
ATOM 2975 O O . ALA A 1 395 ? -5.947 15.075 6.407 1.00 89.88 395 ALA A O 1
ATOM 2976 N N . PRO A 1 396 ? -4.690 13.656 5.199 1.00 88.62 396 PRO A N 1
ATOM 2977 C CA . PRO A 1 396 ? -3.995 14.707 4.460 1.00 88.62 396 PRO A CA 1
ATOM 2978 C C . PRO A 1 396 ? -4.960 15.559 3.626 1.00 88.62 396 PRO A C 1
ATOM 2980 O O . PRO A 1 396 ? -5.937 15.061 3.066 1.00 88.62 396 PRO A O 1
ATOM 2983 N N . ALA A 1 397 ? -4.653 16.847 3.456 1.00 85.31 397 ALA A N 1
ATOM 2984 C CA . ALA A 1 397 ? -5.463 17.751 2.632 1.00 85.31 397 ALA A CA 1
ATOM 2985 C C . ALA A 1 397 ? -5.659 17.280 1.169 1.00 85.31 397 ALA A C 1
ATOM 2987 O O . ALA A 1 397 ? -6.656 17.653 0.546 1.00 85.31 397 ALA A O 1
ATOM 2988 N N . ALA A 1 398 ? -4.748 16.454 0.635 1.00 85.25 398 ALA A N 1
ATOM 2989 C CA . ALA A 1 398 ? -4.859 15.840 -0.692 1.00 85.25 398 ALA A CA 1
ATOM 2990 C C . ALA A 1 398 ? -6.025 14.836 -0.797 1.00 85.25 398 ALA A C 1
ATOM 2992 O O . ALA A 1 398 ? -6.714 14.798 -1.817 1.00 85.25 398 ALA A O 1
ATOM 2993 N N . ASP A 1 399 ? -6.300 14.090 0.276 1.00 87.19 399 ASP A N 1
ATOM 2994 C CA . ASP A 1 399 ? -7.278 12.991 0.313 1.00 87.19 399 ASP A CA 1
ATOM 2995 C C . ASP A 1 399 ? -8.660 13.451 0.816 1.00 87.19 399 ASP A C 1
ATOM 2997 O O . ASP A 1 399 ? -9.555 12.654 1.096 1.00 87.19 399 ASP A O 1
ATOM 3001 N N . LYS A 1 400 ? -8.869 14.773 0.890 1.00 89.56 400 LYS A N 1
ATOM 3002 C CA . LYS A 1 400 ? -10.100 15.434 1.356 1.00 89.56 400 LYS A CA 1
ATOM 3003 C C . LYS A 1 400 ? -11.382 14.933 0.680 1.00 89.56 400 LYS A C 1
ATOM 3005 O O . LYS A 1 400 ? -12.446 14.992 1.293 1.00 89.56 400 LYS A O 1
ATOM 3010 N N . HIS A 1 401 ? -11.321 14.512 -0.584 1.00 90.38 401 HIS A N 1
ATOM 3011 C CA . HIS A 1 401 ? -12.491 13.955 -1.269 1.00 90.38 401 HIS A CA 1
ATOM 3012 C C . HIS A 1 401 ? -12.777 12.526 -0.795 1.00 90.38 401 HIS A C 1
ATOM 3014 O O . HIS A 1 401 ? -13.897 12.243 -0.381 1.00 90.38 401 HIS A O 1
ATOM 3020 N N . SER A 1 402 ? -11.752 11.675 -0.772 1.00 90.88 402 SER A N 1
ATOM 3021 C CA . SER A 1 402 ? -11.802 10.282 -0.326 1.00 90.88 402 SER A CA 1
ATOM 3022 C C . SER A 1 402 ? -12.279 10.176 1.127 1.00 90.88 402 SER A C 1
ATOM 3024 O O . SER A 1 402 ? -13.215 9.436 1.407 1.00 90.88 402 SER A O 1
ATOM 3026 N N . ALA A 1 403 ? -11.745 11.006 2.030 1.00 92.44 403 ALA A N 1
ATOM 3027 C CA . ALA A 1 403 ? -12.155 11.052 3.437 1.00 92.44 403 ALA A CA 1
ATOM 3028 C C . ALA A 1 403 ? -13.622 11.493 3.642 1.00 92.44 403 ALA A C 1
ATOM 3030 O O . ALA A 1 403 ? -14.272 11.060 4.593 1.00 92.44 403 ALA A O 1
ATOM 3031 N N . ARG A 1 404 ? -14.171 12.335 2.751 1.00 92.62 404 ARG A N 1
ATOM 3032 C CA . ARG A 1 404 ? -15.598 12.707 2.772 1.00 92.62 404 ARG A CA 1
ATOM 3033 C C . ARG A 1 404 ? -16.484 11.573 2.276 1.00 92.62 404 ARG A C 1
ATOM 3035 O O . ARG A 1 404 ? -17.422 11.216 2.974 1.00 92.62 404 ARG A O 1
ATOM 3042 N N . VAL A 1 405 ? -16.141 10.974 1.134 1.00 94.12 405 VAL A N 1
ATOM 3043 C CA . VAL A 1 405 ? -16.870 9.824 0.572 1.00 94.12 405 VAL A CA 1
ATOM 3044 C C . VAL A 1 405 ? -16.869 8.648 1.554 1.00 94.12 405 VAL A C 1
ATOM 3046 O O . VAL A 1 405 ? -17.897 8.006 1.731 1.00 94.12 405 VAL A O 1
ATOM 3049 N N . PHE A 1 406 ? -15.760 8.416 2.261 1.00 95.25 406 PHE A N 1
ATOM 3050 C CA . PHE A 1 406 ? -15.668 7.441 3.348 1.00 95.25 406 PHE A CA 1
ATOM 3051 C C . PHE A 1 406 ? -16.676 7.718 4.479 1.00 95.25 406 PHE A C 1
ATOM 3053 O O . PHE A 1 406 ? -17.457 6.837 4.837 1.00 95.25 406 PHE A O 1
ATOM 3060 N N . LEU A 1 407 ? -16.712 8.944 5.018 1.00 95.00 407 LEU A N 1
ATOM 3061 C CA . LEU A 1 407 ? -17.654 9.318 6.085 1.00 95.00 407 LEU A CA 1
ATOM 3062 C C . LEU A 1 407 ? -19.123 9.303 5.614 1.00 95.00 407 LEU A C 1
ATOM 3064 O O . LEU A 1 407 ? -20.009 8.925 6.378 1.00 95.00 407 LEU A O 1
ATOM 3068 N N . GLU A 1 408 ? -19.389 9.671 4.359 1.00 94.81 408 GLU A N 1
ATOM 3069 C CA . GLU A 1 408 ? -20.719 9.596 3.741 1.00 94.81 408 GLU A CA 1
ATOM 3070 C C . GLU A 1 408 ? -21.173 8.137 3.561 1.00 94.81 408 GLU A C 1
ATOM 3072 O O . GLU A 1 408 ? -22.302 7.800 3.917 1.00 94.81 408 GLU A O 1
ATOM 3077 N N . ARG A 1 409 ? -20.290 7.237 3.105 1.00 94.75 409 ARG A N 1
ATOM 3078 C CA . ARG A 1 409 ? -20.566 5.791 3.016 1.00 94.75 409 ARG A CA 1
ATOM 3079 C C . ARG A 1 409 ? -20.764 5.144 4.383 1.00 94.75 409 ARG A C 1
ATOM 3081 O O . ARG A 1 409 ? -21.688 4.347 4.531 1.00 94.75 409 ARG A O 1
ATOM 3088 N N . LEU A 1 410 ? -19.963 5.506 5.389 1.00 94.69 410 LEU A N 1
ATOM 3089 C CA . LEU A 1 410 ? -20.191 5.093 6.781 1.00 94.69 410 LEU A CA 1
ATOM 3090 C C . LEU A 1 410 ? -21.579 5.510 7.276 1.00 94.69 410 LEU A C 1
ATOM 3092 O O . LEU A 1 410 ? -22.279 4.706 7.888 1.00 94.69 410 LEU A O 1
ATOM 3096 N N . LYS A 1 411 ? -22.005 6.744 6.983 1.00 95.25 411 LYS A N 1
ATOM 3097 C CA . LYS A 1 411 ? -23.344 7.215 7.348 1.00 95.25 411 LYS A CA 1
ATOM 3098 C C . LYS A 1 411 ? -24.440 6.402 6.655 1.00 95.25 411 LYS A C 1
ATOM 3100 O O . LYS A 1 411 ? -25.334 5.900 7.328 1.00 95.25 411 LYS A O 1
ATOM 3105 N N . LEU A 1 412 ? -24.347 6.214 5.337 1.00 95.38 412 LEU A N 1
ATOM 3106 C CA . LEU A 1 412 ? -25.325 5.437 4.565 1.00 95.38 412 LEU A CA 1
ATOM 3107 C C . LEU A 1 412 ? -25.416 3.976 5.040 1.00 95.38 412 LEU A C 1
ATOM 3109 O O . LEU A 1 412 ? -26.512 3.474 5.277 1.00 95.38 412 LEU A O 1
ATOM 3113 N N . THR A 1 413 ? -24.281 3.304 5.239 1.00 95.06 413 THR A N 1
ATOM 3114 C CA . THR A 1 413 ? -24.248 1.897 5.683 1.00 95.06 413 THR A CA 1
ATOM 3115 C C . THR A 1 413 ? -24.790 1.695 7.098 1.00 95.06 413 THR A C 1
ATOM 3117 O O . THR A 1 413 ? -25.491 0.713 7.334 1.00 95.06 413 THR A O 1
ATOM 3120 N N . LEU A 1 414 ? -24.525 2.614 8.032 1.00 94.38 414 LEU A N 1
ATOM 3121 C CA . LEU A 1 414 ? -25.012 2.503 9.413 1.00 94.38 414 LEU A CA 1
ATOM 3122 C C . LEU A 1 414 ? -26.480 2.941 9.573 1.00 94.38 414 LEU A C 1
ATOM 3124 O O . LEU A 1 414 ? -27.200 2.347 10.378 1.00 94.38 414 LEU A O 1
ATOM 3128 N N . GLU A 1 415 ? -26.942 3.945 8.819 1.00 94.12 415 GLU A N 1
ATOM 3129 C CA . GLU A 1 415 ? -28.309 4.478 8.942 1.00 94.12 415 GLU A CA 1
ATOM 3130 C C . GLU A 1 415 ? -29.330 3.790 8.023 1.00 94.12 415 GLU A C 1
ATOM 3132 O O . GLU A 1 415 ? -30.469 3.585 8.441 1.00 94.12 415 GLU A O 1
ATOM 3137 N N . GLN A 1 416 ? -28.952 3.427 6.791 1.00 94.25 416 GLN A N 1
ATOM 3138 C CA . GLN A 1 416 ? -29.876 2.875 5.786 1.00 94.25 416 GLN A CA 1
ATOM 3139 C C . GLN A 1 416 ? -29.749 1.354 5.626 1.00 94.25 416 GLN A C 1
ATOM 3141 O O . GLN A 1 416 ? -30.766 0.665 5.563 1.00 94.25 416 GLN A O 1
ATOM 3146 N N . GLU A 1 417 ? -28.524 0.813 5.601 1.00 93.69 417 GLU A N 1
ATOM 3147 C CA . GLU A 1 417 ? -28.260 -0.607 5.293 1.00 93.69 417 GLU A CA 1
ATOM 3148 C C . GLU A 1 417 ? -27.571 -1.431 6.414 1.00 93.69 417 GLU A C 1
ATOM 3150 O O . GLU A 1 417 ? -26.764 -2.315 6.105 1.00 93.69 417 GLU A O 1
ATOM 3155 N N . PRO A 1 418 ? -27.896 -1.277 7.718 1.00 93.12 418 PRO A N 1
ATOM 3156 C CA . PRO A 1 418 ? -27.208 -2.018 8.784 1.00 93.12 418 PRO A CA 1
ATOM 3157 C C . PRO A 1 418 ? -27.383 -3.545 8.693 1.00 93.12 418 PRO A C 1
ATOM 3159 O O . PRO A 1 418 ? -26.607 -4.291 9.286 1.00 93.12 418 PRO A O 1
ATOM 3162 N N . GLY A 1 419 ? -28.375 -4.029 7.935 1.00 90.75 419 GLY A N 1
ATOM 3163 C CA . GLY A 1 419 ? -28.559 -5.455 7.652 1.00 90.75 419 GLY A CA 1
ATOM 3164 C C . GLY A 1 419 ? -27.437 -6.067 6.803 1.00 90.75 419 GLY A C 1
ATOM 3165 O O . GLY A 1 419 ? -27.078 -7.224 7.015 1.00 90.75 419 GLY A O 1
ATOM 3166 N N . ARG A 1 420 ? -26.829 -5.283 5.900 1.00 92.19 420 ARG A N 1
ATOM 3167 C CA . ARG A 1 420 ? -25.698 -5.711 5.057 1.00 92.19 420 ARG A CA 1
ATOM 3168 C C . ARG A 1 420 ? -24.451 -6.034 5.884 1.00 92.19 420 ARG A C 1
ATOM 3170 O O . ARG A 1 420 ? -23.637 -6.843 5.466 1.00 92.19 420 ARG A O 1
ATOM 3177 N N . LEU A 1 421 ? -24.341 -5.445 7.075 1.00 92.19 421 LEU A N 1
ATOM 3178 C CA . LEU A 1 421 ? -23.222 -5.614 8.004 1.00 92.19 421 LEU A CA 1
ATOM 3179 C C . LEU A 1 421 ? -23.289 -6.914 8.826 1.00 92.19 421 LEU A C 1
ATOM 3181 O O . LEU A 1 421 ? -22.392 -7.155 9.630 1.00 92.19 421 LEU A O 1
ATOM 3185 N N . ILE A 1 422 ? -24.335 -7.737 8.689 1.00 87.38 422 ILE A N 1
ATOM 3186 C CA . ILE A 1 422 ? -24.467 -9.011 9.426 1.00 87.38 422 ILE A CA 1
ATOM 3187 C C . ILE A 1 422 ? -23.903 -10.193 8.627 1.00 87.38 422 ILE A C 1
ATOM 3189 O O . ILE A 1 422 ? -23.343 -11.109 9.236 1.00 87.38 422 ILE A O 1
ATOM 3193 N N . ILE A 1 423 ? -24.075 -10.148 7.303 1.00 74.19 423 ILE A N 1
ATOM 3194 C CA . ILE A 1 423 ? -23.769 -11.216 6.337 1.00 74.19 423 ILE A CA 1
ATOM 3195 C C . ILE A 1 423 ? -22.264 -11.525 6.316 1.00 74.19 423 ILE A C 1
ATOM 3197 O O . ILE A 1 423 ? -21.472 -10.579 6.529 1.00 74.19 423 ILE A O 1
#

Solvent-accessible surface area (backbone atoms only — not comparable to full-atom values): 27376 Å² total; per-residue (Å²): 134,84,88,82,88,81,84,87,82,84,78,86,79,82,84,76,86,77,78,84,75,81,80,75,80,72,96,66,92,66,75,88,68,81,47,74,42,76,39,47,36,73,74,92,43,101,83,58,62,56,36,26,36,56,38,65,74,60,54,72,73,40,74,52,44,56,66,40,64,41,34,34,35,37,45,103,85,48,75,46,76,40,56,33,87,55,60,26,29,34,57,40,71,74,55,56,68,62,37,69,72,44,40,51,66,39,73,32,31,33,33,29,44,86,86,64,64,75,88,76,67,81,81,80,81,81,90,78,87,84,81,90,84,88,91,85,86,86,90,90,83,89,83,89,83,87,88,87,90,85,88,80,91,84,88,85,79,90,79,74,88,77,79,84,76,89,74,73,63,61,94,64,52,55,43,79,77,76,47,73,70,37,52,52,49,29,64,75,70,72,51,52,74,69,59,58,28,72,47,75,41,62,31,85,82,32,16,61,37,55,57,41,55,36,21,73,74,63,80,39,66,76,58,55,47,56,54,50,42,56,50,48,55,57,67,70,56,77,80,62,90,78,70,69,82,76,73,83,82,74,91,67,84,89,80,85,88,83,91,73,90,75,76,67,79,72,58,70,40,80,48,74,51,76,38,50,53,67,46,37,56,54,48,41,48,52,42,28,76,75,68,70,46,79,73,58,72,67,54,49,51,51,47,34,42,52,64,25,18,47,69,25,61,71,40,93,78,64,78,80,50,74,64,56,56,49,31,53,77,74,66,52,71,84,58,88,70,66,32,76,53,88,71,66,73,50,76,42,71,62,75,77,81,70,77,72,74,79,76,76,78,83,49,73,65,60,69,76,68,58,74,89,73,80,81,76,78,75,75,85,74,78,89,68,58,94,72,32,32,37,38,28,36,78,40,43,63,67,38,54,63,35,59,47,54,30,56,52,42,36,40,47,38,38,52,75,40,41,72,69,53,72,112